Protein AF-0000000074339427 (afdb_homodimer)

Secondary structure (DSSP, 8-state):
-PPEEEEEE--TT--HHHHHSSSGGGGSTT-EEETTTTEEEEEEE-TTS-EEEEEEEEETTTEEEEEETT--SPPPHHHHHHHHHHHHHHHT-SHHHHHHHHHHHHH-HHHHHHT-------SSHHHHHHHHHHTTTS-HHHHHHHHHHHHHHT----SS---TTS-------PPPPHHHHHT--GGGGGGGT-TTHHHHHHHHHHHHHTTSS-HHHHHT---HHHHHHHHHTSTT--HHHHHHHHHHTT--SS----HHHHHHHHHHS--TT--TTTHHHHHHHHHGGGTT-HHHHHHHHHHHHHHHHH--GGG--GGGGGG-SHHHHHHH-/-PPEEEEEE--TT--HHHHHSSSGGGGSTT-EEETTTTEEEEEEE-TTS-EEEEEEEEETTTEEEEEETT--SPPPHHHHHHHHHHHHHHHT-SHHHHHHHHHHHHH-HHHHHHT-------SSHHHHHHHHHHTTTS-HHHHHHHHHHHHHHT----SS---TTS-------PPPPHHHHHT--GGGGGGGT-TTHHHHHHHHHHHHHTTSS-HHHHHT---HHHHHHHHHTSTT--HHHHHHHHHHTT--SS----HHHHHHHHHHS--TT--TTTHHHHHHHHHGGGTT-HHHHHHHHHHHHHHHHH--GGG--GGGGGG-SHHHHHHH-

InterPro domains:
  IPR011257 DNA glycosylase [SSF48150] (118-303)
  IPR052054 Oxidative DNA damage repair enzyme [PTHR10242] (33-313)

Foldseek 3Di:
DDWDKDKDWADLLDDLLQLQLQDQACLAPPWDADLVQRWIWHWDAAPVRDIWIWIWDDDPSTMIIIITPPDPDPQDPRRSVRVVLLVCLQSVRDPVQVVQLVLLCVLPVLCVVVVFRHDGDGSALLVQLLLLLLPPDDASVLSRQLSQLQQLLPPPPPPDDPDPPDDCPVPGHHRDALVRLLPDDLVSCVSSVSPPSSVLSNVVSVCCVVPVDPRVVLLPDPDLVVSLVVQCPRPSRDPLSSVSSSVSSVFAQAARDDPQLQVCCCPVVVPVVRDPVCSRVVLCVPQVSSPRRSNSVSSSSLQVVQCVQPNHSSNDDSVCSSCSGPVNSVVVD/DDWDKDKDWADLLDDLLQLQLQDQACLAPPWDADLVQRWIWHWDAAPVRDIWIWIWDDDPSTMIIIITPPDPDPQDPRRSVLVVLLVCLQSVRDPVQVVQLVLLCVLPVLCVVVVFRHDGDGSALLVQLLLLLLPPDDASVLSRQLSQLQQLLPPDPPPDDPDPPDDCPSPRHHRDALVRLLVDDLVSCVSSVSPPSSVLSNVVSVCCVVPVDPRVVLLPDPDLVVSLVVQCPRPSRDPLSSVSSSVSSVFAQAARDDPQLQVCCCPVVVPVVRDPVCSRVVLCVPQVSSPRRSNSVSSSSLQVVQCVQPNHSSNDDSVCSSCSGPVNSVVVD

pLDDT: mean 91.42, std 12.61, range [33.97, 98.62]

Solvent-accessible surface area (backbone atoms only — not comparable to full-atom values): 36590 Å² total; per-residue (Å²): 125,61,69,42,76,46,78,44,81,50,56,78,83,58,48,67,58,52,27,38,47,49,53,72,64,47,70,26,46,50,41,39,68,39,46,90,76,53,30,44,33,35,58,44,66,37,90,88,68,47,72,41,43,32,39,38,32,74,40,92,56,35,29,37,41,35,35,34,44,86,40,84,63,82,78,46,71,67,47,48,49,41,52,50,50,29,50,34,54,19,55,50,64,46,71,68,44,50,49,50,23,52,54,49,21,73,74,31,65,69,28,48,77,67,65,46,64,55,74,42,47,51,73,39,70,67,56,40,44,50,54,39,52,49,57,58,93,61,54,67,51,55,31,38,47,33,33,40,35,45,10,45,69,52,35,66,77,67,82,62,73,77,68,89,86,63,66,72,68,71,67,68,22,43,64,65,48,47,69,62,44,42,74,52,54,74,77,72,43,56,65,30,66,49,68,76,50,44,58,38,51,37,49,50,16,38,34,40,71,72,57,78,40,52,66,68,63,56,72,67,52,85,47,64,67,61,47,40,53,58,41,48,67,38,79,86,38,46,71,38,37,30,28,44,41,35,42,69,71,69,42,22,65,51,62,53,64,52,73,66,48,43,51,46,40,28,67,77,68,64,36,76,83,52,40,92,89,47,37,70,60,52,49,46,71,70,30,51,88,45,62,66,38,20,29,56,54,50,43,54,52,51,44,50,54,44,29,75,70,68,36,58,60,51,66,49,51,80,77,51,53,56,52,76,37,70,72,51,44,59,48,74,102,123,62,69,43,76,48,76,46,81,51,54,80,82,58,48,66,57,51,28,39,47,48,55,73,64,46,68,27,46,48,43,40,68,38,46,90,77,52,29,45,33,35,58,42,65,36,92,89,68,45,72,42,44,33,39,38,32,74,40,92,55,36,28,37,40,35,34,35,46,86,38,83,63,81,78,47,70,68,46,49,50,42,53,51,51,29,52,35,54,20,54,49,64,48,73,68,44,49,50,50,24,52,55,49,22,72,74,30,67,69,29,48,75,68,66,46,64,55,72,41,46,52,72,40,69,67,57,40,44,51,54,39,53,49,57,57,93,62,55,66,50,55,29,37,48,32,34,39,35,46,10,45,69,51,35,65,76,66,83,62,72,76,68,89,84,63,63,70,68,71,67,66,22,43,66,64,48,47,70,63,43,41,73,51,56,73,77,72,41,55,64,31,66,49,67,76,50,46,58,38,52,39,50,51,17,38,33,40,72,72,56,78,39,54,65,69,61,55,71,66,52,86,47,64,69,60,47,39,51,58,43,48,67,36,80,87,38,48,69,40,36,29,28,45,42,36,42,68,71,70,43,22,65,51,62,53,62,51,71,65,47,43,50,45,41,28,67,76,67,63,35,75,82,54,39,91,88,46,38,68,62,51,49,45,71,70,30,51,88,44,62,65,38,21,29,56,54,51,44,53,50,50,44,50,55,45,29,76,71,73,37,58,62,51,66,49,52,78,79,52,52,54,52,76,38,69,72,52,43,61,49,74,102

Organism: Artemisia annua (NCBI:txid35608)

Nearest PDB structures (foldseek):
  3i0w-assembly1_A  TM=7.214E-01  e=4.750E-11  Clostridium acetobutylicum
  4ejz-assembly2_B  TM=7.200E-01  e=1.378E-10  Caldanaerobacter subterraneus subsp. tengcongensis MB4
  3f0z-assembly1_A  TM=7.426E-01  e=2.347E-10  Clostridium acetobutylicum
  6rlw-assembly4_DDD  TM=7.156E-01  e=6.486E-10  Homo sapiens
  6g40-assembly3_C  TM=6.847E-01  e=2.771E-09  Mus musculus

Sequence (666 aa):
MMDKSILIRVSSTFELEKAVCNHGFFMMAPNRWNPSSKTLVRPLRLPDQKSVTVSINLLYATFLDITVHDYVHEISPSDHEAISDQVTRMLRLSSEEEEHVKRFQSLHSDATKRGFGRLFRNPTLFEDIVKSILLCGCRFKDTLEMAENLCILTKRPLSVKRKRGKKPESSLGNFPSPQELARLELKDLDKCCLGYRGETILKLAKDVMNGKINLLDLENLSDADKLYNKLKNIKGIGDFVANNALMCMGFYHKVPVDSETIRHIKQVHQRQECSKKNVEAIVKEIYDKYAPFQTLAFWLELVKYYEENVGKLYLLKECDYKSVAGSFINRRSMMDKSILIRVSSTFELEKAVCNHGFFMMAPNRWNPSSKTLVRPLRLPDQKSVTVSINLLYATFLDITVHDYVHEISPSDHEAISDQVTRMLRLSSEEEEHVKRFQSLHSDATKRGFGRLFRNPTLFEDIVKSILLCGCRFKDTLEMAENLCILTKRPLSVKRKRGKKPESSLGNFPSPQELARLELKDLDKCCLGYRGETILKLAKDVMNGKINLLDLENLSDADKLYNKLKNIKGIGDFVANNALMCMGFYHKVPVDSETIRHIKQVHQRQECSKKNVEAIVKEIYDKYAPFQTLAFWLELVKYYEENVGKLYLLKECDYKSVAGSFINRRS

Structure (mmCIF, N/CA/C/O backbone):
data_AF-0000000074339427-model_v1
#
loop_
_entity.id
_entity.type
_entity.pdbx_description
1 polymer 'DNA glycosylase'
#
loop_
_atom_site.group_PDB
_atom_site.id
_atom_site.type_symbol
_atom_site.label_atom_id
_atom_site.label_alt_id
_atom_site.label_comp_id
_atom_site.label_asym_id
_atom_site.label_entity_id
_atom_site.label_seq_id
_atom_site.pdbx_PDB_ins_code
_atom_site.Cartn_x
_atom_site.Cartn_y
_atom_site.Cartn_z
_atom_site.occupancy
_atom_site.B_iso_or_equiv
_atom_site.auth_seq_id
_atom_site.auth_comp_id
_atom_site.auth_asym_id
_atom_site.auth_atom_id
_atom_site.pdbx_PDB_model_num
ATOM 1 N N . MET A 1 1 ? 21.875 1.983 27.25 1 47.62 1 MET A N 1
ATOM 2 C CA . MET A 1 1 ? 21.969 3.438 27.188 1 47.62 1 MET A CA 1
ATOM 3 C C . MET A 1 1 ? 20.672 4.09 27.641 1 47.62 1 MET A C 1
ATOM 5 O O . MET A 1 1 ? 19.594 3.559 27.406 1 47.62 1 MET A O 1
ATOM 9 N N . MET A 1 2 ? 20.734 5.012 28.656 1 62.06 2 MET A N 1
ATOM 10 C CA . MET A 1 2 ? 19.594 5.461 29.453 1 62.06 2 MET A CA 1
ATOM 11 C C . MET A 1 2 ? 18.766 6.48 28.688 1 62.06 2 MET A C 1
ATOM 13 O O . MET A 1 2 ? 19.312 7.395 28.062 1 62.06 2 MET A O 1
ATOM 17 N N . ASP A 1 3 ? 17.547 6.301 28.391 1 71.88 3 ASP A N 1
ATOM 18 C CA . ASP A 1 3 ? 16.578 7.238 27.828 1 71.88 3 ASP A CA 1
ATOM 19 C C . ASP A 1 3 ? 16.406 8.461 28.719 1 71.88 3 ASP A C 1
ATOM 21 O O . ASP A 1 3 ? 16.531 8.359 29.953 1 71.88 3 ASP A O 1
ATOM 25 N N . LYS A 1 4 ? 16.641 9.695 28.141 1 83.12 4 LYS A N 1
ATOM 26 C CA . LYS A 1 4 ? 16.391 10.945 28.844 1 83.12 4 LYS A CA 1
ATOM 27 C C . LYS A 1 4 ? 15.008 11.492 28.5 1 83.12 4 LYS A C 1
ATOM 29 O O . LYS A 1 4 ? 14.43 11.141 27.469 1 83.12 4 LYS A O 1
ATOM 34 N N . SER A 1 5 ? 14.492 12.32 29.469 1 90.19 5 SER A N 1
ATOM 35 C CA . SER A 1 5 ? 13.133 12.781 29.234 1 90.19 5 SER A CA 1
ATOM 36 C C . SER A 1 5 ? 13.039 14.297 29.359 1 90.19 5 SER A C 1
ATOM 38 O O . SER A 1 5 ? 13.75 14.906 30.156 1 90.19 5 SER A O 1
ATOM 40 N N . ILE A 1 6 ? 12.344 14.953 28.484 1 94.19 6 ILE A N 1
ATOM 41 C CA . ILE A 1 6 ? 11.93 16.359 28.531 1 94.19 6 ILE A CA 1
ATOM 42 C C . ILE A 1 6 ? 10.43 16.438 28.797 1 94.19 6 ILE A C 1
ATOM 44 O O . ILE A 1 6 ? 9.641 15.727 28.188 1 94.19 6 ILE A O 1
ATOM 48 N N . LEU A 1 7 ? 10.031 17.312 29.703 1 94.81 7 LEU A N 1
ATOM 49 C CA . LEU A 1 7 ? 8.617 17.469 30.016 1 94.81 7 LEU A CA 1
ATOM 50 C C . LEU A 1 7 ? 8.109 18.844 29.578 1 94.81 7 LEU A C 1
ATOM 52 O O . LEU A 1 7 ? 8.797 19.844 29.734 1 94.81 7 LEU A O 1
ATOM 56 N N . ILE A 1 8 ? 6.996 18.875 28.922 1 96.19 8 ILE A N 1
ATOM 57 C CA . ILE A 1 8 ? 6.324 20.109 28.547 1 96.19 8 ILE A CA 1
ATOM 58 C C . ILE A 1 8 ? 4.922 20.141 29.141 1 96.19 8 ILE A C 1
ATOM 60 O O . ILE A 1 8 ? 4.148 19.188 28.984 1 96.19 8 ILE A O 1
ATOM 64 N N . ARG A 1 9 ? 4.582 21.172 29.828 1 94.81 9 ARG A N 1
ATOM 65 C CA . ARG A 1 9 ? 3.254 21.312 30.406 1 94.81 9 ARG A CA 1
ATOM 66 C C . ARG A 1 9 ? 2.221 21.656 29.344 1 94.81 9 ARG A C 1
ATOM 68 O O . ARG A 1 9 ? 2.494 22.469 28.438 1 94.81 9 ARG A O 1
ATOM 75 N N . VAL A 1 10 ? 1.09 21.078 29.391 1 95.06 10 VAL A N 1
ATOM 76 C CA . VAL A 1 10 ? -0.008 21.344 28.469 1 95.06 10 VAL A CA 1
ATOM 77 C C . VAL A 1 10 ? -1.3 21.562 29.25 1 95.06 10 VAL A C 1
ATOM 79 O O . VAL A 1 10 ? -1.348 21.328 30.453 1 95.06 10 VAL A O 1
ATOM 82 N N . SER A 1 11 ? -2.275 22.109 28.562 1 90.25 11 SER A N 1
ATOM 83 C CA . SER A 1 11 ? -3.568 22.344 29.203 1 90.25 11 SER A CA 1
ATOM 84 C C . SER A 1 11 ? -4.227 21.031 29.609 1 90.25 11 SER A C 1
ATOM 86 O O . SER A 1 11 ? -3.936 19.984 29.031 1 90.25 11 SER A O 1
ATOM 88 N N . SER A 1 12 ? -5.172 21.125 30.562 1 88 12 SER A N 1
ATOM 89 C CA . SER A 1 12 ? -5.855 19.938 31.062 1 88 12 SER A CA 1
ATOM 90 C C . SER A 1 12 ? -6.812 19.375 30.031 1 88 12 SER A C 1
ATOM 92 O O . SER A 1 12 ? -7.219 18.203 30.125 1 88 12 SER A O 1
ATOM 94 N N . THR A 1 13 ? -7.102 20.109 29.047 1 87.81 13 THR A N 1
ATOM 95 C CA . THR A 1 13 ? -8.039 19.641 28.031 1 87.81 13 THR A CA 1
ATOM 96 C C . THR A 1 13 ? -7.297 19.125 26.797 1 87.81 13 THR A C 1
ATOM 98 O O . THR A 1 13 ? -7.922 18.688 25.828 1 87.81 13 THR A O 1
ATOM 101 N N . PHE A 1 14 ? -5.984 19.156 26.891 1 93.94 14 PHE A N 1
ATOM 102 C CA . PHE A 1 14 ? -5.172 18.75 25.75 1 93.94 14 PHE A CA 1
ATOM 103 C C . PHE A 1 14 ? -5.195 17.234 25.594 1 93.94 14 PHE A C 1
ATOM 105 O O . PHE A 1 14 ? -5.027 16.5 26.578 1 93.94 14 PHE A O 1
ATOM 112 N N . GLU A 1 15 ? -5.465 16.781 24.438 1 94.25 15 GLU A N 1
ATOM 113 C CA . GLU A 1 15 ? -5.402 15.367 24.078 1 94.25 15 GLU A CA 1
ATOM 114 C C . GLU A 1 15 ? -4.398 15.125 22.953 1 94.25 15 GLU A C 1
ATOM 116 O O . GLU A 1 15 ? -4.586 15.609 21.828 1 94.25 15 GLU A O 1
ATOM 121 N N . LEU A 1 16 ? -3.395 14.305 23.219 1 97.12 16 LEU A N 1
ATOM 122 C CA . LEU A 1 16 ? -2.312 14.109 22.266 1 97.12 16 LEU A CA 1
ATOM 123 C C . LEU A 1 16 ? -2.822 13.43 21 1 97.12 16 LEU A C 1
ATOM 125 O O . LEU A 1 16 ? -2.451 13.812 19.891 1 97.12 16 LEU A O 1
ATOM 129 N N . GLU A 1 17 ? -3.689 12.398 21.141 1 96.31 17 GLU A N 1
ATOM 130 C CA . GLU A 1 17 ? -4.184 11.656 19.984 1 96.31 17 GLU A CA 1
ATOM 131 C C . GLU A 1 17 ? -4.973 12.562 19.047 1 96.31 17 GLU A C 1
ATOM 133 O O . GLU A 1 17 ? -4.941 12.391 17.828 1 96.31 17 GLU A O 1
ATOM 138 N N . LYS A 1 18 ? -5.629 13.578 19.578 1 94.81 18 LYS A N 1
ATOM 139 C CA . LYS A 1 18 ? -6.391 14.516 18.766 1 94.81 18 LYS A CA 1
ATOM 140 C C . LYS A 1 18 ? -5.48 15.562 18.141 1 94.81 18 LYS A C 1
ATOM 142 O O . LYS A 1 18 ? -5.746 16.047 17.031 1 94.81 18 LYS A O 1
ATOM 147 N N . ALA A 1 19 ? -4.453 15.898 18.844 1 96.88 19 ALA A N 1
ATOM 148 C CA . ALA A 1 19 ? -3.51 16.891 18.344 1 96.88 19 ALA A CA 1
ATOM 149 C C . ALA A 1 19 ? -2.652 16.328 17.219 1 96.88 19 ALA A C 1
ATOM 151 O O . ALA A 1 19 ? -2.189 17.062 16.344 1 96.88 19 ALA A O 1
ATOM 152 N N . VAL A 1 20 ? -2.455 15.008 17.234 1 98.19 20 VAL A N 1
ATOM 153 C CA . VAL A 1 20 ? -1.569 14.375 16.266 1 98.19 20 VAL A CA 1
ATOM 154 C C . VAL A 1 20 ? -2.391 13.812 15.102 1 98.19 20 VAL A C 1
ATOM 156 O O . VAL A 1 20 ? -2.123 14.117 13.938 1 98.19 20 VAL A O 1
ATOM 159 N N . CYS A 1 21 ? -3.395 13.031 15.43 1 97.62 21 CYS A N 1
ATOM 160 C CA . CYS A 1 21 ? -4.082 12.203 14.438 1 97.62 21 CYS A CA 1
ATOM 161 C C . CYS A 1 21 ? -5.309 12.914 13.891 1 97.62 21 CYS A C 1
ATOM 163 O O . CYS A 1 21 ? -6.434 12.43 14.031 1 97.62 21 CYS A O 1
ATOM 165 N N . ASN A 1 22 ? -5.109 14.016 13.18 1 95.44 22 ASN A N 1
ATOM 166 C CA . ASN A 1 22 ? -6.254 14.812 12.766 1 95.44 22 ASN A CA 1
ATOM 167 C C . ASN A 1 22 ? -6.191 15.156 11.273 1 95.44 22 ASN A C 1
ATOM 169 O O . ASN A 1 22 ? -7.066 15.844 10.758 1 95.44 22 ASN A O 1
ATOM 173 N N . HIS A 1 23 ? -5.148 14.789 10.57 1 92.5 23 HIS A N 1
ATOM 174 C CA . HIS A 1 23 ? -5.098 14.844 9.117 1 92.5 23 HIS A CA 1
ATOM 175 C C . HIS A 1 23 ? -3.914 14.047 8.578 1 92.5 23 HIS A C 1
ATOM 177 O O . HIS A 1 23 ? -3.246 13.336 9.328 1 92.5 23 HIS A O 1
ATOM 183 N N . GLY A 1 24 ? -3.652 14.117 7.344 1 93.44 24 GLY A N 1
ATOM 184 C CA . GLY A 1 24 ? -2.805 13.156 6.652 1 93.44 24 GLY A CA 1
ATOM 185 C C . GLY A 1 24 ? -1.343 13.258 7.047 1 93.44 24 GLY A C 1
ATOM 186 O O . GLY A 1 24 ? -0.59 12.289 6.918 1 93.44 24 GLY A O 1
ATOM 187 N N . PHE A 1 25 ? -0.893 14.375 7.582 1 97.56 25 PHE A N 1
ATOM 188 C CA . PHE A 1 25 ? 0.525 14.609 7.824 1 97.56 25 PHE A CA 1
ATOM 189 C C . PHE A 1 25 ? 1.065 13.633 8.859 1 97.56 25 PHE A C 1
ATOM 191 O O . PHE A 1 25 ? 2.207 13.172 8.758 1 97.56 25 PHE A O 1
ATOM 198 N N . PHE A 1 26 ? 0.274 13.273 9.883 1 97.81 26 PHE A N 1
ATOM 199 C CA . PHE A 1 26 ? 0.811 12.398 10.914 1 97.81 26 PHE A CA 1
ATOM 200 C C . PHE A 1 26 ? 1.079 11 10.359 1 97.81 26 PHE A C 1
ATOM 202 O O . PHE A 1 26 ? 1.847 10.234 10.945 1 97.81 26 PHE A O 1
ATOM 209 N N . MET A 1 27 ? 0.471 10.711 9.219 1 97.81 27 MET A N 1
ATOM 210 C CA . MET A 1 27 ? 0.597 9.398 8.594 1 97.81 27 MET A CA 1
ATOM 211 C C . MET A 1 27 ? 1.827 9.336 7.695 1 97.81 27 MET A C 1
ATOM 213 O O . MET A 1 27 ? 2.193 8.266 7.207 1 97.81 27 MET A O 1
ATOM 217 N N . MET A 1 28 ? 2.389 10.438 7.422 1 98 28 MET A N 1
ATOM 218 C CA . MET A 1 28 ? 3.531 10.5 6.516 1 98 28 MET A CA 1
ATOM 219 C C . MET A 1 28 ? 4.84 10.312 7.277 1 98 28 MET A C 1
ATOM 221 O O . MET A 1 28 ? 5.062 10.945 8.305 1 98 28 MET A O 1
ATOM 225 N N . ALA A 1 29 ? 5.773 9.477 6.715 1 96.38 29 ALA A N 1
ATOM 226 C CA . ALA A 1 29 ? 7.109 9.297 7.277 1 96.38 29 ALA A CA 1
ATOM 227 C C . ALA A 1 29 ? 7.836 10.625 7.414 1 96.38 29 ALA A C 1
ATOM 229 O O . ALA A 1 29 ? 7.617 11.547 6.621 1 96.38 29 ALA A O 1
ATOM 230 N N . PRO A 1 30 ? 8.555 10.773 8.492 1 97 30 PRO A N 1
ATOM 231 C CA . PRO A 1 30 ? 9.008 9.719 9.406 1 97 30 PRO A CA 1
ATOM 232 C C . PRO A 1 30 ? 8.133 9.602 10.648 1 97 30 PRO A C 1
ATOM 234 O O . PRO A 1 30 ? 8.5 8.914 11.609 1 97 30 PRO A O 1
ATOM 237 N N . ASN A 1 31 ? 7.004 10.281 10.656 1 97.94 31 ASN A N 1
ATOM 238 C CA . ASN A 1 31 ? 6.086 10.172 11.781 1 97.94 31 ASN A CA 1
ATOM 239 C C . ASN A 1 31 ? 5.602 8.734 11.969 1 97.94 31 ASN A C 1
ATOM 241 O O . ASN A 1 31 ? 5.246 8.062 10.992 1 97.94 31 ASN A O 1
ATOM 245 N N . ARG A 1 32 ? 5.633 8.258 13.172 1 96.62 32 ARG A N 1
ATOM 246 C CA . ARG A 1 32 ? 5.062 6.965 13.531 1 96.62 32 ARG A CA 1
ATOM 247 C C . ARG A 1 32 ? 4.164 7.082 14.758 1 96.62 32 ARG A C 1
ATOM 249 O O . ARG A 1 32 ? 4.629 7.449 15.836 1 96.62 32 ARG A O 1
ATOM 256 N N . TRP A 1 33 ? 2.959 6.812 14.547 1 97.69 33 TRP A N 1
ATOM 257 C CA . TRP A 1 33 ? 1.999 6.809 15.648 1 97.69 33 TRP A CA 1
ATOM 258 C C . TRP A 1 33 ? 1.735 5.387 16.125 1 97.69 33 TRP A C 1
ATOM 260 O O . TRP A 1 33 ? 1.451 4.492 15.328 1 97.69 33 TRP A O 1
ATOM 270 N N . ASN A 1 34 ? 1.908 5.176 17.375 1 96.44 34 ASN A N 1
ATOM 271 C CA . ASN A 1 34 ? 1.552 3.904 18 1 96.44 34 ASN A CA 1
ATOM 272 C C . ASN A 1 34 ? 0.184 3.975 18.672 1 96.44 34 ASN A C 1
ATOM 274 O O . ASN A 1 34 ? 0.042 4.578 19.734 1 96.44 34 ASN A O 1
ATOM 278 N N . PRO A 1 35 ? -0.811 3.309 18.125 1 95.94 35 PRO A N 1
ATOM 279 C CA . PRO A 1 35 ? -2.168 3.42 18.672 1 95.94 35 PRO A CA 1
ATOM 280 C C . PRO A 1 35 ? -2.299 2.82 20.062 1 95.94 35 PRO A C 1
ATOM 282 O O . PRO A 1 35 ? -3.037 3.348 20.906 1 95.94 35 PRO A O 1
ATOM 285 N N . SER A 1 36 ? -1.618 1.743 20.359 1 95 36 SER A N 1
ATOM 286 C CA . SER A 1 36 ? -1.766 1.041 21.641 1 95 36 SER A CA 1
ATOM 287 C C . SER A 1 36 ? -1.238 1.879 22.797 1 95 36 SER A C 1
ATOM 289 O O . SER A 1 36 ? -1.876 1.965 23.844 1 95 36 SER A O 1
ATOM 291 N N . SER A 1 37 ? -0.15 2.533 22.562 1 95.62 37 SER A N 1
ATOM 292 C CA . SER A 1 37 ? 0.472 3.297 23.641 1 95.62 37 SER A CA 1
ATOM 293 C C . SER A 1 37 ? 0.171 4.785 23.516 1 95.62 37 SER A C 1
ATOM 295 O O . SER A 1 37 ? 0.551 5.582 24.375 1 95.62 37 SER A O 1
ATOM 297 N N . LYS A 1 38 ? -0.521 5.188 22.391 1 96 38 LYS A N 1
ATOM 298 C CA . LYS A 1 38 ? -0.792 6.594 22.094 1 96 38 LYS A CA 1
ATOM 299 C C . LYS A 1 38 ? 0.487 7.422 22.156 1 96 38 LYS A C 1
ATOM 301 O O . LYS A 1 38 ? 0.571 8.391 22.922 1 96 38 LYS A O 1
ATOM 306 N N . THR A 1 39 ? 1.393 7 21.328 1 97.81 39 THR A N 1
ATOM 307 C CA . THR A 1 39 ? 2.725 7.594 21.328 1 97.81 39 THR A CA 1
ATOM 308 C C . THR A 1 39 ? 3.137 7.984 19.906 1 97.81 39 THR A C 1
ATOM 310 O O . THR A 1 39 ? 2.963 7.207 18.969 1 97.81 39 THR A O 1
ATOM 313 N N . LEU A 1 40 ? 3.59 9.219 19.797 1 98.25 40 LEU A N 1
ATOM 314 C CA . LEU A 1 40 ? 4.199 9.648 18.547 1 98.25 40 LEU A CA 1
ATOM 315 C C . LEU A 1 40 ? 5.711 9.461 18.594 1 98.25 40 LEU A C 1
ATOM 317 O O . LEU A 1 40 ? 6.379 9.938 19.516 1 98.25 40 LEU A O 1
ATOM 321 N N . VAL A 1 41 ? 6.238 8.773 17.625 1 97.62 41 VAL A N 1
ATOM 322 C CA . VAL A 1 41 ? 7.68 8.547 17.531 1 97.62 41 VAL A CA 1
ATOM 323 C C . VAL A 1 41 ? 8.211 9.164 16.234 1 97.62 41 VAL A C 1
ATOM 325 O O . VAL A 1 41 ? 7.633 8.961 15.164 1 97.62 41 VAL A O 1
ATOM 328 N N . ARG A 1 42 ? 9.258 9.883 16.297 1 96.75 42 ARG A N 1
ATOM 329 C CA . ARG A 1 42 ? 9.898 10.398 15.094 1 96.75 42 ARG A CA 1
ATOM 330 C C . ARG A 1 42 ? 11.289 10.945 15.414 1 96.75 42 ARG A C 1
ATOM 332 O O . ARG A 1 42 ? 11.586 11.266 16.562 1 96.75 42 ARG A O 1
ATOM 339 N N . PRO A 1 43 ? 12.125 11 14.406 1 96.56 43 PRO A N 1
ATOM 340 C CA . PRO A 1 43 ? 13.398 11.711 14.57 1 96.56 43 PRO A CA 1
ATOM 341 C C . PRO A 1 43 ? 13.242 13.227 14.484 1 96.56 43 PRO A C 1
ATOM 343 O O . PRO A 1 43 ? 12.438 13.727 13.695 1 96.56 43 PRO A O 1
ATOM 346 N N . LEU A 1 44 ? 13.938 13.898 15.344 1 97.31 44 LEU A N 1
ATOM 347 C CA . LEU A 1 44 ? 14.047 15.359 15.312 1 97.31 44 LEU A CA 1
ATOM 348 C C . LEU A 1 44 ? 15.492 15.781 15.07 1 97.31 44 LEU A C 1
ATOM 350 O O . LEU A 1 44 ? 16.422 15 15.297 1 97.31 44 LEU A O 1
ATOM 354 N N . ARG A 1 45 ? 15.594 16.922 14.57 1 96.19 45 ARG A N 1
ATOM 355 C CA . ARG A 1 45 ? 16.922 17.391 14.219 1 96.19 45 ARG A CA 1
ATOM 356 C C . ARG A 1 45 ? 17.453 18.359 15.273 1 96.19 45 ARG A C 1
ATOM 358 O O . ARG A 1 45 ? 16.75 19.281 15.703 1 96.19 45 ARG A O 1
ATOM 365 N N . LEU A 1 46 ? 18.734 18.172 15.672 1 95.31 46 LEU A N 1
ATOM 366 C CA . LEU A 1 46 ? 19.406 19 16.641 1 95.31 46 LEU A CA 1
ATOM 367 C C . LEU A 1 46 ? 20.172 20.141 15.953 1 95.31 46 LEU A C 1
ATOM 369 O O . LEU A 1 46 ? 20.297 20.141 14.734 1 95.31 46 LEU A O 1
ATOM 373 N N . PRO A 1 47 ? 20.641 21.047 16.75 1 94.31 47 PRO A N 1
ATOM 374 C CA . PRO A 1 47 ? 21.359 22.172 16.156 1 94.31 47 PRO A CA 1
ATOM 375 C C . PRO A 1 47 ? 22.609 21.75 15.391 1 94.31 47 PRO A C 1
ATOM 377 O O . PRO A 1 47 ? 23 22.391 14.422 1 94.31 47 PRO A O 1
ATOM 380 N N . ASP A 1 48 ? 23.281 20.656 15.758 1 92 48 ASP A N 1
ATOM 381 C CA . ASP A 1 48 ? 24.469 20.172 15.062 1 92 48 ASP A CA 1
ATOM 382 C C . ASP A 1 48 ? 24.078 19.344 13.836 1 92 48 ASP A C 1
ATOM 384 O O . ASP A 1 48 ? 24.938 18.688 13.234 1 92 48 ASP A O 1
ATOM 388 N N . GLN A 1 49 ? 22.812 19.25 13.523 1 90.5 49 GLN A N 1
ATOM 389 C CA . GLN A 1 49 ? 22.266 18.641 12.32 1 90.5 49 GLN A CA 1
ATOM 390 C C . GLN A 1 49 ? 22.125 17.125 12.492 1 90.5 49 GLN A C 1
ATOM 392 O O . GLN A 1 49 ? 21.609 16.438 11.602 1 90.5 49 GLN A O 1
ATOM 397 N N . LYS A 1 50 ? 22.453 16.734 13.68 1 91 50 LYS A N 1
ATOM 398 C CA . LYS A 1 50 ? 22.219 15.312 13.953 1 91 50 LYS A CA 1
ATOM 399 C C . LYS A 1 50 ? 20.75 15.055 14.289 1 91 50 LYS A C 1
ATOM 401 O O . LYS A 1 50 ? 20.047 15.945 14.758 1 91 50 LYS A O 1
ATOM 406 N N . SER A 1 51 ? 20.375 13.844 14.008 1 93.25 51 SER A N 1
ATOM 407 C CA . SER A 1 51 ? 19 13.453 14.305 1 93.25 51 SER A CA 1
ATOM 408 C C . SER A 1 51 ? 18.922 12.609 15.57 1 93.25 51 SER A C 1
ATOM 410 O O . SER A 1 51 ? 19.812 11.797 15.836 1 93.25 51 SER A O 1
ATOM 412 N N . VAL A 1 52 ? 17.938 12.828 16.344 1 93.44 52 VAL A N 1
ATOM 413 C CA . VAL A 1 52 ? 17.672 12.016 17.516 1 93.44 52 VAL A CA 1
ATOM 414 C C . VAL A 1 52 ? 16.203 11.57 17.516 1 93.44 52 VAL A C 1
ATOM 416 O O . VAL A 1 52 ? 15.312 12.375 17.25 1 93.44 52 VAL A O 1
ATOM 419 N N . THR A 1 53 ? 15.984 10.281 17.734 1 95 53 THR A N 1
ATOM 420 C CA . THR A 1 53 ? 14.617 9.766 17.766 1 95 53 THR A CA 1
ATOM 421 C C . THR A 1 53 ? 13.961 10.062 19.109 1 95 53 THR A C 1
ATOM 423 O O . THR A 1 53 ? 14.578 9.891 20.156 1 95 53 THR A O 1
ATOM 426 N N . VAL A 1 54 ? 12.75 10.547 19.109 1 96.94 54 VAL A N 1
ATOM 427 C CA . VAL A 1 54 ? 12.031 10.828 20.344 1 96.94 54 VAL A CA 1
ATOM 428 C C . VAL A 1 54 ? 10.711 10.07 20.359 1 96.94 54 VAL A C 1
ATOM 430 O O . VAL A 1 54 ? 10.164 9.734 19.312 1 96.94 54 VAL A O 1
ATOM 433 N N . SER A 1 55 ? 10.219 9.742 21.5 1 97.75 55 SER A N 1
ATOM 434 C CA . SER A 1 55 ? 8.867 9.266 21.766 1 97.75 55 SER A CA 1
ATOM 435 C C . SER A 1 55 ? 8.086 10.273 22.609 1 97.75 55 SER A C 1
ATOM 437 O O . SER A 1 55 ? 8.539 10.688 23.672 1 97.75 55 SER A O 1
ATOM 439 N N . ILE A 1 56 ? 6.961 10.688 22.141 1 98.12 56 ILE A N 1
ATOM 440 C CA . ILE A 1 56 ? 6.148 11.703 22.797 1 98.12 56 ILE A CA 1
ATOM 441 C C . ILE A 1 56 ? 4.844 11.078 23.297 1 98.12 56 ILE A C 1
ATOM 443 O O . ILE A 1 56 ? 4.078 10.523 22.5 1 98.12 56 ILE A O 1
ATOM 447 N N . ASN A 1 57 ? 4.539 11.109 24.469 1 97.25 57 ASN A N 1
ATOM 448 C CA . ASN A 1 57 ? 3.287 10.633 25.031 1 97.25 57 ASN A CA 1
ATOM 449 C C . ASN A 1 57 ? 2.783 11.555 26.141 1 97.25 57 ASN A C 1
ATOM 451 O O . ASN A 1 57 ? 3.514 12.438 26.594 1 97.25 57 ASN A O 1
ATOM 455 N N . LEU A 1 58 ? 1.547 11.508 26.422 1 95.31 58 LEU A N 1
ATOM 456 C CA . LEU A 1 58 ? 0.932 12.328 27.469 1 95.31 58 LEU A CA 1
ATOM 457 C C . LEU A 1 58 ? 1.012 11.633 28.812 1 95.31 58 LEU A C 1
ATOM 459 O O . LEU A 1 58 ? 0.655 10.461 28.938 1 95.31 58 LEU A O 1
ATOM 463 N N . LEU A 1 59 ? 1.519 12.391 29.75 1 88.62 59 LEU A N 1
ATOM 464 C CA . LEU A 1 59 ? 1.66 11.914 31.125 1 88.62 59 LEU A CA 1
ATOM 465 C C . LEU A 1 59 ? 0.707 12.648 32.062 1 88.62 59 LEU A C 1
ATOM 467 O O . LEU A 1 59 ? 0.665 13.883 32.062 1 88.62 59 LEU A O 1
ATOM 471 N N . TYR A 1 60 ? -0.025 12.008 32.875 1 85.44 60 TYR A N 1
ATOM 472 C CA . TYR A 1 60 ? -0.915 12.508 33.906 1 85.44 60 TYR A CA 1
ATOM 473 C C . TYR A 1 60 ? -1.849 13.578 33.344 1 85.44 60 TYR A C 1
ATOM 475 O O . TYR A 1 60 ? -2.16 14.555 34.031 1 85.44 60 TYR A O 1
ATOM 483 N N . ALA A 1 61 ? -2.102 13.617 32.188 1 83.56 61 ALA A N 1
ATOM 484 C CA . ALA A 1 61 ? -3.068 14.469 31.484 1 83.56 61 ALA A CA 1
ATOM 485 C C . ALA A 1 61 ? -2.602 15.922 31.469 1 83.56 61 ALA A C 1
ATOM 487 O O . ALA A 1 61 ? -3.268 16.781 30.891 1 83.56 61 ALA A O 1
ATOM 488 N N . THR A 1 62 ? -1.353 16.141 31.953 1 90.12 62 THR A N 1
ATOM 489 C CA . THR A 1 62 ? -0.988 17.562 31.984 1 90.12 62 THR A CA 1
ATOM 490 C C . THR A 1 62 ? 0.451 17.75 31.516 1 90.12 62 THR A C 1
ATOM 492 O O . THR A 1 62 ? 0.937 18.891 31.438 1 90.12 62 THR A O 1
ATOM 495 N N . PHE A 1 63 ? 1.127 16.672 31.25 1 94.56 63 PHE A N 1
ATOM 496 C CA . PHE A 1 63 ? 2.5 16.812 30.781 1 94.56 63 PHE A CA 1
ATOM 497 C C . PHE A 1 63 ? 2.744 15.922 29.562 1 94.56 63 PHE A C 1
ATOM 499 O O . PHE A 1 63 ? 2.305 14.773 29.531 1 94.56 63 PHE A O 1
ATOM 506 N N . LEU A 1 64 ? 3.396 16.516 28.594 1 96.38 64 LEU A N 1
ATOM 507 C CA . LEU A 1 64 ? 3.979 15.711 27.531 1 96.38 64 LEU A CA 1
ATOM 508 C C . LEU A 1 64 ? 5.352 15.188 27.938 1 96.38 64 LEU A C 1
ATOM 510 O O . LEU A 1 64 ? 6.215 15.961 28.359 1 96.38 64 LEU A O 1
ATOM 514 N N . ASP A 1 65 ? 5.48 13.93 27.906 1 97.19 65 ASP A N 1
ATOM 515 C CA . ASP A 1 65 ? 6.766 13.289 28.156 1 97.19 65 ASP A CA 1
ATOM 516 C C . ASP A 1 65 ? 7.484 12.977 26.844 1 97.19 65 ASP A C 1
ATOM 518 O O . ASP A 1 65 ? 7.035 12.125 26.062 1 97.19 65 ASP A O 1
ATOM 522 N N . ILE A 1 66 ? 8.57 13.648 26.609 1 97.62 66 ILE A N 1
ATOM 523 C CA . ILE A 1 66 ? 9.398 13.438 25.422 1 97.62 66 ILE A CA 1
ATOM 524 C C . ILE A 1 66 ? 10.633 12.609 25.797 1 97.62 66 ILE A C 1
ATOM 526 O O . ILE A 1 66 ? 11.594 13.141 26.359 1 97.62 66 ILE A O 1
ATOM 530 N N . THR A 1 67 ? 10.57 11.344 25.453 1 96.19 67 THR A N 1
ATOM 531 C CA . THR A 1 67 ? 11.711 10.469 25.688 1 96.19 67 THR A CA 1
ATOM 532 C C . THR A 1 67 ? 12.695 10.539 24.531 1 96.19 67 THR A C 1
ATOM 534 O O . THR A 1 67 ? 12.328 10.289 23.375 1 96.19 67 THR A O 1
ATOM 537 N N . VAL A 1 68 ? 13.898 10.93 24.844 1 95 68 VAL A N 1
ATOM 538 C CA . VAL A 1 68 ? 14.945 11 23.844 1 95 68 VAL A CA 1
ATOM 539 C C . VAL A 1 68 ? 15.758 9.703 23.844 1 95 68 VAL A C 1
ATOM 541 O O . VAL A 1 68 ? 16.391 9.367 24.828 1 95 68 VAL A O 1
ATOM 544 N N . HIS A 1 69 ? 15.742 9.078 22.672 1 92.31 69 HIS A N 1
ATOM 545 C CA . HIS A 1 69 ? 16.359 7.758 22.594 1 92.31 69 HIS A CA 1
ATOM 546 C C . HIS A 1 69 ? 17.844 7.859 22.219 1 92.31 69 HIS A C 1
ATOM 548 O O . HIS A 1 69 ? 18.234 8.781 21.5 1 92.31 69 HIS A O 1
ATOM 554 N N . ASP A 1 70 ? 18.609 6.844 22.672 1 82.44 70 ASP A N 1
ATOM 555 C CA . ASP A 1 70 ? 20 6.629 22.312 1 82.44 70 ASP A CA 1
ATOM 556 C C . ASP A 1 70 ? 20.828 7.898 22.531 1 82.44 70 ASP A C 1
ATOM 558 O O . ASP A 1 70 ? 21.656 8.25 21.688 1 82.44 70 ASP A O 1
ATOM 562 N N . TYR A 1 71 ? 20.453 8.617 23.547 1 79.31 71 TYR A N 1
ATOM 563 C CA . TYR A 1 71 ? 21.219 9.812 23.891 1 79.31 71 TYR A CA 1
ATOM 564 C C . TYR A 1 71 ? 22.156 9.539 25.062 1 79.31 71 TYR A C 1
ATOM 566 O O . TYR A 1 71 ? 21.703 9.273 26.188 1 79.31 71 TYR A O 1
ATOM 574 N N . VAL A 1 72 ? 23.422 9.328 24.797 1 71.69 72 VAL A N 1
ATOM 575 C CA . VAL A 1 72 ? 24.422 8.852 25.766 1 71.69 72 VAL A CA 1
ATOM 576 C C . VAL A 1 72 ? 24.703 9.945 26.797 1 71.69 72 VAL A C 1
ATOM 578 O O . VAL A 1 72 ? 24.781 9.656 28 1 71.69 72 VAL A O 1
ATOM 581 N N . HIS A 1 73 ? 24.859 11.164 26.406 1 77.56 73 HIS A N 1
ATOM 582 C CA . HIS A 1 73 ? 25.203 12.234 27.328 1 77.56 73 HIS A CA 1
ATOM 583 C C . HIS A 1 73 ? 23.953 13.008 27.75 1 77.56 73 HIS A C 1
ATOM 585 O O . HIS A 1 73 ? 22.859 12.742 27.266 1 77.56 73 HIS A O 1
ATOM 591 N N . GLU A 1 74 ? 24.109 13.727 28.828 1 84 74 GLU A N 1
ATOM 592 C CA . GLU A 1 74 ? 23.016 14.617 29.25 1 84 74 GLU A CA 1
ATOM 593 C C . GLU A 1 74 ? 22.609 15.547 28.109 1 84 74 GLU A C 1
ATOM 595 O O . GLU A 1 74 ? 23.453 16.031 27.359 1 84 74 GLU A O 1
ATOM 600 N N . ILE A 1 75 ? 21.344 15.695 28.047 1 90 75 ILE A N 1
ATOM 601 C CA . ILE A 1 75 ? 20.828 16.562 27 1 90 75 ILE A CA 1
ATOM 602 C C . ILE A 1 75 ? 21.297 18 27.234 1 90 75 ILE A C 1
ATOM 604 O O . ILE A 1 75 ? 21 18.578 28.281 1 90 75 ILE A O 1
ATOM 608 N N . SER A 1 76 ? 22.016 18.578 26.359 1 92.31 76 SER A N 1
ATOM 609 C CA . SER A 1 76 ? 22.453 19.953 26.484 1 92.31 76 SER A CA 1
ATOM 610 C C . SER A 1 76 ? 21.266 20.922 26.469 1 92.31 76 SER A C 1
ATOM 612 O O . SER A 1 76 ? 20.203 20.594 25.938 1 92.31 76 SER A O 1
ATOM 614 N N . PRO A 1 77 ? 21.438 22.078 27.094 1 93.94 77 PRO A N 1
ATOM 615 C CA . PRO A 1 77 ? 20.359 23.078 27.047 1 93.94 77 PRO A CA 1
ATOM 616 C C . PRO A 1 77 ? 19.938 23.438 25.625 1 93.94 77 PRO A C 1
ATOM 618 O O . PRO A 1 77 ? 18.75 23.625 25.359 1 93.94 77 PRO A O 1
ATOM 621 N N . SER A 1 78 ? 20.875 23.531 24.781 1 95.31 78 SER A N 1
ATOM 622 C CA . SER A 1 78 ? 20.578 23.844 23.391 1 95.31 78 SER A CA 1
ATOM 623 C C . SER A 1 78 ? 19.75 22.75 22.734 1 95.31 78 SER A C 1
ATOM 625 O O . SER A 1 78 ? 18.812 23.031 21.984 1 95.31 78 SER A O 1
ATOM 627 N N . ASP A 1 79 ? 20.109 21.516 22.984 1 95.5 79 ASP A N 1
ATOM 628 C CA . ASP A 1 79 ? 19.359 20.391 22.438 1 95.5 79 ASP A CA 1
ATOM 629 C C . ASP A 1 79 ? 17.953 20.328 23.031 1 95.5 79 ASP A C 1
ATOM 631 O O . ASP A 1 79 ? 16.984 20.031 22.328 1 95.5 79 ASP A O 1
ATOM 635 N N . HIS A 1 80 ? 17.906 20.562 24.328 1 95.88 80 HIS A N 1
ATOM 636 C CA . HIS A 1 80 ? 16.609 20.609 25.016 1 95.88 80 HIS A CA 1
ATOM 637 C C . HIS A 1 80 ? 15.68 21.625 24.375 1 95.88 80 HIS A C 1
ATOM 639 O O . HIS A 1 80 ? 14.516 21.328 24.109 1 95.88 80 HIS A O 1
ATOM 645 N N . GLU A 1 81 ? 16.203 22.766 24.125 1 96.94 81 GLU A N 1
ATOM 646 C CA . GLU A 1 81 ? 15.414 23.844 23.531 1 96.94 81 GLU A CA 1
ATOM 647 C C . GLU A 1 81 ? 14.977 23.469 22.109 1 96.94 81 GLU A C 1
ATOM 649 O O . GLU A 1 81 ? 13.828 23.688 21.734 1 96.94 81 GLU A O 1
ATOM 654 N N . ALA A 1 82 ? 15.875 22.953 21.344 1 97.31 82 ALA A N 1
ATOM 655 C CA . ALA A 1 82 ? 15.586 22.562 19.953 1 97.31 82 ALA A CA 1
ATOM 656 C C . ALA A 1 82 ? 14.477 21.531 19.891 1 97.31 82 ALA A C 1
ATOM 658 O O . ALA A 1 82 ? 13.547 21.656 19.094 1 97.31 82 ALA A O 1
ATOM 659 N N . ILE A 1 83 ? 14.562 20.516 20.75 1 97.81 83 ILE A N 1
ATOM 660 C CA . ILE A 1 83 ? 13.57 19.453 20.781 1 97.81 83 ILE A CA 1
ATOM 661 C C . ILE A 1 83 ? 12.227 20 21.234 1 97.81 83 ILE A C 1
ATOM 663 O O . ILE A 1 83 ? 11.195 19.75 20.609 1 97.81 83 ILE A O 1
ATOM 667 N N . SER A 1 84 ? 12.258 20.812 22.297 1 97.69 84 SER A N 1
ATOM 668 C CA . SER A 1 84 ? 11.039 21.391 22.844 1 97.69 84 SER A CA 1
ATOM 669 C C . SER A 1 84 ? 10.352 22.281 21.812 1 97.69 84 SER A C 1
ATOM 671 O O . SER A 1 84 ? 9.125 22.25 21.672 1 97.69 84 SER A O 1
ATOM 673 N N . ASP A 1 85 ? 11.141 23.047 21.109 1 97.5 85 ASP A N 1
ATOM 674 C CA . ASP A 1 85 ? 10.586 23.953 20.109 1 97.5 85 ASP A CA 1
ATOM 675 C C . ASP A 1 85 ? 9.922 23.188 18.969 1 97.5 85 ASP A C 1
ATOM 677 O O . ASP A 1 85 ? 8.844 23.562 18.5 1 97.5 85 ASP A O 1
ATOM 681 N N . GLN A 1 86 ? 10.57 22.172 18.5 1 98.44 86 GLN A N 1
ATOM 682 C CA . GLN A 1 86 ? 10.031 21.359 17.422 1 98.44 86 GLN A CA 1
ATOM 683 C C . GLN A 1 86 ? 8.727 20.688 17.844 1 98.44 86 GLN A C 1
ATOM 685 O O . GLN A 1 86 ? 7.75 20.688 17.094 1 98.44 86 GLN A O 1
ATOM 690 N N . VAL A 1 87 ? 8.672 20.141 19.016 1 98.62 87 VAL A N 1
ATOM 691 C CA . VAL A 1 87 ? 7.473 19.484 19.531 1 98.62 87 VAL A CA 1
ATOM 692 C C . VAL A 1 87 ? 6.348 20.5 19.688 1 98.62 87 VAL A C 1
ATOM 694 O O . VAL A 1 87 ? 5.207 20.25 19.312 1 98.62 87 VAL A O 1
ATOM 697 N N . THR A 1 88 ? 6.703 21.641 20.266 1 97.88 88 THR A N 1
ATOM 698 C CA . THR A 1 88 ? 5.734 22.719 20.438 1 97.88 88 THR A CA 1
ATOM 699 C C . THR A 1 88 ? 5.141 23.141 19.094 1 97.88 88 THR A C 1
ATOM 701 O O . THR A 1 88 ? 3.934 23.359 18.984 1 97.88 88 THR A O 1
ATOM 704 N N . ARG A 1 89 ? 5.973 23.219 18.109 1 97.19 89 ARG A N 1
ATOM 705 C CA . ARG A 1 89 ? 5.508 23.562 16.766 1 97.19 89 ARG A CA 1
ATOM 706 C C . ARG A 1 89 ? 4.566 22.5 16.234 1 97.19 89 ARG A C 1
ATOM 708 O O . ARG A 1 89 ? 3.461 22.812 15.773 1 97.19 89 ARG A O 1
ATOM 715 N N . MET A 1 90 ? 4.965 21.266 16.312 1 98.62 90 MET A N 1
ATOM 716 C CA . MET A 1 90 ? 4.223 20.141 15.719 1 98.62 90 MET A CA 1
ATOM 717 C C . MET A 1 90 ? 2.832 20.031 16.328 1 98.62 90 MET A C 1
ATOM 719 O O . MET A 1 90 ? 1.854 19.797 15.625 1 98.62 90 MET A O 1
ATOM 723 N N . LEU A 1 91 ? 2.76 20.312 17.656 1 98.31 91 LEU A N 1
ATOM 724 C CA . LEU A 1 91 ? 1.527 20.047 18.391 1 98.31 91 LEU A CA 1
ATOM 725 C C . LEU A 1 91 ? 0.786 21.344 18.688 1 98.31 91 LEU A C 1
ATOM 727 O O . LEU A 1 91 ? -0.256 21.328 19.344 1 98.31 91 LEU A O 1
ATOM 731 N N . ARG A 1 92 ? 1.349 22.453 18.25 1 97.19 92 ARG A N 1
ATOM 732 C CA . ARG A 1 92 ? 0.733 23.766 18.391 1 97.19 92 ARG A CA 1
ATOM 733 C C . ARG A 1 92 ? 0.419 24.062 19.859 1 97.19 92 ARG A C 1
ATOM 735 O O . ARG A 1 92 ? -0.737 24.297 20.219 1 97.19 92 ARG A O 1
ATOM 742 N N . LEU A 1 93 ? 1.492 24.188 20.641 1 97 93 LEU A N 1
ATOM 743 C CA . LEU A 1 93 ? 1.329 24.281 22.094 1 97 93 LEU A CA 1
ATOM 744 C C . LEU A 1 93 ? 1.496 25.719 22.578 1 97 93 LEU A C 1
ATOM 746 O O . LEU A 1 93 ? 1.401 26 23.766 1 97 93 LEU A O 1
ATOM 750 N N . SER A 1 94 ? 1.647 26.703 21.719 1 94.62 94 SER A N 1
ATOM 751 C CA . SER A 1 94 ? 1.834 28.094 22.141 1 94.62 94 SER A CA 1
ATOM 752 C C . SER A 1 94 ? 0.549 28.672 22.719 1 94.62 94 SER A C 1
ATOM 754 O O . SER A 1 94 ? -0.539 28.141 22.484 1 94.62 94 SER A O 1
ATOM 756 N N . SER A 1 95 ? 0.712 29.703 23.422 1 94 95 SER A N 1
ATOM 757 C CA . SER A 1 95 ? -0.443 30.391 24 1 94 95 SER A CA 1
ATOM 758 C C . SER A 1 95 ? -1.362 30.922 22.906 1 94 95 SER A C 1
ATOM 760 O O . SER A 1 95 ? -2.584 30.938 23.062 1 94 95 SER A O 1
ATOM 762 N N . GLU A 1 96 ? -0.767 31.391 21.875 1 92.5 96 GLU A N 1
ATOM 763 C CA . GLU A 1 96 ? -1.554 31.875 20.75 1 92.5 96 GLU A CA 1
ATOM 764 C C . GLU A 1 96 ? -2.41 30.766 20.156 1 92.5 96 GLU A C 1
ATOM 766 O O . GLU A 1 96 ? -3.58 30.984 19.828 1 92.5 96 GLU A O 1
ATOM 771 N N . GLU A 1 97 ? -1.828 29.609 20.047 1 93.94 97 GLU A N 1
ATOM 772 C CA . GLU A 1 97 ? -2.555 28.469 19.516 1 93.94 97 GLU A CA 1
ATOM 773 C C . GLU A 1 97 ? -3.688 28.047 20.453 1 93.94 97 GLU A C 1
ATOM 775 O O . GLU A 1 97 ? -4.77 27.672 19.984 1 93.94 97 GLU A O 1
ATOM 780 N N . GLU A 1 98 ? -3.441 28.094 21.688 1 94 98 GLU A N 1
ATOM 781 C CA . GLU A 1 98 ? -4.484 27.766 22.656 1 94 98 GLU A CA 1
ATOM 782 C C . GLU A 1 98 ? -5.68 28.703 22.516 1 94 98 GLU A C 1
ATOM 784 O O . GLU A 1 98 ? -6.832 28.281 22.625 1 94 98 GLU A O 1
ATOM 789 N N . GLU A 1 99 ? -5.383 29.922 22.312 1 94.38 99 GLU A N 1
ATOM 790 C CA . GLU A 1 99 ? -6.449 30.906 22.125 1 94.38 99 GLU A CA 1
ATOM 791 C C . GLU A 1 99 ? -7.234 30.625 20.844 1 94.38 99 GLU A C 1
ATOM 793 O O . GLU A 1 99 ? -8.461 30.781 20.828 1 94.38 99 GLU A O 1
ATOM 798 N N . HIS A 1 100 ? -6.543 30.281 19.812 1 94.69 100 HIS A N 1
ATOM 799 C CA . HIS A 1 100 ? -7.199 29.922 18.562 1 94.69 100 HIS A CA 1
ATOM 800 C C . HIS A 1 100 ? -8.156 28.75 18.75 1 94.69 100 HIS A C 1
ATOM 802 O O . HIS A 1 100 ? -9.266 28.75 18.219 1 94.69 100 HIS A O 1
ATOM 808 N N . VAL A 1 101 ? -7.695 27.766 19.484 1 95.94 101 VAL A N 1
ATOM 809 C CA . VAL A 1 101 ? -8.508 26.578 19.734 1 95.94 101 VAL A CA 1
ATOM 810 C C . VAL A 1 101 ? -9.789 26.969 20.469 1 95.94 101 VAL A C 1
ATOM 812 O O . VAL A 1 101 ? -10.883 26.562 20.078 1 95.94 101 VAL A O 1
ATOM 815 N N . LYS A 1 102 ? -9.648 27.797 21.469 1 95.38 102 LYS A N 1
ATOM 816 C CA . LYS A 1 102 ? -10.797 28.234 22.25 1 95.38 102 LYS A CA 1
ATOM 817 C C . LYS A 1 102 ? -11.781 29.016 21.391 1 95.38 102 LYS A C 1
ATOM 819 O O . LYS A 1 102 ? -12.992 28.797 21.469 1 95.38 102 LYS A O 1
ATOM 824 N N . ARG A 1 103 ? -11.258 29.891 20.641 1 96.75 103 ARG A N 1
ATOM 825 C CA . ARG A 1 103 ? -12.094 30.719 19.781 1 96.75 103 ARG A CA 1
ATOM 826 C C . ARG A 1 103 ? -12.844 29.859 18.766 1 96.75 103 ARG A C 1
ATOM 828 O O . ARG A 1 103 ? -14.039 30.047 18.547 1 96.75 103 ARG A O 1
ATOM 835 N N . PHE A 1 104 ? -12.148 28.953 18.156 1 97.56 104 PHE A N 1
ATOM 836 C CA . PHE A 1 104 ? -12.781 28.094 17.156 1 97.56 104 PHE A CA 1
ATOM 837 C C . PHE A 1 104 ? -13.859 27.219 17.812 1 97.56 104 PHE A C 1
ATOM 839 O O . PHE A 1 104 ? -14.953 27.078 17.266 1 97.56 104 PHE A O 1
ATOM 846 N N . GLN A 1 105 ? -13.555 26.641 18.922 1 96.44 105 GLN A N 1
ATOM 847 C CA . GLN A 1 105 ? -14.5 25.766 19.609 1 96.44 105 GLN A CA 1
ATOM 848 C C . GLN A 1 105 ? -15.734 26.531 20.062 1 96.44 105 GLN A C 1
ATOM 850 O O . GLN A 1 105 ? -16.828 25.984 20.125 1 96.44 105 GLN A O 1
ATOM 855 N N . SER A 1 106 ? -15.555 27.797 20.344 1 96.19 106 SER A N 1
ATOM 856 C CA . SER A 1 106 ? -16.703 28.625 20.688 1 96.19 106 SER A CA 1
ATOM 857 C C . SER A 1 106 ? -17.578 28.891 19.484 1 96.19 106 SER A C 1
ATOM 859 O O . SER A 1 106 ? -18.797 29.094 19.625 1 96.19 106 SER A O 1
ATOM 861 N N . LEU A 1 107 ? -17 28.891 18.344 1 95.62 107 LEU A N 1
ATOM 862 C CA . LEU A 1 107 ? -17.703 29.188 17.109 1 95.62 107 LEU A CA 1
ATOM 863 C C . LEU A 1 107 ? -18.375 27.938 16.547 1 95.62 107 LEU A C 1
ATOM 865 O O . LEU A 1 107 ? -19.328 28.047 15.773 1 95.62 107 LEU A O 1
ATOM 869 N N . HIS A 1 108 ? -17.875 26.812 16.875 1 95.56 108 HIS A N 1
ATOM 870 C CA . HIS A 1 108 ? -18.312 25.562 16.281 1 95.56 108 HIS A CA 1
ATOM 871 C C . HIS A 1 108 ? -18.594 24.516 17.359 1 95.56 108 HIS A C 1
ATOM 873 O O . HIS A 1 108 ? -17.672 23.812 17.797 1 95.56 108 HIS A O 1
ATOM 879 N N . SER A 1 109 ? -19.766 24.219 17.609 1 93.88 109 SER A N 1
ATOM 880 C CA . SER A 1 109 ? -20.156 23.359 18.734 1 93.88 109 SER A CA 1
ATOM 881 C C . SER A 1 109 ? -19.609 21.953 18.578 1 93.88 109 SER A C 1
ATOM 883 O O . SER A 1 109 ? -19.203 21.328 19.562 1 93.88 109 SER A O 1
ATOM 885 N N . ASP A 1 110 ? -19.578 21.438 17.344 1 95.06 110 ASP A N 1
ATOM 886 C CA . ASP A 1 110 ? -19.047 20.109 17.109 1 95.06 110 ASP A CA 1
ATOM 887 C C . ASP A 1 110 ? -17.547 20.062 17.453 1 95.06 110 ASP A C 1
ATOM 889 O O . ASP A 1 110 ? -17.031 19.016 17.859 1 95.06 110 ASP A O 1
ATOM 893 N N . ALA A 1 111 ? -16.859 21.156 17.203 1 96.31 111 ALA A N 1
ATOM 894 C CA . ALA A 1 111 ? -15.445 21.219 17.531 1 96.31 111 ALA A CA 1
ATOM 895 C C . ALA A 1 111 ? -15.219 21.078 19.047 1 96.31 111 ALA A C 1
ATOM 897 O O . ALA A 1 111 ? -14.266 20.438 19.469 1 96.31 111 ALA A O 1
ATOM 898 N N . THR A 1 112 ? -16.109 21.688 19.781 1 94.38 112 THR A N 1
ATOM 899 C CA . THR A 1 112 ? -16.047 21.609 21.234 1 94.38 112 THR A CA 1
ATOM 900 C C . THR A 1 112 ? -16.266 20.172 21.703 1 94.38 112 THR A C 1
ATOM 902 O O . THR A 1 112 ? -15.484 19.641 22.5 1 94.38 112 THR A O 1
ATOM 905 N N . LYS A 1 113 ? -17.219 19.594 21.188 1 94 113 LYS A N 1
ATOM 906 C CA . LYS A 1 113 ? -17.609 18.25 21.578 1 94 113 LYS A CA 1
ATOM 907 C C . LYS A 1 113 ? -16.5 17.25 21.25 1 94 113 LYS A C 1
ATOM 909 O O . LYS A 1 113 ? -16.25 16.312 22.031 1 94 113 LYS A O 1
ATOM 914 N N . ARG A 1 114 ? -15.781 17.484 20.203 1 94.19 114 ARG A N 1
ATOM 915 C CA . ARG A 1 114 ? -14.789 16.531 19.719 1 94.19 114 ARG A CA 1
ATOM 916 C C . ARG A 1 114 ? -13.383 16.922 20.172 1 94.19 114 ARG A C 1
ATOM 918 O O . ARG A 1 114 ? -12.422 16.188 19.953 1 94.19 114 ARG A O 1
ATOM 925 N N . GLY A 1 115 ? -13.367 18.062 20.828 1 93.62 115 GLY A N 1
ATOM 926 C CA . GLY A 1 115 ? -12.055 18.547 21.203 1 93.62 115 GLY A CA 1
ATOM 927 C C . GLY A 1 115 ? -11.172 18.875 20.016 1 93.62 115 GLY A C 1
ATOM 928 O O . GLY A 1 115 ? -9.961 18.656 20.062 1 93.62 115 GLY A O 1
ATOM 929 N N . PHE A 1 116 ? -11.805 19.281 18.953 1 96.56 116 PHE A N 1
ATOM 930 C CA . PHE A 1 116 ? -11.094 19.547 17.703 1 96.56 116 PHE A CA 1
ATOM 931 C C . PHE A 1 116 ? -10.703 21.016 17.609 1 96.56 116 PHE A C 1
ATOM 933 O O . PHE A 1 116 ? -11.5 21.906 17.953 1 96.56 116 PHE A O 1
ATOM 940 N N . GLY A 1 117 ? -9.422 21.297 17.219 1 96.25 117 GLY A N 1
ATOM 941 C CA . GLY A 1 117 ? -9.031 22.688 17.047 1 96.25 117 GLY A CA 1
ATOM 942 C C . GLY A 1 117 ? -7.566 22.844 16.688 1 96.25 117 GLY A C 1
ATOM 943 O O . GLY A 1 117 ? -7.113 23.969 16.406 1 96.25 117 GLY A O 1
ATOM 944 N N . ARG A 1 118 ? -6.852 21.766 16.656 1 96.12 118 ARG A N 1
ATOM 945 C CA . ARG A 1 118 ? -5.449 21.75 16.25 1 96.12 118 ARG A CA 1
ATOM 946 C C . ARG A 1 118 ? -5.234 20.891 15.016 1 96.12 118 ARG A C 1
ATOM 948 O O . ARG A 1 118 ? -5.875 19.844 14.867 1 96.12 118 ARG A O 1
ATOM 955 N N . LEU A 1 119 ? -4.371 21.344 14.156 1 97.75 119 LEU A N 1
ATOM 956 C CA . LEU A 1 119 ? -3.922 20.531 13.031 1 97.75 119 LEU A CA 1
ATOM 957 C C . LEU A 1 119 ? -2.426 20.25 13.125 1 97.75 119 LEU A C 1
ATOM 959 O O . LEU A 1 119 ? -1.618 21.172 13.195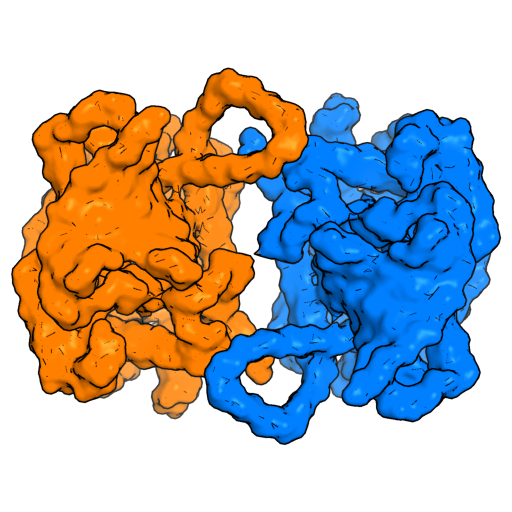 1 97.75 119 LEU A O 1
ATOM 963 N N . PHE A 1 120 ? -2.109 18.984 13.148 1 98.5 120 PHE A N 1
ATOM 964 C CA . PHE A 1 120 ? -0.73 18.516 13.25 1 98.5 120 PHE A CA 1
ATOM 965 C C . PHE A 1 120 ? 0.115 19.094 12.117 1 98.5 120 PHE A C 1
ATOM 967 O O . PHE A 1 120 ? -0.374 19.281 11 1 98.5 120 PHE A O 1
ATOM 974 N N . ARG A 1 121 ? 1.326 19.469 12.391 1 98 121 ARG A N 1
ATOM 975 C CA . ARG A 1 121 ? 2.268 19.875 11.352 1 98 121 ARG A CA 1
ATOM 976 C C . ARG A 1 121 ? 3.662 19.312 11.625 1 98 121 ARG A C 1
ATOM 978 O O . ARG A 1 121 ? 3.859 18.578 12.594 1 98 121 ARG A O 1
ATOM 985 N N . ASN A 1 122 ? 4.598 19.547 10.727 1 98.44 122 ASN A N 1
ATOM 986 C CA . ASN A 1 122 ? 5.945 19 10.828 1 98.44 122 ASN A CA 1
ATOM 987 C C . ASN A 1 122 ? 6.879 19.938 11.578 1 98.44 122 ASN A C 1
ATOM 989 O O . ASN A 1 122 ? 6.508 21.062 11.891 1 98.44 122 ASN A O 1
ATOM 993 N N . PRO A 1 123 ? 8.086 19.469 11.953 1 98.19 123 PRO A N 1
ATOM 994 C CA . PRO A 1 123 ? 8.992 20.281 12.766 1 98.19 123 PRO A CA 1
ATOM 995 C C . PRO A 1 123 ? 9.469 21.531 12.031 1 98.19 123 PRO A C 1
ATOM 997 O O . PRO A 1 123 ? 9.875 22.516 12.672 1 98.19 123 PRO A O 1
ATOM 1000 N N . THR A 1 124 ? 9.445 21.516 10.688 1 97.5 124 THR A N 1
ATOM 1001 C CA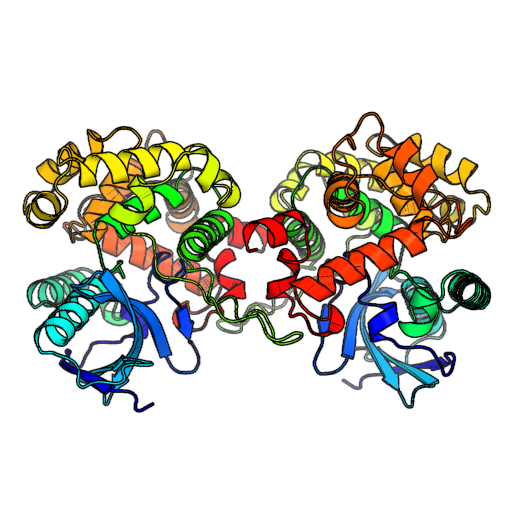 . THR A 1 124 ? 9.953 22.656 9.93 1 97.5 124 THR A CA 1
ATOM 1002 C C . THR A 1 124 ? 8.992 23.031 8.812 1 97.5 124 THR A C 1
ATOM 1004 O O . THR A 1 124 ? 8.266 22.172 8.297 1 97.5 124 THR A O 1
ATOM 1007 N N . LEU A 1 125 ? 9.062 24.297 8.484 1 97.38 125 LEU A N 1
ATOM 1008 C CA . LEU A 1 125 ? 8.273 24.766 7.348 1 97.38 125 LEU A CA 1
ATOM 1009 C C . LEU A 1 125 ? 8.711 24.078 6.059 1 97.38 125 LEU A C 1
ATOM 1011 O O . LEU A 1 125 ? 7.879 23.797 5.191 1 97.38 125 LEU A O 1
ATOM 1015 N N . PHE A 1 126 ? 9.984 23.828 5.918 1 98.06 126 PHE A N 1
ATOM 1016 C CA . PHE A 1 126 ? 10.492 23.125 4.742 1 98.06 126 PHE A CA 1
ATOM 1017 C C . PHE A 1 126 ? 9.789 21.781 4.57 1 98.06 126 PHE A C 1
ATOM 1019 O O . PHE A 1 126 ? 9.289 21.469 3.486 1 98.06 126 PHE A O 1
ATOM 1026 N N . GLU A 1 127 ? 9.75 20.984 5.641 1 98.5 127 GLU A N 1
ATOM 1027 C CA . GLU A 1 127 ? 9.086 19.672 5.594 1 98.5 127 GLU A CA 1
ATOM 1028 C C . GLU A 1 127 ? 7.598 19.828 5.289 1 98.5 127 GLU A C 1
ATOM 1030 O O . GLU A 1 127 ? 7.035 19.031 4.531 1 98.5 127 GLU A O 1
ATOM 1035 N N . ASP A 1 128 ? 6.969 20.844 5.836 1 98.44 128 ASP A N 1
ATOM 1036 C CA . ASP A 1 128 ? 5.559 21.109 5.559 1 98.44 128 ASP A CA 1
ATOM 1037 C C . ASP A 1 128 ? 5.332 21.359 4.07 1 98.44 128 ASP A C 1
ATOM 1039 O O . ASP A 1 128 ? 4.402 20.812 3.475 1 98.44 128 ASP A O 1
ATOM 1043 N N . ILE A 1 129 ? 6.188 22.188 3.512 1 98.31 129 ILE A N 1
ATOM 1044 C CA . ILE A 1 129 ? 6.027 22.547 2.107 1 98.31 129 ILE A CA 1
ATOM 1045 C C . ILE A 1 129 ? 6.285 21.328 1.227 1 98.31 129 ILE A C 1
ATOM 1047 O O . ILE A 1 129 ? 5.496 21.031 0.323 1 98.31 129 ILE A O 1
ATOM 1051 N N . VAL A 1 130 ? 7.332 20.594 1.501 1 98.5 130 VAL A N 1
ATOM 1052 C CA . VAL A 1 130 ? 7.668 19.438 0.689 1 98.5 130 VAL A CA 1
ATOM 1053 C C . VAL A 1 130 ? 6.551 18.391 0.784 1 98.5 130 VAL A C 1
ATOM 1055 O O . VAL A 1 130 ? 6.117 17.844 -0.232 1 98.5 130 VAL A O 1
ATOM 1058 N N . LYS A 1 131 ? 6.062 18.125 1.955 1 98.62 131 LYS A N 1
ATOM 1059 C CA . LYS A 1 131 ? 4.98 17.156 2.111 1 98.62 131 LYS A CA 1
ATOM 1060 C C . LYS A 1 131 ? 3.715 17.625 1.396 1 98.62 131 LYS A C 1
ATOM 1062 O O . LYS A 1 131 ? 2.951 16.812 0.875 1 98.62 131 LYS A O 1
ATOM 1067 N N . SER A 1 132 ? 3.486 18.938 1.357 1 98.5 132 SER A N 1
ATOM 1068 C CA . SER A 1 132 ? 2.363 19.484 0.597 1 98.5 132 SER A CA 1
ATOM 1069 C C . SER A 1 132 ? 2.541 19.234 -0.898 1 98.5 132 SER A C 1
ATOM 1071 O O . SER A 1 132 ? 1.572 18.953 -1.605 1 98.5 132 SER A O 1
ATOM 1073 N N . ILE A 1 133 ? 3.795 19.359 -1.37 1 98.38 133 ILE A N 1
ATOM 1074 C CA . ILE A 1 133 ? 4.102 19.078 -2.768 1 98.38 133 ILE A CA 1
ATOM 1075 C C . ILE A 1 133 ? 3.822 17.594 -3.072 1 98.38 133 ILE A C 1
ATOM 1077 O O . ILE A 1 133 ? 3.275 17.266 -4.129 1 98.38 133 ILE A O 1
ATOM 1081 N N . LEU A 1 134 ? 4.113 16.719 -2.131 1 98.19 134 LEU A N 1
ATOM 1082 C CA . LEU A 1 134 ? 3.953 15.289 -2.326 1 98.19 134 LEU A CA 1
ATOM 1083 C C . LEU A 1 134 ? 2.479 14.914 -2.42 1 98.19 134 LEU A C 1
ATOM 1085 O O . LEU A 1 134 ? 2.139 13.828 -2.896 1 98.19 134 LEU A O 1
ATOM 1089 N N . LEU A 1 135 ? 1.597 15.766 -1.957 1 97.38 135 LEU A N 1
ATOM 1090 C CA . LEU A 1 135 ? 0.162 15.508 -1.986 1 97.38 135 LEU A CA 1
ATOM 1091 C C . LEU A 1 135 ? -0.408 15.758 -3.379 1 97.38 135 LEU A C 1
ATOM 1093 O O . LEU A 1 135 ? -1.526 15.336 -3.682 1 97.38 135 LEU A O 1
ATOM 1097 N N . CYS A 1 136 ? 0.33 16.359 -4.262 1 96.75 136 CYS A N 1
ATOM 1098 C CA . CYS A 1 136 ? -0.203 16.844 -5.527 1 96.75 136 CYS A CA 1
ATOM 1099 C C . CYS A 1 136 ? -0.182 15.734 -6.586 1 96.75 136 CYS A C 1
ATOM 1101 O O . CYS A 1 136 ? 0.838 15.07 -6.773 1 96.75 136 CYS A O 1
ATOM 1103 N N . GLY A 1 137 ? -1.29 15.555 -7.238 1 92.5 137 GLY A N 1
ATOM 1104 C CA . GLY A 1 137 ? -1.35 14.812 -8.484 1 92.5 137 GLY A CA 1
ATOM 1105 C C . GLY A 1 137 ? -1.214 13.312 -8.297 1 92.5 137 GLY A C 1
ATOM 1106 O O . GLY A 1 137 ? -0.662 12.625 -9.156 1 92.5 137 GLY A O 1
ATOM 1107 N N . CYS A 1 138 ? -1.598 12.734 -7.191 1 91.69 138 CYS A N 1
ATOM 1108 C CA . CYS A 1 138 ? -1.487 11.297 -6.957 1 91.69 138 CYS A CA 1
ATOM 1109 C C . CYS A 1 138 ? -2.428 10.852 -5.844 1 91.69 138 CYS A C 1
ATOM 1111 O O . CYS A 1 138 ? -3.113 11.68 -5.238 1 91.69 138 CYS A O 1
ATOM 1113 N N . ARG A 1 139 ? -2.518 9.555 -5.676 1 90.12 139 ARG A N 1
ATOM 1114 C CA . ARG A 1 139 ? -3.305 8.992 -4.578 1 90.12 139 ARG A CA 1
ATOM 1115 C C . ARG A 1 139 ? -2.535 9.062 -3.266 1 90.12 139 ARG A C 1
ATOM 1117 O O . ARG A 1 139 ? -1.303 9.109 -3.262 1 90.12 139 ARG A O 1
ATOM 1124 N N . PHE A 1 140 ? -3.299 9 -2.201 1 94.44 140 PHE A N 1
ATOM 1125 C CA . PHE A 1 140 ? -2.709 9.164 -0.877 1 94.44 140 PHE A CA 1
ATOM 1126 C C . PHE A 1 140 ? -1.683 8.07 -0.603 1 94.44 140 PHE A C 1
ATOM 1128 O O . PHE A 1 140 ? -0.638 8.328 -0.002 1 94.44 140 PHE A O 1
ATOM 1135 N N . LYS A 1 141 ? -1.921 6.844 -1.043 1 91.12 141 LYS A N 1
ATOM 1136 C CA . LYS A 1 141 ? -0.971 5.754 -0.835 1 91.12 141 LYS A CA 1
ATOM 1137 C C . LYS A 1 141 ? 0.376 6.07 -1.481 1 91.12 141 LYS A C 1
ATOM 1139 O O . LYS A 1 141 ? 1.426 5.707 -0.948 1 91.12 141 LYS A O 1
ATOM 1144 N N . ASP A 1 142 ? 0.35 6.723 -2.623 1 92.81 142 ASP A N 1
ATOM 1145 C CA . ASP A 1 142 ? 1.583 7.113 -3.301 1 92.81 142 ASP A CA 1
ATOM 1146 C C . ASP A 1 142 ? 2.314 8.203 -2.523 1 92.81 142 ASP A C 1
ATOM 1148 O O . ASP A 1 142 ? 3.543 8.188 -2.422 1 92.81 142 ASP A O 1
ATOM 1152 N N . THR A 1 143 ? 1.525 9.117 -1.971 1 96.62 143 THR A N 1
ATOM 1153 C CA . THR A 1 143 ? 2.094 10.164 -1.123 1 96.62 143 THR A CA 1
ATOM 1154 C C . THR A 1 143 ? 2.85 9.547 0.053 1 96.62 143 THR A C 1
ATOM 1156 O O . THR A 1 143 ? 3.973 9.961 0.356 1 96.62 143 THR A O 1
ATOM 1159 N N . LEU A 1 144 ? 2.205 8.586 0.654 1 95.81 144 LEU A N 1
ATOM 1160 C CA . LEU A 1 144 ? 2.818 7.914 1.796 1 95.81 144 LEU A CA 1
ATOM 1161 C C . LEU A 1 144 ? 4.129 7.246 1.395 1 95.81 144 LEU A C 1
ATOM 1163 O O . LEU A 1 144 ? 5.129 7.348 2.111 1 95.81 144 LEU A O 1
ATOM 1167 N N . GLU A 1 145 ? 4.152 6.641 0.281 1 92.19 145 GLU A N 1
ATOM 1168 C CA . GLU A 1 145 ? 5.344 5.953 -0.207 1 92.19 145 GLU A CA 1
ATOM 1169 C C . GLU A 1 145 ? 6.457 6.945 -0.536 1 92.19 145 GLU A C 1
ATOM 1171 O O . GLU A 1 145 ? 7.625 6.707 -0.214 1 92.19 145 GLU A O 1
ATOM 1176 N N . MET A 1 146 ? 6.102 8.008 -1.193 1 95.31 146 MET A N 1
ATOM 1177 C CA . MET A 1 146 ? 7.09 9.023 -1.539 1 95.31 146 MET A CA 1
ATOM 1178 C C . MET A 1 146 ? 7.742 9.602 -0.285 1 95.31 146 MET A C 1
ATOM 1180 O O . MET A 1 146 ? 8.961 9.789 -0.246 1 95.31 146 MET A O 1
ATOM 1184 N N . ALA A 1 147 ? 6.914 9.867 0.73 1 96.81 147 ALA A N 1
ATOM 1185 C CA . ALA A 1 147 ? 7.457 10.375 1.988 1 96.81 147 ALA A CA 1
ATOM 1186 C C . ALA A 1 147 ? 8.414 9.367 2.617 1 96.81 147 ALA A C 1
ATOM 1188 O O . ALA A 1 147 ? 9.492 9.742 3.096 1 96.81 147 ALA A O 1
ATOM 1189 N N . GLU A 1 148 ? 8.047 8.172 2.572 1 93.94 148 GLU A N 1
ATOM 1190 C CA . GLU A 1 148 ? 8.898 7.113 3.104 1 93.94 148 GLU A CA 1
ATOM 1191 C C . GLU A 1 148 ? 10.219 7.027 2.342 1 93.94 148 GLU A C 1
ATOM 1193 O O . GLU A 1 148 ? 11.289 6.938 2.949 1 93.94 148 GLU A O 1
ATOM 1198 N N . ASN A 1 149 ? 10.156 7.066 1.04 1 92.69 149 ASN A N 1
ATOM 1199 C CA . ASN A 1 149 ? 11.344 6.961 0.196 1 92.69 149 ASN A CA 1
ATOM 1200 C C . ASN A 1 149 ? 12.312 8.117 0.444 1 92.69 149 ASN A C 1
ATOM 1202 O O . ASN A 1 149 ? 13.531 7.926 0.414 1 92.69 149 ASN A O 1
ATOM 1206 N N . LEU A 1 150 ? 11.789 9.266 0.666 1 95.12 150 LEU A N 1
ATOM 1207 C CA . LEU A 1 150 ? 12.633 10.414 0.973 1 95.12 150 LEU A CA 1
ATOM 1208 C C . LEU A 1 150 ? 13.383 10.195 2.281 1 95.12 150 LEU A C 1
ATOM 1210 O O . LEU A 1 150 ? 14.547 10.594 2.404 1 95.12 150 LEU A O 1
ATOM 1214 N N . CYS A 1 151 ? 12.727 9.578 3.225 1 94.62 151 CYS A N 1
ATOM 1215 C CA . CYS A 1 151 ? 13.352 9.344 4.523 1 94.62 151 CYS A CA 1
ATOM 1216 C C . CYS A 1 151 ? 14.398 8.234 4.434 1 94.62 151 CYS A C 1
ATOM 1218 O O . CYS A 1 151 ? 15.359 8.219 5.207 1 94.62 151 CYS A O 1
ATOM 1220 N N . ILE A 1 152 ? 14.195 7.34 3.527 1 89.31 152 ILE A N 1
ATOM 1221 C CA . ILE A 1 152 ? 15.156 6.262 3.311 1 89.31 152 ILE A CA 1
ATOM 1222 C C . ILE A 1 152 ? 16.422 6.82 2.678 1 89.31 152 ILE A C 1
ATOM 1224 O O . ILE A 1 152 ? 17.531 6.367 2.984 1 89.31 152 ILE A O 1
ATOM 1228 N N . LEU A 1 153 ? 16.281 7.758 1.85 1 85.06 153 LEU A N 1
ATOM 1229 C CA . LEU A 1 153 ? 17.391 8.398 1.163 1 85.06 153 LEU A CA 1
ATOM 1230 C C . LEU A 1 153 ? 18.422 8.922 2.162 1 85.06 153 LEU A C 1
ATOM 1232 O O . LEU A 1 153 ? 19.609 8.93 1.883 1 85.06 153 LEU A O 1
ATOM 1236 N N . THR A 1 154 ? 17.969 9.367 3.275 1 78.12 154 THR A N 1
ATOM 1237 C CA . THR A 1 154 ? 18.844 10.023 4.234 1 78.12 154 THR A CA 1
ATOM 1238 C C . THR A 1 154 ? 19.375 9.031 5.262 1 78.12 154 THR A C 1
ATOM 1240 O O . THR A 1 154 ? 20.125 9.398 6.164 1 78.12 154 THR A O 1
ATOM 1243 N N . LYS A 1 155 ? 18.859 7.816 5.086 1 75.75 155 LYS A N 1
ATOM 1244 C CA . LYS A 1 155 ? 19.391 6.812 6.004 1 75.75 155 LYS A CA 1
ATOM 1245 C C . LYS A 1 155 ? 20.875 6.598 5.793 1 75.75 155 LYS A C 1
ATOM 1247 O O . LYS A 1 155 ? 21.344 6.512 4.656 1 75.75 155 LYS A O 1
ATOM 1252 N N . ARG A 1 156 ? 21.734 7.277 6.609 1 55.22 156 ARG A N 1
ATOM 1253 C CA . ARG A 1 156 ? 23.172 7.035 6.598 1 55.22 156 ARG A CA 1
ATOM 1254 C C . ARG A 1 156 ? 23.469 5.543 6.516 1 55.22 156 ARG A C 1
ATOM 1256 O O . ARG A 1 156 ? 22.781 4.73 7.129 1 55.22 156 ARG A O 1
ATOM 1263 N N . PRO A 1 157 ? 24.078 5.109 5.352 1 48.25 157 PRO A N 1
ATOM 1264 C CA . PRO A 1 157 ? 24.531 3.715 5.324 1 48.25 157 PRO A CA 1
ATOM 1265 C C . PRO A 1 157 ? 25 3.221 6.691 1 48.25 157 PRO A C 1
ATOM 1267 O O . PRO A 1 157 ? 25.781 3.904 7.363 1 48.25 157 PRO A O 1
ATOM 1270 N N . LEU A 1 158 ? 24.203 2.807 7.586 1 40.5 158 LEU A N 1
ATOM 1271 C CA . LEU A 1 158 ? 24.828 2.273 8.797 1 40.5 158 LEU A CA 1
ATOM 1272 C C . LEU A 1 158 ? 26.031 1.41 8.445 1 40.5 158 LEU A C 1
ATOM 1274 O O . LEU A 1 158 ? 25.984 0.601 7.52 1 40.5 158 LEU A O 1
ATOM 1278 N N . SER A 1 159 ? 27.188 2.012 8.711 1 39 159 SER A N 1
ATOM 1279 C CA . SER A 1 159 ? 28.438 1.266 8.641 1 39 159 SER A CA 1
ATOM 1280 C C . SER A 1 159 ? 28.234 -0.189 9.055 1 39 159 SER A C 1
ATOM 1282 O O . SER A 1 159 ? 29.172 -0.984 9.023 1 39 159 SER A O 1
ATOM 1284 N N . VAL A 1 160 ? 27.438 -0.402 9.953 1 33.97 160 VAL A N 1
ATOM 1285 C CA . VAL A 1 160 ? 27.547 -1.736 10.539 1 33.97 160 VAL A CA 1
ATOM 1286 C C . VAL A 1 160 ? 26.891 -2.76 9.617 1 33.97 160 VAL A C 1
ATOM 1288 O O . VAL A 1 160 ? 25.781 -2.537 9.133 1 33.97 160 VAL A O 1
ATOM 1291 N N . LYS A 1 161 ? 27.75 -3.568 9.289 1 36.97 161 LYS A N 1
ATOM 1292 C CA . LYS A 1 161 ? 27.406 -4.785 8.555 1 36.97 161 LYS A CA 1
ATOM 1293 C C . LYS A 1 161 ? 26.062 -5.336 8.984 1 36.97 161 LYS A C 1
ATOM 1295 O O . LYS A 1 161 ? 25.844 -5.605 10.172 1 36.97 161 LYS A O 1
ATOM 1300 N N . ARG A 1 162 ? 25.062 -5.172 8.266 1 37.91 162 ARG A N 1
ATOM 1301 C CA . ARG A 1 162 ? 23.797 -5.879 8.406 1 37.91 162 ARG A CA 1
ATOM 1302 C C . ARG A 1 162 ? 24.016 -7.316 8.867 1 37.91 162 ARG A C 1
ATOM 1304 O O . ARG A 1 162 ? 24.812 -8.047 8.281 1 37.91 162 ARG A O 1
ATOM 1311 N N . LYS A 1 163 ? 23.859 -7.512 10.195 1 37.12 163 LYS A N 1
ATOM 1312 C CA . LYS A 1 163 ? 23.844 -8.945 10.484 1 37.12 163 LYS A CA 1
ATOM 1313 C C . LYS A 1 163 ? 22.797 -9.664 9.656 1 37.12 163 LYS A C 1
ATOM 1315 O O . LYS A 1 163 ? 21.688 -9.148 9.469 1 37.12 163 LYS A O 1
ATOM 1320 N N . ARG A 1 164 ? 22.984 -10.758 9.047 1 35.28 164 ARG A N 1
ATOM 1321 C CA . ARG A 1 164 ? 22.219 -11.75 8.305 1 35.28 164 ARG A CA 1
ATOM 1322 C C . ARG A 1 164 ? 21 -12.211 9.094 1 35.28 164 ARG A C 1
ATOM 1324 O O . ARG A 1 164 ? 21.094 -12.508 10.281 1 35.28 164 ARG A O 1
ATOM 1331 N N . GLY A 1 165 ? 19.531 -11.953 8.688 1 35.91 165 GLY A N 1
ATOM 1332 C CA . GLY A 1 165 ? 18.312 -12.547 9.227 1 35.91 165 GLY A CA 1
ATOM 1333 C C . GLY A 1 165 ? 17.375 -11.523 9.836 1 35.91 165 GLY A C 1
ATOM 1334 O O . GLY A 1 165 ? 16.297 -11.875 10.328 1 35.91 165 GLY A O 1
ATOM 1335 N N . LYS A 1 166 ? 17.953 -10.508 10.578 1 40.53 166 LYS A N 1
ATOM 1336 C CA . LYS A 1 166 ? 16.938 -9.688 11.25 1 40.53 166 LYS A CA 1
ATOM 1337 C C . LYS A 1 166 ? 16.203 -8.797 10.25 1 40.53 166 LYS A C 1
ATOM 1339 O O . LYS A 1 166 ? 16.766 -8.406 9.227 1 40.53 166 LYS A O 1
ATOM 1344 N N . LYS A 1 167 ? 15.008 -8.75 10.453 1 41.38 167 LYS A N 1
ATOM 1345 C CA . LYS A 1 167 ? 14.07 -7.941 9.68 1 41.38 167 LYS A CA 1
ATOM 1346 C C . LYS A 1 167 ? 14.656 -6.566 9.367 1 41.38 167 LYS A C 1
ATOM 1348 O O . LYS A 1 167 ? 15.211 -5.906 10.25 1 41.38 167 LYS A O 1
ATOM 1353 N N . PRO A 1 168 ? 15.039 -6.258 8.188 1 42 168 PRO A N 1
ATOM 1354 C CA . PRO A 1 168 ? 15.43 -4.852 8.047 1 42 168 PRO A CA 1
ATOM 1355 C C . PRO A 1 168 ? 14.555 -3.916 8.875 1 42 168 PRO A C 1
ATOM 1357 O O . PRO A 1 168 ? 13.352 -3.799 8.625 1 42 168 PRO A O 1
ATOM 1360 N N . GLU A 1 169 ? 14.492 -4.039 10.094 1 43.47 169 GLU A N 1
ATOM 1361 C CA . GLU A 1 169 ? 13.859 -2.844 10.648 1 43.47 169 GLU A CA 1
ATOM 1362 C C . GLU A 1 169 ? 14.18 -1.611 9.805 1 43.47 169 GLU A C 1
ATOM 1364 O O . GLU A 1 169 ? 15.336 -1.204 9.703 1 43.47 169 GLU A O 1
ATOM 1369 N N . SER A 1 170 ? 13.719 -1.711 8.617 1 49.5 170 SER A N 1
ATOM 1370 C CA . SER A 1 170 ? 13.906 -0.554 7.746 1 49.5 170 SER A CA 1
ATOM 1371 C C . SER A 1 170 ? 13.992 0.736 8.555 1 49.5 170 SER A C 1
ATOM 1373 O O . SER A 1 170 ? 12.984 1.225 9.07 1 49.5 170 SER A O 1
ATOM 1375 N N . SER A 1 171 ? 14.938 0.819 9.297 1 62.69 171 SER A N 1
ATOM 1376 C CA . SER A 1 171 ? 15.125 2.049 10.055 1 62.69 171 SER A CA 1
ATOM 1377 C C . SER A 1 171 ? 15.016 3.277 9.164 1 62.69 171 SER A C 1
ATOM 1379 O O . SER A 1 171 ? 15.742 3.396 8.172 1 62.69 171 SER A O 1
ATOM 1381 N N . LEU A 1 172 ? 13.758 3.842 9.07 1 80.75 172 LEU A N 1
ATOM 1382 C CA . LEU A 1 172 ? 13.539 5.121 8.406 1 80.75 172 LEU A CA 1
ATOM 1383 C C . LEU A 1 172 ? 14.453 6.199 8.977 1 80.75 172 LEU A C 1
ATOM 1385 O O . LEU A 1 172 ? 14.703 6.227 10.188 1 80.75 172 LEU A O 1
ATOM 1389 N N . GLY A 1 173 ? 15.203 6.793 8.062 1 89.62 173 GLY A N 1
ATOM 1390 C CA . GLY A 1 173 ? 15.906 7.988 8.5 1 89.62 173 GLY A CA 1
ATOM 1391 C C . GLY A 1 173 ? 14.984 9.164 8.758 1 89.62 173 GLY A C 1
ATOM 1392 O O . GLY A 1 173 ? 13.773 8.984 8.891 1 89.62 173 GLY A O 1
ATOM 1393 N N . ASN A 1 174 ? 15.609 10.297 9.109 1 95.62 174 ASN A N 1
ATOM 1394 C CA . ASN A 1 174 ? 14.867 11.547 9.258 1 95.62 174 ASN A CA 1
ATOM 1395 C C . ASN A 1 174 ? 14.414 12.102 7.914 1 95.62 174 ASN A C 1
ATOM 1397 O O . ASN A 1 174 ? 14.859 11.633 6.863 1 95.62 174 ASN A O 1
ATOM 1401 N N . PHE A 1 175 ? 13.43 12.992 7.98 1 97.5 175 PHE A N 1
ATOM 1402 C CA . PHE A 1 175 ? 13.08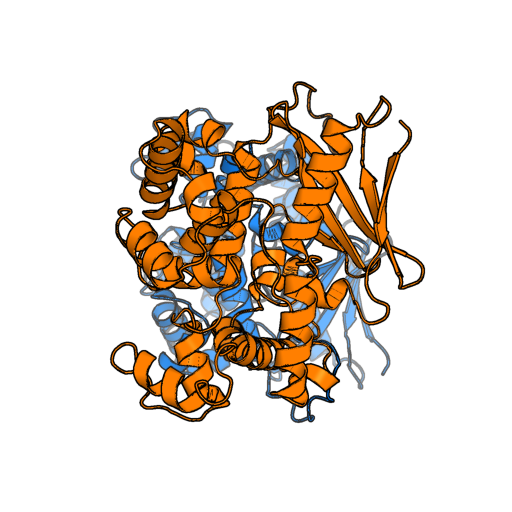6 13.703 6.758 1 97.5 175 PHE A CA 1
ATOM 1403 C C . PHE A 1 175 ? 14.258 14.539 6.266 1 97.5 175 PHE A C 1
ATOM 1405 O O . PHE A 1 175 ? 14.922 15.219 7.055 1 97.5 175 PHE A O 1
ATOM 1412 N N . PRO A 1 176 ? 14.547 14.516 4.996 1 96.69 176 PRO A N 1
ATOM 1413 C CA . PRO A 1 176 ? 15.742 15.227 4.527 1 96.69 176 PRO A CA 1
ATOM 1414 C C . PRO A 1 176 ? 15.656 16.734 4.746 1 96.69 176 PRO A C 1
ATOM 1416 O O . PRO A 1 176 ? 14.586 17.328 4.578 1 96.69 176 PRO A O 1
ATOM 1419 N N . SER A 1 177 ? 16.75 17.312 5.16 1 96.38 177 SER A N 1
ATOM 1420 C CA . SER A 1 177 ? 16.875 18.766 5.27 1 96.38 177 SER A CA 1
ATOM 1421 C C . SER A 1 177 ? 17.141 19.391 3.91 1 96.38 177 SER A C 1
ATOM 1423 O O . SER A 1 177 ? 17.484 18.703 2.949 1 96.38 177 SER A O 1
ATOM 1425 N N . PRO A 1 178 ? 16.922 20.734 3.863 1 96.75 178 PRO A N 1
ATOM 1426 C CA . PRO A 1 178 ? 17.312 21.406 2.621 1 96.75 178 PRO A CA 1
ATOM 1427 C C . PRO A 1 178 ? 18.766 21.156 2.24 1 96.75 178 PRO A C 1
ATOM 1429 O O . PRO A 1 178 ? 19.078 20.953 1.063 1 96.75 178 PRO A O 1
ATOM 1432 N N . GLN A 1 179 ? 19.641 21.125 3.16 1 95.62 179 GLN A N 1
ATOM 1433 C CA . GLN A 1 179 ? 21.062 20.906 2.918 1 95.62 179 GLN A CA 1
ATOM 1434 C C . GLN A 1 179 ? 21.328 19.531 2.316 1 95.62 179 GLN A C 1
ATOM 1436 O O . GLN A 1 179 ? 22.094 19.406 1.362 1 95.62 179 GLN A O 1
ATOM 1441 N N . GLU A 1 180 ? 20.688 18.578 2.871 1 94.94 180 GLU A N 1
ATOM 1442 C CA . GLU A 1 180 ? 20.859 17.203 2.385 1 94.94 180 GLU A CA 1
ATOM 1443 C C . GLU A 1 180 ? 20.328 17.047 0.965 1 94.94 180 GLU A C 1
ATOM 1445 O O . GLU A 1 180 ? 20.969 16.422 0.122 1 94.94 180 GLU A O 1
ATOM 1450 N N . LEU A 1 181 ? 19.219 17.641 0.667 1 96.31 181 LEU A N 1
ATOM 1451 C CA . LEU A 1 181 ? 18.594 17.531 -0.646 1 96.31 181 LEU A CA 1
ATOM 1452 C C . LEU A 1 181 ? 19.359 18.328 -1.688 1 96.31 181 LEU A C 1
ATOM 1454 O O . LEU A 1 181 ? 19.484 17.891 -2.836 1 96.31 181 LEU A O 1
ATOM 1458 N N . ALA A 1 182 ? 19.875 19.469 -1.274 1 95.75 182 ALA A N 1
ATOM 1459 C CA . ALA A 1 182 ? 20.531 20.375 -2.211 1 95.75 182 ALA A CA 1
ATOM 1460 C C . ALA A 1 182 ? 21.812 19.766 -2.76 1 95.75 182 ALA A C 1
ATOM 1462 O O . ALA A 1 182 ? 22.312 20.172 -3.811 1 95.75 182 ALA A O 1
ATOM 1463 N N . ARG A 1 183 ? 22.328 18.812 -2.064 1 93.94 183 ARG A N 1
ATOM 1464 C CA . ARG A 1 183 ? 23.562 18.156 -2.479 1 93.94 183 ARG A CA 1
ATOM 1465 C C . ARG A 1 183 ? 23.297 17.078 -3.52 1 93.94 183 ARG A C 1
ATOM 1467 O O . ARG A 1 183 ? 24.219 16.594 -4.176 1 93.94 183 ARG A O 1
ATOM 1474 N N . LEU A 1 184 ? 22.078 16.781 -3.68 1 93.81 184 LEU A N 1
ATOM 1475 C CA . LEU A 1 184 ? 21.703 15.695 -4.574 1 93.81 184 LEU A CA 1
ATOM 1476 C C . LEU A 1 184 ? 21.422 16.219 -5.98 1 93.81 184 LEU A C 1
ATOM 1478 O O . LEU A 1 184 ? 21.297 17.422 -6.184 1 93.81 184 LEU A O 1
ATOM 1482 N N . GLU A 1 185 ? 21.453 15.266 -6.926 1 94.31 185 GLU A N 1
ATOM 1483 C CA . GLU A 1 185 ? 21 15.484 -8.297 1 94.31 185 GLU A CA 1
ATOM 1484 C C . GLU A 1 185 ? 19.672 14.781 -8.555 1 94.31 185 GLU A C 1
ATOM 1486 O O . GLU A 1 185 ? 19.234 13.938 -7.766 1 94.31 185 GLU A O 1
ATOM 1491 N N . LEU A 1 186 ? 19.047 15.203 -9.586 1 93.5 186 LEU A N 1
ATOM 1492 C CA . LEU A 1 186 ? 17.75 14.648 -9.906 1 93.5 186 LEU A CA 1
ATOM 1493 C C . LEU A 1 186 ? 17.812 13.133 -10.023 1 93.5 186 LEU A C 1
ATOM 1495 O O . LEU A 1 186 ? 16.906 12.43 -9.586 1 93.5 186 LEU A O 1
ATOM 1499 N N . LYS A 1 187 ? 18.859 12.625 -10.617 1 91.56 187 LYS A N 1
ATOM 1500 C CA . LYS A 1 187 ? 19.016 11.18 -10.805 1 91.56 187 LYS A CA 1
ATOM 1501 C C . LYS A 1 187 ? 19.031 10.453 -9.461 1 91.56 187 LYS A C 1
ATOM 1503 O O . LYS A 1 187 ? 18.562 9.32 -9.367 1 91.56 187 LYS A O 1
ATOM 1508 N N . ASP A 1 188 ? 19.484 11.141 -8.391 1 89.06 188 ASP A N 1
ATOM 1509 C CA . ASP A 1 188 ? 19.531 10.562 -7.055 1 89.06 188 ASP A CA 1
ATOM 1510 C C . ASP A 1 188 ? 18.141 10.375 -6.477 1 89.06 188 ASP A C 1
ATOM 1512 O O . ASP A 1 188 ? 17.938 9.555 -5.574 1 89.06 188 ASP A O 1
ATOM 1516 N N . LEU A 1 189 ? 17.203 11.117 -7.023 1 91.88 189 LEU A N 1
ATOM 1517 C CA . LEU A 1 189 ? 15.844 11.07 -6.504 1 91.88 189 LEU A CA 1
ATOM 1518 C C . LEU A 1 189 ? 15 10.07 -7.281 1 91.88 189 LEU A C 1
ATOM 1520 O O . LEU A 1 189 ? 13.852 9.805 -6.918 1 91.88 189 LEU A O 1
ATOM 1524 N N . ASP A 1 190 ? 15.578 9.453 -8.297 1 86.94 190 ASP A N 1
ATOM 1525 C CA . ASP A 1 190 ? 14.828 8.5 -9.109 1 86.94 190 ASP A CA 1
ATOM 1526 C C . ASP A 1 190 ? 14.289 7.355 -8.258 1 86.94 190 ASP A C 1
ATOM 1528 O O . ASP A 1 190 ? 13.164 6.891 -8.469 1 86.94 190 ASP A O 1
ATOM 1532 N N . LYS A 1 191 ? 15.078 6.957 -7.332 1 83.81 191 LYS A N 1
ATOM 1533 C CA . LYS A 1 191 ? 14.688 5.84 -6.477 1 83.81 191 LYS A CA 1
ATOM 1534 C C . LYS A 1 191 ? 13.5 6.215 -5.594 1 83.81 191 LYS A C 1
ATOM 1536 O O . LYS A 1 191 ? 12.836 5.34 -5.035 1 83.81 191 LYS A O 1
ATOM 1541 N N . CYS A 1 192 ? 13.234 7.473 -5.477 1 89.88 192 CYS A N 1
ATOM 1542 C CA . CYS A 1 192 ? 12.141 7.926 -4.621 1 89.88 192 CYS A CA 1
ATOM 1543 C C . CYS A 1 192 ? 10.828 7.961 -5.387 1 89.88 192 CYS A C 1
ATOM 1545 O O . CYS A 1 192 ? 9.758 8.078 -4.789 1 89.88 192 CYS A O 1
ATOM 1547 N N . CYS A 1 193 ? 10.852 7.859 -6.703 1 89.12 193 CYS A N 1
ATOM 1548 C CA . CYS A 1 193 ? 9.664 7.828 -7.547 1 89.12 193 CYS A CA 1
ATOM 1549 C C . CYS A 1 193 ? 8.797 9.062 -7.32 1 89.12 193 CYS A C 1
ATOM 1551 O O . CYS A 1 193 ? 7.59 8.953 -7.117 1 89.12 193 CYS A O 1
ATOM 1553 N N . LEU A 1 194 ? 9.391 10.195 -7.371 1 95.19 194 LEU A N 1
ATOM 1554 C CA . LEU A 1 194 ? 8.703 11.438 -7.055 1 95.19 194 LEU A CA 1
ATOM 1555 C C . LEU A 1 194 ? 8.023 12.016 -8.297 1 95.19 194 LEU A C 1
ATOM 1557 O O . LEU A 1 194 ? 7.203 12.93 -8.188 1 95.19 194 LEU A O 1
ATOM 1561 N N . GLY A 1 195 ? 8.336 11.5 -9.492 1 93.06 195 GLY A N 1
ATOM 1562 C CA . GLY A 1 195 ? 7.855 12.133 -10.711 1 93.06 195 GLY A CA 1
ATOM 1563 C C . GLY A 1 195 ? 8.336 13.562 -10.867 1 93.06 195 GLY A C 1
ATOM 1564 O O . GLY A 1 195 ? 9.5 13.867 -10.602 1 93.06 195 GLY A O 1
ATOM 1565 N N . TYR A 1 196 ? 7.441 14.383 -11.352 1 94.31 196 TYR A N 1
ATOM 1566 C CA . TYR A 1 196 ? 7.789 15.773 -11.617 1 94.31 196 TYR A CA 1
ATOM 1567 C C . TYR A 1 196 ? 8.117 16.516 -10.328 1 94.31 196 TYR A C 1
ATOM 1569 O O . TYR A 1 196 ? 8.797 17.547 -10.344 1 94.31 196 TYR A O 1
ATOM 1577 N N . ARG A 1 197 ? 7.637 16.031 -9.188 1 96.94 197 ARG A N 1
ATOM 1578 C CA . ARG A 1 197 ? 7.82 16.688 -7.895 1 96.94 197 ARG A CA 1
ATOM 1579 C C . ARG A 1 197 ? 9.297 16.75 -7.516 1 96.94 197 ARG A C 1
ATOM 1581 O O . ARG A 1 197 ? 9.711 17.609 -6.746 1 96.94 197 ARG A O 1
ATOM 1588 N N . GLY A 1 198 ? 10.055 15.734 -8.023 1 96.56 198 GLY A N 1
ATOM 1589 C CA . GLY A 1 198 ? 11.477 15.68 -7.719 1 96.56 198 GLY A CA 1
ATOM 1590 C C . GLY A 1 198 ? 12.211 16.969 -8.078 1 96.56 198 GLY A C 1
ATOM 1591 O O . GLY A 1 198 ? 12.992 17.484 -7.281 1 96.56 198 GLY A O 1
ATOM 1592 N N . GLU A 1 199 ? 11.922 17.453 -9.266 1 96.25 199 GLU A N 1
ATOM 1593 C CA . GLU A 1 199 ? 12.547 18.688 -9.711 1 96.25 199 GLU A CA 1
ATOM 1594 C C . GLU A 1 199 ? 12.148 19.859 -8.82 1 96.25 199 GLU A C 1
ATOM 1596 O O . GLU A 1 199 ? 12.992 20.703 -8.477 1 96.25 199 GLU A O 1
ATOM 1601 N N . THR A 1 200 ? 10.906 19.938 -8.492 1 96.75 200 THR A N 1
ATOM 1602 C CA . THR A 1 200 ? 10.383 21.016 -7.656 1 96.75 200 THR A CA 1
ATOM 1603 C C . THR A 1 200 ? 11.047 20.984 -6.281 1 96.75 200 THR A C 1
ATOM 1605 O O . THR A 1 200 ? 11.477 22.031 -5.777 1 96.75 200 THR A O 1
ATOM 1608 N N . ILE A 1 201 ? 11.148 19.859 -5.703 1 97.75 201 ILE A N 1
ATOM 1609 C CA . ILE A 1 201 ? 11.695 19.688 -4.355 1 97.75 201 ILE A CA 1
ATOM 1610 C C . ILE A 1 201 ? 13.18 20.031 -4.352 1 97.75 201 ILE A C 1
ATOM 1612 O O . ILE A 1 201 ? 13.664 20.719 -3.457 1 97.75 201 ILE A O 1
ATOM 1616 N N . LEU A 1 202 ? 13.891 19.594 -5.336 1 96.88 202 LEU A N 1
ATOM 1617 C CA . LEU A 1 202 ? 15.32 19.875 -5.441 1 96.88 202 LEU A CA 1
ATOM 1618 C C . LEU A 1 202 ? 15.555 21.375 -5.617 1 96.88 202 LEU A C 1
ATOM 1620 O O . LEU A 1 202 ? 16.438 21.953 -4.973 1 96.88 202 LEU A O 1
ATOM 1624 N N . LYS A 1 203 ? 14.836 21.953 -6.5 1 96.25 203 LYS A N 1
ATOM 1625 C CA . LYS A 1 203 ? 14.969 23.391 -6.711 1 96.25 203 LYS A CA 1
ATOM 1626 C C . LYS A 1 203 ? 14.672 24.172 -5.43 1 96.25 203 LYS A C 1
ATOM 1628 O O . LYS A 1 203 ? 15.391 25.109 -5.094 1 96.25 203 LYS A O 1
ATOM 1633 N N . LEU A 1 204 ? 13.633 23.812 -4.75 1 97.44 204 LEU A N 1
ATOM 1634 C CA . LEU A 1 204 ? 13.289 24.438 -3.48 1 97.44 204 LEU A CA 1
ATOM 1635 C C . LEU A 1 204 ? 14.453 24.328 -2.496 1 97.44 204 LEU A C 1
ATOM 1637 O O . LEU A 1 204 ? 14.828 25.328 -1.864 1 97.44 204 LEU A O 1
ATOM 1641 N N . ALA A 1 205 ? 15.031 23.141 -2.355 1 97.56 205 ALA A N 1
ATOM 1642 C CA . ALA A 1 205 ? 16.156 22.922 -1.445 1 97.56 205 ALA A CA 1
ATOM 1643 C C . ALA A 1 205 ? 17.344 23.812 -1.812 1 97.56 205 ALA A C 1
ATOM 1645 O O . ALA A 1 205 ? 17.938 24.453 -0.945 1 97.56 205 ALA A O 1
ATOM 1646 N N . LYS A 1 206 ? 17.641 23.844 -3.062 1 97.06 206 LYS A N 1
ATOM 1647 C CA . LYS A 1 206 ? 18.766 24.641 -3.539 1 97.06 206 LYS A CA 1
ATOM 1648 C C . LYS A 1 206 ? 18.5 26.125 -3.32 1 97.06 206 LYS A C 1
ATOM 1650 O O . LYS A 1 206 ? 19.406 26.875 -2.912 1 97.06 206 LYS A O 1
ATOM 1655 N N . ASP A 1 207 ? 17.281 26.578 -3.631 1 97 207 ASP A N 1
ATOM 1656 C CA . ASP A 1 207 ? 16.922 27.969 -3.436 1 97 207 ASP A CA 1
ATOM 1657 C C . ASP A 1 207 ? 17.016 28.359 -1.962 1 97 207 ASP A C 1
ATOM 1659 O O . ASP A 1 207 ? 17.375 29.5 -1.632 1 97 207 ASP A O 1
ATOM 1663 N N . VAL A 1 208 ? 16.672 27.5 -1.079 1 97.06 208 VAL A N 1
ATOM 1664 C CA . VAL A 1 208 ? 16.797 27.734 0.354 1 97.06 208 VAL A CA 1
ATOM 1665 C C . VAL A 1 208 ? 18.266 27.828 0.737 1 97.06 208 VAL A C 1
ATOM 1667 O O . VAL A 1 208 ? 18.672 28.766 1.447 1 97.06 208 VAL A O 1
ATOM 1670 N N . MET A 1 209 ? 19.078 26.953 0.242 1 96.62 209 MET A N 1
ATOM 1671 C CA . MET A 1 209 ? 20.484 26.891 0.603 1 96.62 209 MET A CA 1
ATOM 1672 C C . MET A 1 209 ? 21.25 28.078 0.045 1 96.62 209 MET A C 1
ATOM 1674 O O . MET A 1 209 ? 22.203 28.547 0.664 1 96.62 209 MET A O 1
ATOM 1678 N N . ASN A 1 210 ? 20.875 28.562 -1.063 1 96.06 210 ASN A N 1
ATOM 1679 C CA . ASN A 1 210 ? 21.594 29.672 -1.668 1 96.06 210 ASN A CA 1
ATOM 1680 C C . ASN A 1 210 ? 21.062 31.016 -1.186 1 96.06 210 ASN A C 1
ATOM 1682 O O . ASN A 1 210 ? 21.531 32.062 -1.611 1 96.06 210 ASN A O 1
ATOM 1686 N N . GLY A 1 211 ? 19.953 31.016 -0.42 1 94.56 211 GLY A N 1
ATOM 1687 C CA . GLY A 1 211 ? 19.469 32.219 0.214 1 94.56 211 GLY A CA 1
ATOM 1688 C C . GLY A 1 211 ? 18.359 32.906 -0.573 1 94.56 211 GLY A C 1
ATOM 1689 O O . GLY A 1 211 ? 17.812 33.938 -0.135 1 94.56 211 GLY A O 1
ATOM 1690 N N . LYS A 1 212 ? 18.094 32.406 -1.731 1 95.06 212 LYS A N 1
ATOM 1691 C CA . LYS A 1 212 ? 16.984 32.938 -2.51 1 95.06 212 LYS A CA 1
ATOM 1692 C C . LYS A 1 212 ? 15.672 32.844 -1.746 1 95.06 212 LYS A C 1
ATOM 1694 O O . LYS A 1 212 ? 14.836 33.75 -1.828 1 95.06 212 LYS A O 1
ATOM 1699 N N . ILE A 1 213 ? 15.5 31.812 -1.067 1 94.88 213 ILE A N 1
ATOM 1700 C CA . ILE A 1 213 ? 14.352 31.625 -0.185 1 94.88 213 ILE A CA 1
ATOM 1701 C C . ILE A 1 213 ? 14.828 31.531 1.263 1 94.88 213 ILE A C 1
ATOM 1703 O O . ILE A 1 213 ? 15.648 30.656 1.596 1 94.88 213 ILE A O 1
ATOM 1707 N N . ASN A 1 214 ? 14.352 32.375 2.037 1 94.56 214 ASN A N 1
ATOM 1708 C CA . ASN A 1 214 ? 14.648 32.344 3.467 1 94.56 214 ASN A CA 1
ATOM 1709 C C . ASN A 1 214 ? 13.461 31.828 4.273 1 94.56 214 ASN A C 1
ATOM 1711 O O . ASN A 1 214 ? 12.5 32.562 4.52 1 94.56 214 ASN A O 1
ATOM 1715 N N . LEU A 1 215 ? 13.562 30.656 4.781 1 92.94 215 LEU A N 1
ATOM 1716 C CA . LEU A 1 215 ? 12.461 29.984 5.461 1 92.94 215 LEU A CA 1
ATOM 1717 C C . LEU A 1 215 ? 12.133 30.688 6.777 1 92.94 215 LEU A C 1
ATOM 1719 O O . LEU A 1 215 ? 10.969 30.734 7.184 1 92.94 215 LEU A O 1
ATOM 1723 N N . LEU A 1 216 ? 13.133 31.172 7.453 1 90.38 216 LEU A N 1
ATOM 1724 C CA . LEU A 1 216 ? 12.914 31.875 8.703 1 90.38 216 LEU A CA 1
ATOM 1725 C C . LEU A 1 216 ? 12.078 33.125 8.477 1 90.38 216 LEU A C 1
ATOM 1727 O O . LEU A 1 216 ? 11.203 33.469 9.281 1 90.38 216 LEU A O 1
ATOM 1731 N N . ASP A 1 217 ? 12.398 33.812 7.418 1 92 217 ASP A N 1
ATOM 1732 C CA . ASP A 1 217 ? 11.617 34.969 7.051 1 92 217 ASP A CA 1
ATOM 1733 C C . ASP A 1 217 ? 10.164 34.625 6.773 1 92 217 ASP A C 1
ATOM 1735 O O . ASP A 1 217 ? 9.242 35.312 7.191 1 92 217 ASP A O 1
ATOM 1739 N N . LEU A 1 218 ? 9.992 33.562 6.102 1 92.94 218 LEU A N 1
ATOM 1740 C CA . LEU A 1 218 ? 8.648 33.094 5.781 1 92.94 218 LEU A CA 1
ATOM 1741 C C . LEU A 1 218 ? 7.887 32.719 7.047 1 92.94 218 LEU A C 1
ATOM 1743 O O . LEU A 1 218 ? 6.711 33.062 7.199 1 92.94 218 LEU A O 1
ATOM 1747 N N . GLU A 1 219 ? 8.508 32.031 7.961 1 91.88 219 GLU A N 1
ATOM 1748 C CA . GLU A 1 219 ? 7.871 31.562 9.188 1 91.88 219 GLU A CA 1
ATOM 1749 C C . GLU A 1 219 ? 7.496 32.75 10.102 1 91.88 219 GLU A C 1
ATOM 1751 O O . GLU A 1 219 ? 6.559 32.625 10.891 1 91.88 219 GLU A O 1
ATOM 1756 N N . ASN A 1 220 ? 8.172 33.875 9.945 1 89.69 220 ASN A N 1
ATOM 1757 C CA . ASN A 1 220 ? 7.961 35.031 10.812 1 89.69 220 ASN A CA 1
ATOM 1758 C C . ASN A 1 220 ? 6.941 36 10.219 1 89.69 220 ASN A C 1
ATOM 1760 O O . ASN A 1 220 ? 6.582 36.969 10.852 1 89.69 220 ASN A O 1
ATOM 1764 N N . LEU A 1 221 ? 6.52 35.688 9.062 1 87.69 221 LEU A N 1
ATOM 1765 C CA . LEU A 1 221 ? 5.531 36.562 8.445 1 87.69 221 LEU A CA 1
ATOM 1766 C C . LEU A 1 221 ? 4.18 36.438 9.133 1 87.69 221 LEU A C 1
ATOM 1768 O O . LEU A 1 221 ? 3.668 35.344 9.312 1 87.69 221 LEU A O 1
ATOM 1772 N N . SER A 1 222 ? 3.635 37.531 9.531 1 88.62 222 SER A N 1
ATOM 1773 C CA . SER A 1 222 ? 2.338 37.562 10.203 1 88.62 222 SER A CA 1
ATOM 1774 C C . SER A 1 222 ? 1.21 37.844 9.219 1 88.62 222 SER A C 1
ATOM 1776 O O . SER A 1 222 ? 0.032 37.719 9.562 1 88.62 222 SER A O 1
ATOM 1778 N N . ASP A 1 223 ? 1.598 38.156 8.023 1 94.5 223 ASP A N 1
ATOM 1779 C CA . ASP A 1 223 ? 0.617 38.5 6.996 1 94.5 223 ASP A CA 1
ATOM 1780 C C . ASP A 1 223 ? 0.404 37.312 6.051 1 94.5 223 ASP A C 1
ATOM 1782 O O . ASP A 1 223 ? 1.291 36.969 5.266 1 94.5 223 ASP A O 1
ATOM 1786 N N . ALA A 1 224 ? -0.772 36.812 6.066 1 95.94 224 ALA A N 1
ATOM 1787 C CA . ALA A 1 224 ? -1.11 35.625 5.289 1 95.94 224 ALA A CA 1
ATOM 1788 C C . ALA A 1 224 ? -0.98 35.875 3.793 1 95.94 224 ALA A C 1
ATOM 1790 O O . ALA A 1 224 ? -0.489 35.031 3.045 1 95.94 224 ALA A O 1
ATOM 1791 N N . ASP A 1 225 ? -1.426 37 3.334 1 96.38 225 ASP A N 1
ATOM 1792 C CA . ASP A 1 225 ? -1.385 37.312 1.914 1 96.38 225 ASP A CA 1
ATOM 1793 C C . ASP A 1 225 ? 0.055 37.438 1.418 1 96.38 225 ASP A C 1
ATOM 1795 O O . ASP A 1 225 ? 0.373 37 0.311 1 96.38 225 ASP A O 1
ATOM 1799 N N . LYS A 1 226 ? 0.856 38.062 2.217 1 96.25 226 LYS A N 1
ATOM 1800 C CA . LYS A 1 226 ? 2.268 38.188 1.857 1 96.25 226 LYS A CA 1
ATOM 1801 C C . LYS A 1 226 ? 2.926 36.812 1.772 1 96.25 226 LYS A C 1
ATOM 1803 O O . LYS A 1 226 ? 3.68 36.531 0.836 1 96.25 226 LYS A O 1
ATOM 1808 N N . LEU A 1 227 ? 2.607 35.969 2.758 1 96.5 227 LEU A N 1
ATOM 1809 C CA . LEU A 1 227 ? 3.154 34.594 2.746 1 96.5 227 LEU A CA 1
ATOM 1810 C C . LEU A 1 227 ? 2.686 33.844 1.513 1 96.5 227 LEU A C 1
ATOM 1812 O O . LEU A 1 227 ? 3.49 33.219 0.819 1 96.5 227 LEU A O 1
ATOM 1816 N N . TYR A 1 228 ? 1.4 33.938 1.188 1 97.5 228 TYR A N 1
ATOM 1817 C CA . TYR A 1 228 ? 0.817 33.281 0.025 1 97.5 228 TYR A CA 1
ATOM 1818 C C . TYR A 1 228 ? 1.53 33.688 -1.254 1 97.5 228 TYR A C 1
ATOM 1820 O O . TYR A 1 228 ? 1.942 32.844 -2.051 1 97.5 228 TYR A O 1
ATOM 1828 N N . ASN A 1 229 ? 1.72 34.938 -1.377 1 96.69 229 ASN A N 1
ATOM 1829 C CA . ASN A 1 229 ? 2.334 35.469 -2.586 1 96.69 229 ASN A CA 1
ATOM 1830 C C . ASN A 1 229 ? 3.791 35.031 -2.715 1 96.69 229 ASN A C 1
ATOM 1832 O O . ASN A 1 229 ? 4.254 34.719 -3.811 1 96.69 229 ASN A O 1
ATOM 1836 N N . LYS A 1 230 ? 4.473 35.062 -1.645 1 95.44 230 LYS A N 1
ATOM 1837 C CA . LYS A 1 230 ? 5.871 34.656 -1.665 1 95.44 230 LYS A CA 1
ATOM 1838 C C . LYS A 1 230 ? 5.984 33.156 -2.055 1 95.44 230 LYS A C 1
ATOM 1840 O O . LYS A 1 230 ? 6.867 32.781 -2.83 1 95.44 230 LYS A O 1
ATOM 1845 N N . LEU A 1 231 ? 5.098 32.375 -1.498 1 96.06 231 LEU A N 1
ATOM 1846 C CA . LEU A 1 231 ? 5.105 30.953 -1.811 1 96.06 231 LEU A CA 1
ATOM 1847 C C . LEU A 1 231 ? 4.719 30.703 -3.266 1 96.06 231 LEU A C 1
ATOM 1849 O O . LEU A 1 231 ? 5.363 29.922 -3.963 1 96.06 231 LEU A O 1
ATOM 1853 N N . LYS A 1 232 ? 3.746 31.422 -3.764 1 95.94 232 LYS A N 1
ATOM 1854 C CA . LYS A 1 232 ? 3.248 31.266 -5.129 1 95.94 232 LYS A CA 1
ATOM 1855 C C . LYS A 1 232 ? 4.316 31.641 -6.148 1 95.94 232 LYS A C 1
ATOM 1857 O O . LYS A 1 232 ? 4.281 31.188 -7.293 1 95.94 232 LYS A O 1
ATOM 1862 N N . ASN A 1 233 ? 5.234 32.438 -5.703 1 93.75 233 ASN A N 1
ATOM 1863 C CA . ASN A 1 233 ? 6.297 32.906 -6.598 1 93.75 233 ASN A CA 1
ATOM 1864 C C . ASN A 1 233 ? 7.379 31.828 -6.77 1 93.75 233 ASN A C 1
ATOM 1866 O O . ASN A 1 233 ? 8.227 31.938 -7.652 1 93.75 233 ASN A O 1
ATOM 1870 N N . ILE A 1 234 ? 7.305 30.891 -5.91 1 92.62 234 ILE A N 1
ATOM 1871 C CA . ILE A 1 234 ? 8.234 29.781 -6.062 1 92.62 234 ILE A CA 1
ATOM 1872 C C . ILE A 1 234 ? 7.727 28.828 -7.148 1 92.62 234 ILE A C 1
ATOM 1874 O O . ILE A 1 234 ? 6.59 28.359 -7.086 1 92.62 234 ILE A O 1
ATOM 1878 N N . LYS A 1 235 ? 8.578 28.531 -8.117 1 91.5 235 LYS A N 1
ATOM 1879 C CA . LYS A 1 235 ? 8.195 27.672 -9.227 1 91.5 235 LYS A CA 1
ATOM 1880 C C . LYS A 1 235 ? 7.789 26.281 -8.727 1 91.5 235 LYS A C 1
ATOM 1882 O O . LYS A 1 235 ? 8.5 25.672 -7.922 1 91.5 235 LYS A O 1
ATOM 1887 N N . GLY A 1 236 ? 6.66 25.797 -9.203 1 93.75 236 GLY A N 1
ATOM 1888 C CA . GLY A 1 236 ? 6.176 24.484 -8.836 1 93.75 236 GLY A CA 1
ATOM 1889 C C . GLY A 1 236 ? 5.207 24.5 -7.672 1 93.75 236 GLY A C 1
ATOM 1890 O O . GLY A 1 236 ? 4.59 23.484 -7.348 1 93.75 236 GLY A O 1
ATOM 1891 N N . ILE A 1 237 ? 5.082 25.641 -7.039 1 96.44 237 ILE A N 1
ATOM 1892 C CA . ILE A 1 237 ? 4.148 25.766 -5.93 1 96.44 237 ILE A CA 1
ATOM 1893 C C . ILE A 1 237 ? 2.855 26.422 -6.418 1 96.44 237 ILE A C 1
ATOM 1895 O O . ILE A 1 237 ? 2.85 27.594 -6.805 1 96.44 237 ILE A O 1
ATOM 1899 N N . GLY A 1 238 ? 1.793 25.672 -6.453 1 96.94 238 GLY A N 1
ATOM 1900 C CA . GLY A 1 238 ? 0.476 26.172 -6.816 1 96.94 238 GLY A CA 1
ATOM 1901 C C . GLY A 1 238 ? -0.36 26.578 -5.617 1 96.94 238 GLY A C 1
ATOM 1902 O O . GLY A 1 238 ? 0.138 26.609 -4.492 1 96.94 238 GLY A O 1
ATOM 1903 N N . ASP A 1 239 ? -1.626 26.859 -5.926 1 97.31 239 ASP A N 1
ATOM 1904 C CA . ASP A 1 239 ? -2.541 27.359 -4.902 1 97.31 239 ASP A CA 1
ATOM 1905 C C . ASP A 1 239 ? -2.699 26.344 -3.77 1 97.31 239 ASP A C 1
ATOM 1907 O O . ASP A 1 239 ? -2.688 26.719 -2.594 1 97.31 239 ASP A O 1
ATOM 1911 N N . PHE A 1 240 ? -2.818 25.141 -4.109 1 97.88 240 PHE A N 1
ATOM 1912 C CA . PHE A 1 240 ? -3.051 24.109 -3.109 1 97.88 240 PHE A CA 1
ATOM 1913 C C . PHE A 1 240 ? -1.895 24.047 -2.119 1 97.88 240 PHE A C 1
ATOM 1915 O O . PHE A 1 240 ? -2.109 24.062 -0.905 1 97.88 240 PHE A O 1
ATOM 1922 N N . VAL A 1 241 ? -0.681 23.953 -2.598 1 98.44 241 VAL A N 1
ATOM 1923 C CA . VAL A 1 241 ? 0.505 23.844 -1.755 1 98.44 241 VAL A CA 1
ATOM 1924 C C . VAL A 1 241 ? 0.663 25.109 -0.912 1 98.44 241 VAL A C 1
ATOM 1926 O O . VAL A 1 241 ? 0.95 25.031 0.285 1 98.44 241 VAL A O 1
ATOM 1929 N N . ALA A 1 242 ? 0.451 26.281 -1.521 1 98.19 242 ALA A N 1
ATOM 1930 C CA . ALA A 1 242 ? 0.566 27.547 -0.806 1 98.19 242 ALA A CA 1
ATOM 1931 C C . ALA A 1 242 ? -0.447 27.625 0.332 1 98.19 242 ALA A C 1
ATOM 1933 O O . ALA A 1 242 ? -0.097 27.984 1.457 1 98.19 242 ALA A O 1
ATOM 1934 N N . ASN A 1 243 ? -1.666 27.266 0.024 1 98.19 243 ASN A N 1
ATOM 1935 C CA . ASN A 1 243 ? -2.711 27.328 1.041 1 98.19 243 ASN A CA 1
ATOM 1936 C C . ASN A 1 243 ? -2.492 26.297 2.137 1 98.19 243 ASN A C 1
ATOM 1938 O O . ASN A 1 243 ? -2.818 26.531 3.301 1 98.19 243 ASN A O 1
ATOM 1942 N N . ASN A 1 244 ? -1.982 25.141 1.755 1 98 244 ASN A N 1
ATOM 1943 C CA . ASN A 1 244 ? -1.63 24.156 2.773 1 98 244 ASN A CA 1
ATOM 1944 C C . ASN A 1 244 ? -0.53 24.672 3.695 1 98 244 ASN A C 1
ATOM 1946 O O . ASN A 1 244 ? -0.567 24.438 4.906 1 98 244 ASN A O 1
ATOM 1950 N N . ALA A 1 245 ? 0.414 25.328 3.117 1 97.31 245 ALA A N 1
ATOM 1951 C CA . ALA A 1 245 ? 1.476 25.938 3.914 1 97.31 245 ALA A CA 1
ATOM 1952 C C . ALA A 1 245 ? 0.915 27.016 4.848 1 97.31 245 ALA A C 1
ATOM 1954 O O . ALA A 1 245 ? 1.345 27.125 5.996 1 97.31 245 ALA A O 1
ATOM 1955 N N . LEU A 1 246 ? 0.011 27.812 4.367 1 97.69 246 LEU A N 1
ATOM 1956 C CA . LEU A 1 246 ? -0.651 28.797 5.207 1 97.69 246 LEU A CA 1
ATOM 1957 C C . LEU A 1 246 ? -1.313 28.141 6.41 1 97.69 246 LEU A C 1
ATOM 1959 O O . LEU A 1 246 ? -1.162 28.594 7.543 1 97.69 246 LEU A O 1
ATOM 1963 N N . MET A 1 247 ? -1.989 27.062 6.141 1 97.62 247 MET A N 1
ATOM 1964 C CA . MET A 1 247 ? -2.613 26.297 7.215 1 97.62 247 MET A CA 1
ATOM 1965 C C . MET A 1 247 ? -1.574 25.859 8.242 1 97.62 247 MET A C 1
ATOM 1967 O O . MET A 1 247 ? -1.782 26 9.445 1 97.62 247 MET A O 1
ATOM 1971 N N . CYS A 1 248 ? -0.441 25.375 7.754 1 97.19 248 CYS A N 1
ATOM 1972 C CA . CYS A 1 248 ? 0.625 24.922 8.641 1 97.19 248 CYS A CA 1
ATOM 1973 C C . CYS A 1 248 ? 1.181 26.078 9.461 1 97.19 248 CYS A C 1
ATOM 1975 O O . CYS A 1 248 ? 1.663 25.875 10.578 1 97.19 248 CYS A O 1
ATOM 1977 N N . MET A 1 249 ? 1.028 27.281 8.938 1 96.31 249 MET A N 1
ATOM 1978 C CA . MET A 1 249 ? 1.551 28.453 9.633 1 96.31 249 MET A CA 1
ATOM 1979 C C . MET A 1 249 ? 0.486 29.078 10.523 1 96.31 249 MET A C 1
ATOM 1981 O O . MET A 1 249 ? 0.729 30.109 11.164 1 96.31 249 MET A O 1
ATOM 1985 N N . GLY A 1 250 ? -0.671 28.516 10.547 1 95.31 250 GLY A N 1
ATOM 1986 C CA . GLY A 1 250 ? -1.699 28.969 11.477 1 95.31 250 GLY A CA 1
ATOM 1987 C C . GLY A 1 250 ? -2.719 29.891 10.836 1 95.31 250 GLY A C 1
ATOM 1988 O O . GLY A 1 250 ? -3.559 30.469 11.523 1 95.31 250 GLY A O 1
ATOM 1989 N N . PHE A 1 251 ? -2.594 30.109 9.523 1 96.94 251 PHE A N 1
ATOM 1990 C CA . PHE A 1 251 ? -3.607 30.859 8.789 1 96.94 251 PHE A CA 1
ATOM 1991 C C . PHE A 1 251 ? -4.68 29.922 8.25 1 96.94 251 PHE A C 1
ATOM 1993 O O . PHE A 1 251 ? -4.402 29.078 7.391 1 96.94 251 PHE A O 1
ATOM 2000 N N . TYR A 1 252 ? -5.934 30.109 8.695 1 97.56 252 TYR A N 1
ATOM 2001 C CA . TYR A 1 252 ? -6.957 29.109 8.422 1 97.56 252 TYR A CA 1
ATOM 2002 C C . TYR A 1 252 ? -8.062 29.672 7.535 1 97.56 252 TYR A C 1
ATOM 2004 O O . TYR A 1 252 ? -9.078 29.031 7.309 1 97.56 252 TYR A O 1
ATOM 2012 N N . HIS A 1 253 ? -7.918 30.859 7.008 1 97 253 HIS A N 1
ATOM 2013 C CA . HIS A 1 253 ? -9.016 31.531 6.332 1 97 253 HIS A CA 1
ATOM 2014 C C . HIS A 1 253 ? -9.156 31.047 4.891 1 97 253 HIS A C 1
ATOM 2016 O O . HIS A 1 253 ? -10.172 31.312 4.242 1 97 253 HIS A O 1
ATOM 2022 N N . LYS A 1 254 ? -8.156 30.344 4.371 1 96.88 254 LYS A N 1
ATOM 2023 C CA . LYS A 1 254 ? -8.211 29.797 3.02 1 96.88 254 LYS A CA 1
ATOM 2024 C C . LYS A 1 254 ? -8.078 28.281 3.029 1 96.88 254 LYS A C 1
ATOM 2026 O O . LYS A 1 254 ? -7.008 27.75 3.316 1 96.88 254 LYS A O 1
ATOM 2031 N N . VAL A 1 255 ? -9.102 27.594 2.627 1 98.06 255 VAL A N 1
ATOM 2032 C CA . VAL A 1 255 ? -9.102 26.125 2.57 1 98.06 255 VAL A CA 1
ATOM 2033 C C . VAL A 1 255 ? -8.281 25.656 1.372 1 98.06 255 VAL A C 1
ATOM 2035 O O . VAL A 1 255 ? -8.516 26.094 0.242 1 98.06 255 VAL A O 1
ATOM 2038 N N . PRO A 1 256 ? -7.246 24.844 1.59 1 97.81 256 PRO A N 1
ATOM 2039 C CA . PRO A 1 256 ? -6.586 24.234 0.434 1 97.81 256 PRO A CA 1
ATOM 2040 C C . PRO A 1 256 ? -7.52 23.344 -0.378 1 97.81 256 PRO A C 1
ATOM 2042 O O . PRO A 1 256 ? -8.102 22.406 0.161 1 97.81 256 PRO A O 1
ATOM 2045 N N . VAL A 1 257 ? -7.629 23.609 -1.632 1 97.38 257 VAL A N 1
ATOM 2046 C CA . VAL A 1 257 ? -8.609 22.906 -2.453 1 97.38 257 VAL A CA 1
ATOM 2047 C C . VAL A 1 257 ? -7.91 21.891 -3.355 1 97.38 257 VAL A C 1
ATOM 2049 O O . VAL A 1 257 ? -6.949 22.234 -4.051 1 97.38 257 VAL A O 1
ATOM 2052 N N . ASP A 1 258 ? -8.359 20.688 -3.326 1 95.25 258 ASP A N 1
ATOM 2053 C CA . ASP A 1 258 ? -7.91 19.625 -4.223 1 95.25 258 ASP A CA 1
ATOM 2054 C C . ASP A 1 258 ? -9.062 18.672 -4.562 1 95.25 258 ASP A C 1
ATOM 2056 O O . ASP A 1 258 ? -10.227 19.016 -4.379 1 95.25 258 ASP A O 1
ATOM 2060 N N . SER A 1 259 ? -8.789 17.531 -5.176 1 94.62 259 SER A N 1
ATOM 2061 C CA . SER A 1 259 ? -9.828 16.594 -5.594 1 94.62 259 SER A CA 1
ATOM 2062 C C . SER A 1 259 ? -10.586 16.047 -4.391 1 94.62 259 SER A C 1
ATOM 2064 O O . SER A 1 259 ? -11.781 15.75 -4.484 1 94.62 259 SER A O 1
ATOM 2066 N N . GLU A 1 260 ? -9.93 15.906 -3.246 1 94.94 260 GLU A N 1
ATOM 2067 C CA . GLU A 1 260 ? -10.586 15.43 -2.033 1 94.94 260 GLU A CA 1
ATOM 2068 C C . GLU A 1 260 ? -11.609 16.438 -1.526 1 94.94 260 GLU A C 1
ATOM 2070 O O . GLU A 1 260 ? -12.672 16.062 -1.021 1 94.94 260 GLU A O 1
ATOM 2075 N N . THR A 1 261 ? -11.258 17.688 -1.644 1 97.12 261 THR A N 1
ATOM 2076 C CA . THR A 1 261 ? -12.195 18.75 -1.274 1 97.12 261 THR A CA 1
ATOM 2077 C C . THR A 1 261 ? -13.453 18.672 -2.129 1 97.12 261 THR A C 1
ATOM 2079 O O . THR A 1 261 ? -14.57 18.719 -1.603 1 97.12 261 THR A O 1
ATOM 2082 N N . ILE A 1 262 ? -13.273 18.578 -3.402 1 96.56 262 ILE A N 1
ATOM 2083 C CA . ILE A 1 262 ? -14.391 18.516 -4.34 1 96.56 262 ILE A CA 1
ATOM 2084 C C . ILE A 1 262 ? -15.266 17.297 -4.02 1 96.56 262 ILE A C 1
ATOM 2086 O O . ILE A 1 262 ? -16.484 17.422 -3.934 1 96.56 262 ILE A O 1
ATOM 2090 N N . ARG A 1 263 ? -14.617 16.172 -3.842 1 94.94 263 ARG A N 1
ATOM 2091 C CA . ARG A 1 263 ? -15.344 14.961 -3.5 1 94.94 263 ARG A CA 1
ATOM 2092 C C . ARG A 1 263 ? -16.156 15.148 -2.225 1 94.94 263 ARG A C 1
ATOM 2094 O O . ARG A 1 263 ? -17.344 14.789 -2.174 1 94.94 263 ARG A O 1
ATOM 2101 N N . HIS A 1 264 ? -15.5 15.703 -1.232 1 95.75 264 HIS A N 1
ATOM 2102 C CA . HIS A 1 264 ? -16.141 15.914 0.059 1 95.75 264 HIS A CA 1
ATOM 2103 C C . HIS A 1 264 ? -17.375 16.812 -0.076 1 95.75 264 HIS A C 1
ATOM 2105 O O . HIS A 1 264 ? -18.438 16.516 0.479 1 95.75 264 HIS A O 1
ATOM 2111 N N . ILE A 1 265 ? -17.266 17.891 -0.776 1 97.06 265 ILE A N 1
ATOM 2112 C CA . ILE A 1 265 ? -18.344 18.844 -0.977 1 97.06 265 ILE A CA 1
ATOM 2113 C C . ILE A 1 265 ? -19.5 18.172 -1.711 1 97.06 265 ILE A C 1
ATOM 2115 O O . ILE A 1 265 ? -20.656 18.312 -1.327 1 97.06 265 ILE A O 1
ATOM 2119 N N . LYS A 1 266 ? -19.219 17.391 -2.717 1 95.56 266 LYS A N 1
ATOM 2120 C CA . LYS A 1 266 ? -20.25 16.688 -3.479 1 95.56 266 LYS A CA 1
ATOM 2121 C C . LYS A 1 266 ? -20.984 15.68 -2.605 1 95.56 266 LYS A C 1
ATOM 2123 O O . LYS A 1 266 ? -22.203 15.602 -2.646 1 95.56 266 LYS A O 1
ATOM 2128 N N . GLN A 1 267 ? -20.297 14.984 -1.791 1 92.31 267 GLN A N 1
ATOM 2129 C CA . GLN A 1 267 ? -20.875 13.867 -1.059 1 92.31 267 GLN A CA 1
ATOM 2130 C C . GLN A 1 267 ? -21.562 14.336 0.224 1 92.31 267 GLN A C 1
ATOM 2132 O O . GLN A 1 267 ? -22.688 13.953 0.507 1 92.31 267 GLN A O 1
ATOM 2137 N N . VAL A 1 268 ? -20.859 15.156 0.932 1 93.19 268 VAL A N 1
ATOM 2138 C CA . VAL A 1 268 ? -21.328 15.516 2.268 1 93.19 268 VAL A CA 1
ATOM 2139 C C . VAL A 1 268 ? -22.266 16.719 2.178 1 93.19 268 VAL A C 1
ATOM 2141 O O . VAL A 1 268 ? -23.281 16.766 2.885 1 93.19 268 VAL A O 1
ATOM 2144 N N . HIS A 1 269 ? -22 17.641 1.317 1 96.31 269 HIS A N 1
ATOM 2145 C CA . HIS A 1 269 ? -22.844 18.828 1.196 1 96.31 269 HIS A CA 1
ATOM 2146 C C . HIS A 1 269 ? -23.812 18.703 0.026 1 96.31 269 HIS A C 1
ATOM 2148 O O . HIS A 1 269 ? -24.547 19.656 -0.281 1 96.31 269 HIS A O 1
ATOM 2154 N N . GLN A 1 270 ? -23.734 17.641 -0.71 1 95.69 270 GLN A N 1
ATOM 2155 C CA . GLN A 1 270 ? -24.656 17.297 -1.791 1 95.69 270 GLN A CA 1
ATOM 2156 C C . GLN A 1 270 ? -24.656 18.375 -2.873 1 95.69 270 GLN A C 1
ATOM 2158 O O . GLN A 1 270 ? -25.719 18.781 -3.34 1 95.69 270 GLN A O 1
ATOM 2163 N N . ARG A 1 271 ? -23.531 18.922 -3.1 1 96.31 271 ARG A N 1
ATOM 2164 C CA . ARG A 1 271 ? -23.359 19.875 -4.184 1 96.31 271 ARG A CA 1
ATOM 2165 C C . ARG A 1 271 ? -22.719 19.219 -5.402 1 96.31 271 ARG A C 1
ATOM 2167 O O . ARG A 1 271 ? -21.531 19.438 -5.691 1 96.31 271 ARG A O 1
ATOM 2174 N N . GLN A 1 272 ? -23.469 18.594 -6.199 1 95.25 272 GLN A N 1
ATOM 2175 C CA . GLN A 1 272 ? -23 17.781 -7.312 1 95.25 272 GLN A CA 1
ATOM 2176 C C . GLN A 1 272 ? -22.406 18.641 -8.422 1 95.25 272 GLN A C 1
ATOM 2178 O O . GLN A 1 272 ? -21.594 18.156 -9.227 1 95.25 272 GLN A O 1
ATOM 2183 N N . GLU A 1 273 ? -22.75 19.844 -8.398 1 96 273 GLU A N 1
ATOM 2184 C CA . GLU A 1 273 ? -22.25 20.766 -9.422 1 96 273 GLU A CA 1
ATOM 2185 C C . GLU A 1 273 ? -20.812 21.188 -9.125 1 96 273 GLU A C 1
ATOM 2187 O O . GLU A 1 273 ? -20.156 21.797 -9.969 1 96 273 GLU A O 1
ATOM 2192 N N . CYS A 1 274 ? -20.312 20.875 -7.938 1 96.94 274 CYS A N 1
ATOM 2193 C CA . CYS A 1 274 ? -18.969 21.281 -7.531 1 96.94 274 CYS A CA 1
ATOM 2194 C C . CYS A 1 274 ? -17.906 20.719 -8.469 1 96.94 274 CYS A C 1
ATOM 2196 O O . CYS A 1 274 ? -17.938 19.531 -8.789 1 96.94 274 CYS A O 1
ATOM 2198 N N . SER A 1 275 ? -17.094 21.531 -8.93 1 96.69 275 SER A N 1
ATOM 2199 C CA . SER A 1 275 ? -16 21.188 -9.836 1 96.69 275 SER A CA 1
ATOM 2200 C C . SER A 1 275 ? -14.781 22.078 -9.594 1 96.69 275 SER A C 1
ATOM 2202 O O . SER A 1 275 ? -14.812 22.953 -8.727 1 96.69 275 SER A O 1
ATOM 2204 N N . LYS A 1 276 ? -13.758 21.859 -10.352 1 95 276 LYS A N 1
ATOM 2205 C CA . LYS A 1 276 ? -12.539 22.656 -10.227 1 95 276 LYS A CA 1
ATOM 2206 C C . LYS A 1 276 ? -12.812 24.125 -10.531 1 95 276 LYS A C 1
ATOM 2208 O O . LYS A 1 276 ? -12.156 25.016 -9.977 1 95 276 LYS A O 1
ATOM 2213 N N . LYS A 1 277 ? -13.82 24.406 -11.266 1 95.5 277 LYS A N 1
ATOM 2214 C CA . LYS A 1 277 ? -14.117 25.75 -11.766 1 95.5 277 LYS A CA 1
ATOM 2215 C C . LYS A 1 277 ? -14.805 26.594 -10.695 1 95.5 277 LYS A C 1
ATOM 2217 O O . LYS A 1 277 ? -14.625 27.812 -10.648 1 95.5 277 LYS A O 1
ATOM 2222 N N . ASN A 1 278 ? -15.578 25.938 -9.844 1 97.38 278 ASN A N 1
ATOM 2223 C CA . ASN A 1 278 ? -16.406 26.734 -8.953 1 97.38 278 ASN A CA 1
ATOM 2224 C C . ASN A 1 278 ? -16.188 26.359 -7.488 1 97.38 278 ASN A C 1
ATOM 2226 O O . ASN A 1 278 ? -16.844 26.875 -6.598 1 97.38 278 ASN A O 1
ATOM 2230 N N . VAL A 1 279 ? -15.273 25.438 -7.199 1 97.44 279 VAL A N 1
ATOM 2231 C CA . VAL A 1 279 ? -15.07 24.891 -5.859 1 97.44 279 VAL A CA 1
ATOM 2232 C C . VAL A 1 279 ? -14.688 26.016 -4.898 1 97.44 279 VAL A C 1
ATOM 2234 O O . VAL A 1 279 ? -15.117 26.016 -3.74 1 97.44 279 VAL A O 1
ATOM 2237 N N . GLU A 1 280 ? -13.93 26.984 -5.293 1 95.94 280 GLU A N 1
ATOM 2238 C CA . GLU A 1 280 ? -13.516 28.078 -4.41 1 95.94 280 GLU A CA 1
ATOM 2239 C C . GLU A 1 280 ? -14.727 28.859 -3.9 1 95.94 280 GLU A C 1
ATOM 2241 O O . GLU A 1 280 ? -14.812 29.172 -2.711 1 95.94 280 GLU A O 1
ATOM 2246 N N . ALA A 1 281 ? -15.602 29.125 -4.766 1 97.12 281 ALA A N 1
ATOM 2247 C CA . ALA A 1 281 ? -16.812 29.859 -4.406 1 97.12 281 ALA A CA 1
ATOM 2248 C C . ALA A 1 281 ? -17.703 29.047 -3.473 1 97.12 281 ALA A C 1
ATOM 2250 O O . ALA A 1 281 ? -18.25 29.578 -2.508 1 97.12 281 ALA A O 1
ATOM 2251 N N . ILE A 1 282 ? -17.828 27.828 -3.75 1 98.12 282 ILE A N 1
ATOM 2252 C CA . ILE A 1 282 ? -18.672 26.953 -2.953 1 98.12 282 ILE A CA 1
ATOM 2253 C C . ILE A 1 282 ? -18.078 26.781 -1.558 1 98.12 282 ILE A C 1
ATOM 2255 O O . ILE A 1 282 ? -18.797 26.781 -0.561 1 98.12 282 ILE A O 1
ATOM 2259 N N . VAL A 1 283 ? -16.797 26.625 -1.511 1 98.12 283 VAL A N 1
ATOM 2260 C CA . VAL A 1 283 ? -16.094 26.5 -0.238 1 98.12 283 VAL A CA 1
ATOM 2261 C C . VAL A 1 283 ? -16.344 27.75 0.609 1 98.12 283 VAL A C 1
ATOM 2263 O O . VAL A 1 283 ? -16.594 27.641 1.812 1 98.12 283 VAL A O 1
ATOM 2266 N N . LYS A 1 284 ? -16.297 28.906 0.043 1 97.31 284 LYS A N 1
ATOM 2267 C CA . LYS A 1 284 ? -16.578 30.156 0.745 1 97.31 284 LYS A CA 1
ATOM 2268 C C . LYS A 1 284 ? -18 30.188 1.279 1 97.31 284 LYS A C 1
ATOM 2270 O O . LYS A 1 284 ? -18.234 30.594 2.418 1 97.31 284 LYS A O 1
ATOM 2275 N N . GLU A 1 285 ? -18.906 29.75 0.493 1 97.62 285 GLU A N 1
ATOM 2276 C CA . GLU A 1 285 ? -20.312 29.719 0.889 1 97.62 285 GLU A CA 1
ATOM 2277 C C . GLU A 1 285 ? -20.516 28.844 2.119 1 97.62 285 GLU A C 1
ATOM 2279 O O . GLU A 1 285 ? -21.297 29.172 3.004 1 97.62 285 GLU A O 1
ATOM 2284 N N . ILE A 1 286 ? -19.797 27.781 2.16 1 97.69 286 ILE A N 1
ATOM 2285 C CA . ILE A 1 286 ? -20 26.781 3.193 1 97.69 286 ILE A CA 1
ATOM 2286 C C . ILE A 1 286 ? -19.25 27.172 4.461 1 97.69 286 ILE A C 1
ATOM 2288 O O . ILE A 1 286 ? -19.781 27.062 5.566 1 97.69 286 ILE A O 1
ATOM 2292 N N . TYR A 1 287 ? -18.047 27.688 4.301 1 98.06 287 TYR A N 1
ATOM 2293 C CA . TYR A 1 287 ? -17.172 27.703 5.465 1 98.06 287 TYR A CA 1
ATOM 2294 C C . TYR A 1 287 ? -16.906 29.125 5.941 1 98.06 287 TYR A C 1
ATOM 2296 O O . TYR A 1 287 ? -16.344 29.328 7.02 1 98.06 287 TYR A O 1
ATOM 2304 N N . ASP A 1 288 ? -17.359 30.203 5.324 1 97.75 288 ASP A N 1
ATOM 2305 C CA . ASP A 1 288 ? -17.094 31.578 5.723 1 97.75 288 ASP A CA 1
ATOM 2306 C C . ASP A 1 288 ? -17.75 31.906 7.059 1 97.75 288 ASP A C 1
ATOM 2308 O O . ASP A 1 288 ? -17.328 32.812 7.766 1 97.75 288 ASP A O 1
ATOM 2312 N N . LYS A 1 289 ? -18.766 31.234 7.379 1 97.19 289 LYS A N 1
ATOM 2313 C CA . LYS A 1 289 ? -19.453 31.469 8.648 1 97.19 289 LYS A CA 1
ATOM 2314 C C . LYS A 1 289 ? -18.531 31.141 9.828 1 97.19 289 LYS A C 1
ATOM 2316 O O . LYS A 1 289 ? -18.797 31.547 10.961 1 97.19 289 LYS A O 1
ATOM 2321 N N . TYR A 1 290 ? -17.438 30.453 9.547 1 97.62 290 TYR A N 1
ATOM 2322 C CA . TYR A 1 290 ? -16.516 30.094 10.602 1 97.62 290 TYR A CA 1
ATOM 2323 C C . TYR A 1 290 ? -15.25 30.938 10.539 1 97.62 290 TYR A C 1
ATOM 2325 O O . TYR A 1 290 ? -14.219 30.578 11.117 1 97.62 290 TYR A O 1
ATOM 2333 N N . ALA A 1 291 ? -15.289 32.031 9.828 1 97.12 291 ALA A N 1
ATOM 2334 C CA . ALA A 1 291 ? -14.125 32.906 9.727 1 97.12 291 ALA A CA 1
ATOM 2335 C C . ALA A 1 291 ? -13.633 33.312 11.109 1 97.12 291 ALA A C 1
ATOM 2337 O O . ALA A 1 291 ? -14.43 33.594 12 1 97.12 291 ALA A O 1
ATOM 2338 N N . PRO A 1 292 ? -12.297 33.344 11.266 1 97.38 292 PRO A N 1
ATOM 2339 C CA . PRO A 1 292 ? -11.211 33.125 10.312 1 97.38 292 PRO A CA 1
ATOM 2340 C C . PRO A 1 292 ? -10.703 31.688 10.32 1 97.38 292 PRO A C 1
ATOM 2342 O O . PRO A 1 292 ? -9.516 31.438 10.055 1 97.38 292 PRO A O 1
ATOM 2345 N N . PHE A 1 293 ? -11.562 30.672 10.766 1 98.31 293 PHE A N 1
ATOM 2346 C CA . PHE A 1 293 ? -11.125 29.297 10.977 1 98.31 293 PHE A CA 1
ATOM 2347 C C . PHE A 1 293 ? -11.758 28.359 9.945 1 98.31 293 PHE A C 1
ATOM 2349 O O . PHE A 1 293 ? -12.156 27.25 10.273 1 98.31 293 PHE A O 1
ATOM 2356 N N . GLN A 1 294 ? -11.867 28.812 8.648 1 98.31 294 GLN A N 1
ATOM 2357 C CA . GLN A 1 294 ? -12.516 28.062 7.59 1 98.31 294 GLN A CA 1
ATOM 2358 C C . GLN A 1 294 ? -11.852 26.703 7.402 1 98.31 294 GLN A C 1
ATOM 2360 O O . GLN A 1 294 ? -12.539 25.672 7.301 1 98.31 294 GLN A O 1
ATOM 2365 N N . THR A 1 295 ? -10.562 26.641 7.418 1 98.25 295 THR A N 1
ATOM 2366 C CA . THR A 1 295 ? -9.805 25.406 7.184 1 98.25 295 THR A CA 1
ATOM 2367 C C . THR A 1 295 ? -10.031 24.406 8.312 1 98.25 295 THR A C 1
ATOM 2369 O O . THR A 1 295 ? -10.148 23.219 8.078 1 98.25 295 THR A O 1
ATOM 2372 N N . LEU A 1 296 ? -10.062 24.875 9.539 1 98.25 296 LEU A N 1
ATOM 2373 C CA . LEU A 1 296 ? -10.344 24 10.68 1 98.25 296 LEU A CA 1
ATOM 2374 C C . LEU A 1 296 ? -11.727 23.375 10.562 1 98.25 296 LEU A C 1
ATOM 2376 O O . LEU A 1 296 ? -11.906 22.188 10.828 1 98.25 296 LEU A O 1
ATOM 2380 N N . ALA A 1 297 ? -12.656 24.219 10.141 1 98.19 297 ALA A N 1
ATOM 2381 C CA . ALA A 1 297 ? -14.023 23.719 9.969 1 98.19 297 ALA A CA 1
ATOM 2382 C C . ALA A 1 297 ? -14.078 22.641 8.898 1 98.19 297 ALA A C 1
ATOM 2384 O O . ALA A 1 297 ? -14.734 21.609 9.078 1 98.19 297 ALA A O 1
ATOM 2385 N N . PHE A 1 298 ? -13.445 22.906 7.836 1 98.19 298 PHE A N 1
ATOM 2386 C CA . PHE A 1 298 ? -13.367 21.938 6.746 1 98.19 298 PHE A CA 1
ATOM 2387 C C . PHE A 1 298 ? -12.773 20.625 7.234 1 98.19 298 PHE A C 1
ATOM 2389 O O . PHE A 1 298 ? -13.344 19.562 7.016 1 98.19 298 PHE A O 1
ATOM 2396 N N . TRP A 1 299 ? -11.609 20.672 7.898 1 97.88 299 TRP A N 1
ATOM 2397 C CA . TRP A 1 299 ? -10.93 19.453 8.344 1 97.88 299 TRP A CA 1
ATOM 2398 C C . TRP A 1 299 ? -11.742 18.734 9.406 1 97.88 299 TRP A C 1
ATOM 2400 O O . TRP A 1 299 ? -11.734 17.5 9.477 1 97.88 299 TRP A O 1
ATOM 2410 N N . LEU A 1 300 ? -12.422 19.484 10.281 1 97.62 300 LEU A N 1
ATOM 2411 C CA . LEU A 1 300 ? -13.312 18.859 11.242 1 97.62 300 LEU A CA 1
ATOM 2412 C C . LEU A 1 300 ? -14.312 17.953 10.539 1 97.62 300 LEU A C 1
ATOM 2414 O O . LEU A 1 300 ? -14.5 16.797 10.93 1 97.62 300 LEU A O 1
ATOM 2418 N N . GLU A 1 301 ? -14.883 18.438 9.469 1 96.81 301 GLU A N 1
ATOM 2419 C CA . GLU A 1 301 ? -15.867 17.672 8.711 1 96.81 301 GLU A CA 1
ATOM 2420 C C . GLU A 1 301 ? -15.219 16.484 7.996 1 96.81 301 GLU A C 1
ATOM 2422 O O . GLU A 1 301 ? -15.781 15.391 7.965 1 96.81 301 GLU A O 1
ATOM 2427 N N . LEU A 1 302 ? -14.117 16.75 7.43 1 96.81 302 LEU A N 1
ATOM 2428 C CA . LEU A 1 302 ? -13.445 15.703 6.652 1 96.81 302 LEU A CA 1
ATOM 2429 C C . LEU A 1 302 ? -12.969 14.57 7.559 1 96.81 302 LEU A C 1
ATOM 2431 O O . LEU A 1 302 ? -13.102 13.398 7.207 1 96.81 302 LEU A O 1
ATOM 2435 N N . VAL A 1 303 ? -12.445 14.914 8.688 1 96.25 303 VAL A N 1
ATOM 2436 C CA . VAL A 1 303 ? -12 13.906 9.648 1 96.25 303 VAL A CA 1
ATOM 2437 C C . VAL A 1 303 ? -13.195 13.086 10.125 1 96.25 303 VAL A C 1
ATOM 2439 O O . VAL A 1 303 ? -13.102 11.867 10.273 1 96.25 303 VAL A O 1
ATOM 2442 N N . LYS A 1 304 ? -14.273 13.789 10.391 1 95.12 304 LYS A N 1
ATOM 2443 C CA . LYS A 1 304 ? -15.492 13.078 10.773 1 95.12 304 LYS A CA 1
ATOM 2444 C C . LYS A 1 304 ? -15.891 12.062 9.703 1 95.12 304 LYS A C 1
ATOM 2446 O O . LYS A 1 304 ? -16.219 10.922 10.023 1 95.12 304 LYS A O 1
ATOM 2451 N N . TYR A 1 305 ? -15.844 12.508 8.484 1 94.19 305 TYR A N 1
ATOM 2452 C CA . TYR A 1 305 ? -16.172 11.625 7.375 1 94.19 305 TYR A CA 1
ATOM 2453 C C . TYR A 1 305 ? -15.242 10.414 7.355 1 94.19 305 TYR A C 1
ATOM 2455 O O . TYR A 1 305 ? -15.703 9.273 7.223 1 94.19 305 TYR A O 1
ATOM 2463 N N . TYR A 1 306 ? -13.945 10.625 7.492 1 94.38 306 TYR A N 1
ATOM 2464 C CA . TYR A 1 306 ? -12.992 9.523 7.492 1 94.38 306 TYR A CA 1
ATOM 2465 C C . TYR A 1 306 ? -13.266 8.555 8.633 1 94.38 306 TYR A C 1
ATOM 2467 O O . TYR A 1 306 ? -13.344 7.344 8.422 1 94.38 306 TYR A O 1
ATOM 2475 N N . GLU A 1 307 ? -13.453 9.078 9.773 1 93.88 307 GLU A N 1
ATOM 2476 C CA . GLU A 1 307 ? -13.586 8.242 10.969 1 93.88 307 GLU A CA 1
ATOM 2477 C C . GLU A 1 307 ? -14.883 7.438 10.938 1 93.88 307 GLU A C 1
ATOM 2479 O O . GLU A 1 307 ? -14.938 6.324 11.469 1 93.88 307 GLU A O 1
ATOM 2484 N N . GLU A 1 308 ? -15.898 7.965 10.32 1 92.06 308 GLU A N 1
ATOM 2485 C CA . GLU A 1 308 ? -17.156 7.238 10.156 1 92.06 308 GLU A CA 1
ATOM 2486 C C . GLU A 1 308 ? -16.984 6.043 9.227 1 92.06 308 GLU A C 1
ATOM 2488 O O . GLU A 1 308 ? -17.734 5.07 9.312 1 92.06 308 GLU A O 1
ATOM 2493 N N . ASN A 1 309 ? -15.977 6.137 8.398 1 89 309 ASN A N 1
ATOM 2494 C CA . ASN A 1 309 ? -15.859 5.105 7.371 1 89 309 ASN A CA 1
ATOM 2495 C C . ASN A 1 309 ? -14.719 4.137 7.684 1 89 309 ASN A C 1
ATOM 2497 O O . ASN A 1 309 ? -14.781 2.961 7.32 1 89 309 ASN A O 1
ATOM 2501 N N . VAL A 1 310 ? -13.703 4.613 8.367 1 90.56 310 VAL A N 1
ATOM 2502 C CA . VAL A 1 310 ? -12.562 3.727 8.539 1 90.56 310 VAL A CA 1
ATOM 2503 C C . VAL A 1 310 ? -12.266 3.547 10.023 1 90.56 310 VAL A C 1
ATOM 2505 O O . VAL A 1 310 ? -11.352 2.809 10.398 1 90.56 310 VAL A O 1
ATOM 2508 N N . GLY A 1 311 ? -13 4.203 10.938 1 90.94 311 GLY A N 1
ATOM 2509 C CA . GLY A 1 311 ? -12.734 4.184 12.367 1 90.94 311 GLY A CA 1
ATOM 2510 C C . GLY A 1 311 ? -11.922 5.375 12.836 1 90.94 311 GLY A C 1
ATOM 2511 O O . GLY A 1 311 ? -11.461 6.18 12.023 1 90.94 311 GLY A O 1
ATOM 2512 N N . LYS A 1 312 ? -11.734 5.414 14.117 1 95.38 312 LYS A N 1
ATOM 2513 C CA . LYS A 1 312 ? -10.961 6.516 14.688 1 95.38 312 LYS A CA 1
ATOM 2514 C C . LYS A 1 312 ? -9.539 6.531 14.133 1 95.38 312 LYS A C 1
ATOM 2516 O O . LYS A 1 312 ? -8.867 5.496 14.102 1 95.38 312 LYS A O 1
ATOM 2521 N N . LEU A 1 313 ? -9.078 7.613 13.727 1 95.88 313 LEU A N 1
ATOM 2522 C CA . LEU A 1 313 ? -7.777 7.727 13.07 1 95.88 313 LEU A CA 1
ATOM 2523 C C . LEU A 1 313 ? -6.656 7.309 14.016 1 95.88 313 LEU A C 1
ATOM 2525 O O . LEU A 1 313 ? -5.688 6.672 13.594 1 95.88 313 LEU A O 1
ATOM 2529 N N . TYR A 1 314 ? -6.781 7.633 15.352 1 96.69 314 TYR A N 1
ATOM 2530 C CA . TYR A 1 314 ? -5.703 7.344 16.297 1 96.69 314 TYR A CA 1
ATOM 2531 C C . TYR A 1 314 ? -5.652 5.859 16.641 1 96.69 314 TYR A C 1
ATOM 2533 O O . TYR A 1 314 ? -4.742 5.402 17.328 1 96.69 314 TYR A O 1
ATOM 2541 N N . LEU A 1 315 ? -6.582 5.09 16.109 1 96.25 315 LEU A N 1
ATOM 2542 C CA . LEU A 1 315 ? -6.594 3.646 16.328 1 96.25 315 LEU A CA 1
ATOM 2543 C C . LEU A 1 315 ? -6.145 2.904 15.07 1 96.25 315 LEU A C 1
ATOM 2545 O O . LEU A 1 315 ? -5.949 1.688 15.102 1 96.25 315 LEU A O 1
ATOM 2549 N N . LEU A 1 316 ? -5.945 3.639 14.023 1 93.88 316 LEU A N 1
ATOM 2550 C CA . LEU A 1 316 ? -5.609 3.016 12.75 1 93.88 316 LEU A CA 1
ATOM 2551 C C . LEU A 1 316 ? -4.164 2.527 12.75 1 93.88 316 LEU A C 1
ATOM 2553 O O . LEU A 1 316 ? -3.27 3.217 13.242 1 93.88 316 LEU A O 1
ATOM 2557 N N . LYS A 1 317 ? -3.988 1.391 12.172 1 90.94 317 LYS A N 1
ATOM 2558 C CA . LYS A 1 317 ? -2.637 0.88 11.961 1 90.94 317 LYS A CA 1
ATOM 2559 C C . LYS A 1 317 ? -1.994 1.513 10.734 1 90.94 317 LYS A C 1
ATOM 2561 O O . LYS A 1 317 ? -2.693 1.938 9.812 1 90.94 317 LYS A O 1
ATOM 2566 N N . GLU A 1 318 ? -0.687 1.52 10.797 1 91.62 318 GLU A N 1
ATOM 2567 C CA . GLU A 1 318 ? 0.057 2.125 9.695 1 91.62 318 GLU A CA 1
ATOM 2568 C C . GLU A 1 318 ? -0.323 1.494 8.359 1 91.62 318 GLU A C 1
ATOM 2570 O O . GLU A 1 318 ? -0.45 2.193 7.348 1 91.62 318 GLU A O 1
ATOM 2575 N N . CYS A 1 319 ? -0.589 0.239 8.352 1 88.44 319 CYS A N 1
ATOM 2576 C CA . CYS A 1 319 ? -0.901 -0.501 7.133 1 88.44 319 CYS A CA 1
ATOM 2577 C C . CYS A 1 319 ? -2.242 -0.063 6.555 1 88.44 319 CYS A C 1
ATOM 2579 O O . CYS A 1 319 ? -2.543 -0.337 5.395 1 88.44 319 CYS A O 1
ATOM 2581 N N . ASP A 1 320 ? -3.02 0.66 7.297 1 90.12 320 ASP A N 1
ATOM 2582 C CA . ASP A 1 320 ? -4.359 1.043 6.867 1 90.12 320 ASP A CA 1
ATOM 2583 C C . ASP A 1 320 ? -4.418 2.523 6.496 1 90.12 320 ASP A C 1
ATOM 2585 O O . ASP A 1 320 ? -5.461 3.021 6.066 1 90.12 320 ASP A O 1
ATOM 2589 N N . TYR A 1 321 ? -3.311 3.178 6.539 1 93.81 321 TYR A N 1
ATOM 2590 C CA . TYR A 1 321 ? -3.289 4.609 6.266 1 93.81 321 TYR A CA 1
ATOM 2591 C C . TYR A 1 321 ? -3.764 4.902 4.844 1 93.81 321 TYR A C 1
ATOM 2593 O O . TYR A 1 321 ? -4.398 5.93 4.594 1 93.81 321 TYR A O 1
ATOM 2601 N N . LYS A 1 322 ? -3.479 3.977 4 1 88.81 322 LYS A N 1
ATOM 2602 C CA . LYS A 1 322 ? -3.828 4.184 2.6 1 88.81 322 LYS A CA 1
ATOM 2603 C C . LYS A 1 322 ? -5.34 4.305 2.422 1 88.81 322 LYS A C 1
ATOM 2605 O O . LYS A 1 322 ? -5.809 4.844 1.419 1 88.81 322 LYS A O 1
ATOM 2610 N N . SER A 1 323 ? -6.102 3.869 3.357 1 87.19 323 SER A N 1
ATOM 2611 C CA . SER A 1 323 ? -7.559 3.852 3.256 1 87.19 323 SER A CA 1
ATOM 2612 C C . SER A 1 323 ? -8.156 5.207 3.615 1 87.19 323 SER A C 1
ATOM 2614 O O . SER A 1 323 ? -9.336 5.453 3.383 1 87.19 323 SER A O 1
ATOM 2616 N N . VAL A 1 324 ? -7.316 6.078 4.141 1 88.81 324 VAL A N 1
ATOM 2617 C CA . VAL A 1 324 ? -7.797 7.379 4.598 1 88.81 324 VAL A CA 1
ATOM 2618 C C . VAL A 1 324 ? -7.836 8.359 3.426 1 88.81 324 VAL A C 1
ATOM 2620 O O . VAL A 1 324 ? -7.098 9.344 3.412 1 88.81 324 VAL A O 1
ATOM 2623 N N . ALA A 1 325 ? -8.602 8.078 2.49 1 86.62 325 ALA A N 1
ATOM 2624 C CA . ALA A 1 325 ? -8.891 8.844 1.282 1 86.62 325 ALA A CA 1
ATOM 2625 C C . ALA A 1 325 ? -10.312 8.57 0.786 1 86.62 325 ALA A C 1
ATOM 2627 O O . ALA A 1 325 ? -10.734 7.414 0.71 1 86.62 325 ALA A O 1
ATOM 2628 N N . GLY A 1 326 ? -11.016 9.586 0.48 1 81.12 326 GLY A N 1
ATOM 2629 C CA . GLY A 1 326 ? -12.391 9.43 0.037 1 81.12 326 GLY A CA 1
ATOM 2630 C C . GLY A 1 326 ? -12.531 8.492 -1.152 1 81.12 326 GLY A C 1
ATOM 2631 O O . GLY A 1 326 ? -13.477 7.707 -1.223 1 81.12 326 GLY A O 1
ATOM 2632 N N . SER A 1 327 ? -11.594 8.617 -2.025 1 75.44 327 SER A N 1
ATOM 2633 C CA . SER A 1 327 ? -11.648 7.766 -3.205 1 75.44 327 SER A CA 1
ATOM 2634 C C . SER A 1 327 ? -11.508 6.293 -2.828 1 75.44 327 SER A C 1
ATOM 2636 O O . SER A 1 327 ? -12.172 5.434 -3.41 1 75.44 327 SER A O 1
ATOM 2638 N N . PHE A 1 328 ? -10.719 5.973 -1.886 1 77.62 328 PHE A N 1
ATOM 2639 C CA . PHE A 1 328 ? -10.531 4.609 -1.414 1 77.62 328 PHE A CA 1
ATOM 2640 C C . PHE A 1 328 ? -11.766 4.113 -0.677 1 77.62 328 PHE A C 1
ATOM 2642 O O . PHE A 1 328 ? -12.211 2.98 -0.888 1 77.62 328 PHE A O 1
ATOM 2649 N N . ILE A 1 329 ? -12.312 4.953 0.073 1 77.25 329 ILE A N 1
ATOM 2650 C CA . ILE A 1 329 ? -13.484 4.629 0.87 1 77.25 329 ILE A CA 1
ATOM 2651 C C . ILE A 1 329 ? -14.672 4.359 -0.051 1 77.25 329 ILE A C 1
ATOM 2653 O O . ILE A 1 329 ? -15.398 3.373 0.129 1 77.25 329 ILE A O 1
ATOM 2657 N N . ASN A 1 330 ? -14.836 5.242 -1.063 1 76.25 330 ASN A N 1
ATOM 2658 C CA . ASN A 1 330 ? -15.961 5.133 -1.982 1 76.25 330 ASN A CA 1
ATOM 2659 C C . ASN A 1 330 ? -15.906 3.84 -2.789 1 76.25 330 ASN A C 1
ATOM 2661 O O . ASN A 1 330 ? -16.938 3.301 -3.178 1 76.25 330 ASN A O 1
ATOM 2665 N N . ARG A 1 331 ? -14.742 3.318 -2.934 1 71.81 331 ARG A N 1
ATOM 2666 C CA . ARG A 1 331 ? -14.578 2.084 -3.691 1 71.81 331 ARG A CA 1
ATOM 2667 C C . ARG A 1 331 ? -14.984 0.871 -2.863 1 71.81 331 ARG A C 1
ATOM 2669 O O . ARG A 1 331 ? -15.289 -0.189 -3.414 1 71.81 331 ARG A O 1
ATOM 2676 N N . ARG A 1 332 ? -15.039 1.042 -1.608 1 70.69 332 ARG A N 1
ATOM 2677 C CA . ARG A 1 332 ? -15.242 -0.102 -0.726 1 70.69 332 ARG A CA 1
ATOM 2678 C C . ARG A 1 332 ? -16.609 -0.038 -0.05 1 70.69 332 ARG A C 1
ATOM 2680 O O . ARG A 1 332 ? -16.938 -0.89 0.777 1 70.69 332 ARG A O 1
ATOM 2687 N N . SER A 1 333 ? -17.297 1.108 -0.28 1 65.88 333 SER A N 1
ATOM 2688 C CA . SER A 1 333 ? -18.656 1.267 0.231 1 65.88 333 SER A CA 1
ATOM 2689 C C . SER A 1 333 ? -19.688 0.751 -0.768 1 65.88 333 SER A C 1
ATOM 2691 O O . SER A 1 333 ? -19.453 0.773 -1.978 1 65.88 333 SER A O 1
ATOM 2693 N N . MET B 1 1 ? -21.656 -21.812 16.141 1 47.81 1 MET B N 1
ATOM 2694 C CA . MET B 1 1 ? -21.75 -22.688 14.977 1 47.81 1 MET B CA 1
ATOM 2695 C C . MET B 1 1 ? -20.469 -23.484 14.781 1 47.81 1 MET B C 1
ATOM 2697 O O . MET B 1 1 ? -19.375 -22.969 15.031 1 47.81 1 MET B O 1
ATOM 2701 N N . MET B 1 2 ? -20.547 -24.859 14.734 1 62.03 2 MET B N 1
ATOM 2702 C CA . MET B 1 2 ? -19.422 -25.766 14.914 1 62.03 2 MET B CA 1
ATOM 2703 C C . MET B 1 2 ? -18.578 -25.859 13.641 1 62.03 2 MET B C 1
ATOM 2705 O O . MET B 1 2 ? -19.109 -25.969 12.539 1 62.03 2 MET B O 1
ATOM 2709 N N . ASP B 1 3 ? -17.344 -25.531 13.602 1 71.75 3 ASP B N 1
ATOM 2710 C CA . ASP B 1 3 ? -16.359 -25.719 12.539 1 71.75 3 ASP B CA 1
ATOM 2711 C C . ASP B 1 3 ? -16.219 -27.203 12.195 1 71.75 3 ASP B C 1
ATOM 2713 O O . ASP B 1 3 ? -16.344 -28.062 13.062 1 71.75 3 ASP B O 1
ATOM 2717 N N . LYS B 1 4 ? -16.453 -27.547 10.875 1 82.94 4 LYS B N 1
ATOM 2718 C CA . LYS B 1 4 ? -16.203 -28.906 10.383 1 82.94 4 LYS B CA 1
ATOM 2719 C C . LYS B 1 4 ? -14.812 -29 9.75 1 82.94 4 LYS B C 1
ATOM 2721 O O . LYS B 1 4 ? -14.219 -28 9.352 1 82.94 4 LYS B O 1
ATOM 2726 N N . SER B 1 5 ? -14.297 -30.281 9.758 1 90.19 5 SER B N 1
ATOM 2727 C CA . SER B 1 5 ? -12.93 -30.422 9.266 1 90.19 5 SER B CA 1
ATOM 2728 C C . SER B 1 5 ? -12.836 -31.5 8.195 1 90.19 5 SER B C 1
ATOM 2730 O O . SER B 1 5 ? -13.555 -32.5 8.242 1 90.19 5 SER B O 1
ATOM 2732 N N . ILE B 1 6 ? -12.133 -31.266 7.133 1 94.12 6 ILE B N 1
ATOM 2733 C CA . ILE B 1 6 ? -11.719 -32.219 6.098 1 94.12 6 ILE B CA 1
ATOM 2734 C C . ILE B 1 6 ? -10.227 -32.469 6.211 1 94.12 6 ILE B C 1
ATOM 2736 O O . ILE B 1 6 ? -9.43 -31.547 6.363 1 94.12 6 ILE B O 1
ATOM 2740 N N . LEU B 1 7 ? -9.828 -33.75 6.133 1 94.81 7 LEU B N 1
ATOM 2741 C CA . LEU B 1 7 ? -8.414 -34.094 6.227 1 94.81 7 LEU B CA 1
ATOM 2742 C C . LEU B 1 7 ? -7.902 -34.656 4.902 1 94.81 7 LEU B C 1
ATOM 2744 O O . LEU B 1 7 ? -8.594 -35.406 4.238 1 94.81 7 LEU B O 1
ATOM 2748 N N . ILE B 1 8 ? -6.789 -34.188 4.457 1 96.25 8 ILE B N 1
ATOM 2749 C CA . ILE B 1 8 ? -6.109 -34.688 3.273 1 96.25 8 ILE B CA 1
ATOM 2750 C C . ILE B 1 8 ? -4.711 -35.188 3.646 1 96.25 8 ILE B C 1
ATOM 2752 O O . ILE B 1 8 ? -3.939 -34.438 4.27 1 96.25 8 ILE B O 1
ATOM 2756 N N . ARG B 1 9 ? -4.379 -36.375 3.312 1 94.81 9 ARG B N 1
ATOM 2757 C CA . ARG B 1 9 ? -3.053 -36.906 3.59 1 94.81 9 ARG B CA 1
ATOM 2758 C C . ARG B 1 9 ? -2.014 -36.344 2.637 1 94.81 9 ARG B C 1
ATOM 2760 O O . ARG B 1 9 ? -2.275 -36.188 1.441 1 94.81 9 ARG B O 1
ATOM 2767 N N . VAL B 1 10 ? -0.883 -36 3.125 1 95.12 10 VAL B N 1
ATOM 2768 C CA . VAL B 1 10 ? 0.221 -35.469 2.328 1 95.12 10 VAL B CA 1
ATOM 2769 C C . VAL B 1 10 ? 1.508 -36.219 2.678 1 95.12 10 VAL B C 1
ATOM 2771 O O . VAL B 1 10 ? 1.546 -36.969 3.641 1 95.12 10 VAL B O 1
ATOM 2774 N N . SER B 1 11 ? 2.492 -36.062 1.824 1 90.31 11 SER B N 1
ATOM 2775 C CA . SER B 1 11 ? 3.783 -36.688 2.07 1 90.31 11 SER B CA 1
ATOM 2776 C C . SER B 1 11 ? 4.434 -36.156 3.336 1 90.31 11 SER B C 1
ATOM 2778 O O . SER B 1 11 ? 4.148 -35.031 3.756 1 90.31 11 SER B O 1
ATOM 2780 N N . SER B 1 12 ? 5.371 -36.938 3.898 1 88 12 SER B N 1
ATOM 2781 C CA . SER B 1 12 ? 6.047 -36.562 5.133 1 88 12 SER B CA 1
ATOM 2782 C C . SER B 1 12 ? 7.012 -35.406 4.902 1 88 12 SER B C 1
ATOM 2784 O O . SER B 1 12 ? 7.418 -34.719 5.852 1 88 12 SER B O 1
ATOM 2786 N N . THR B 1 13 ? 7.324 -35.125 3.699 1 87.94 13 THR B N 1
ATOM 2787 C CA . THR B 1 13 ? 8.273 -34.062 3.398 1 87.94 13 THR B CA 1
ATOM 2788 C C . THR B 1 13 ? 7.539 -32.781 2.982 1 87.94 13 THR B C 1
ATOM 2790 O O . THR B 1 13 ? 8.172 -31.766 2.691 1 87.94 13 THR B O 1
ATOM 2793 N N . PHE B 1 14 ? 6.215 -32.875 2.996 1 93.94 14 PHE B N 1
ATOM 2794 C CA . PHE B 1 14 ? 5.406 -31.734 2.572 1 93.94 14 PHE B CA 1
ATOM 2795 C C . PHE B 1 14 ? 5.434 -30.625 3.621 1 93.94 14 PHE B C 1
ATOM 2797 O O . PHE B 1 14 ? 5.25 -30.891 4.812 1 93.94 14 PHE B O 1
ATOM 2804 N N . GLU B 1 15 ? 5.715 -29.453 3.213 1 94.25 15 GLU B N 1
ATOM 2805 C CA . GLU B 1 15 ? 5.652 -28.266 4.051 1 94.25 15 GLU B CA 1
ATOM 2806 C C . GLU B 1 15 ? 4.656 -27.25 3.49 1 94.25 15 GLU B C 1
ATOM 2808 O O . GLU B 1 15 ? 4.855 -26.719 2.398 1 94.25 15 GLU B O 1
ATOM 2813 N N . LEU B 1 16 ? 3.648 -26.922 4.281 1 97.12 16 LEU B N 1
ATOM 2814 C CA . LEU B 1 16 ? 2.574 -26.062 3.801 1 97.12 16 LEU B CA 1
ATOM 2815 C C . LEU B 1 16 ? 3.096 -24.656 3.496 1 97.12 16 LEU B C 1
ATOM 2817 O O . LEU B 1 16 ? 2.73 -24.062 2.48 1 97.12 16 LEU B O 1
ATOM 2821 N N . GLU B 1 17 ? 3.955 -24.094 4.387 1 96.38 17 GLU B N 1
ATOM 2822 C CA . GLU B 1 17 ? 4.457 -22.734 4.199 1 96.38 17 GLU B CA 1
ATOM 2823 C C . GLU B 1 17 ? 5.258 -22.625 2.904 1 96.38 17 GLU B C 1
ATOM 2825 O O . GLU B 1 17 ? 5.23 -21.578 2.246 1 96.38 17 GLU B O 1
ATOM 2830 N N . LYS B 1 18 ? 5.914 -23.688 2.488 1 94.81 18 LYS B N 1
ATOM 2831 C CA . LYS B 1 18 ? 6.684 -23.688 1.247 1 94.81 18 LYS B CA 1
ATOM 2832 C C . LYS B 1 18 ? 5.773 -23.891 0.037 1 94.81 18 LYS B C 1
ATOM 2834 O O . LYS B 1 18 ? 6.047 -23.359 -1.045 1 94.81 18 LYS B O 1
ATOM 2839 N N . ALA B 1 19 ? 4.746 -24.641 0.244 1 96.94 19 ALA B N 1
ATOM 2840 C CA . ALA B 1 19 ? 3.807 -24.922 -0.843 1 96.94 19 ALA B CA 1
ATOM 2841 C C . ALA B 1 19 ? 2.955 -23.688 -1.149 1 96.94 19 ALA B C 1
ATOM 2843 O O . ALA B 1 19 ? 2.5 -23.5 -2.281 1 96.94 19 ALA B O 1
ATOM 2844 N N . VAL B 1 20 ? 2.762 -22.828 -0.144 1 98.19 20 VAL B N 1
ATOM 2845 C CA . VAL B 1 20 ? 1.883 -21.672 -0.301 1 98.19 20 VAL B CA 1
ATOM 2846 C C . VAL B 1 20 ? 2.713 -20.438 -0.621 1 98.19 20 VAL B C 1
ATOM 2848 O O . VAL B 1 20 ? 2.457 -19.75 -1.612 1 98.19 20 VAL B O 1
ATOM 2851 N N . CYS B 1 21 ? 3.709 -20.172 0.183 1 97.69 21 CYS B N 1
ATOM 2852 C CA . CYS B 1 21 ? 4.402 -18.891 0.171 1 97.69 21 CYS B CA 1
ATOM 2853 C C . CYS B 1 21 ? 5.637 -18.953 -0.722 1 97.69 21 CYS B C 1
ATOM 2855 O O . CYS B 1 21 ? 6.758 -18.75 -0.251 1 97.69 21 CYS B O 1
ATOM 2857 N N . ASN B 1 22 ? 5.441 -19.109 -2.012 1 95.5 22 ASN B N 1
ATOM 2858 C CA . ASN B 1 22 ? 6.59 -19.328 -2.887 1 95.5 22 ASN B CA 1
ATOM 2859 C C . ASN B 1 22 ? 6.547 -18.422 -4.109 1 95.5 22 ASN B C 1
ATOM 2861 O O . ASN B 1 22 ? 7.441 -18.469 -4.953 1 95.5 22 ASN B O 1
ATOM 2865 N N . HIS B 1 23 ? 5.504 -17.656 -4.305 1 92.56 23 HIS B N 1
ATOM 2866 C CA . HIS B 1 23 ? 5.469 -16.578 -5.293 1 92.56 23 HIS B CA 1
ATOM 2867 C C . HIS B 1 23 ? 4.289 -15.641 -5.051 1 92.56 23 HIS B C 1
ATOM 2869 O O . HIS B 1 23 ? 3.617 -15.742 -4.02 1 92.56 23 HIS B O 1
ATOM 2875 N N . GLY B 1 24 ? 4.027 -14.758 -5.91 1 93.38 24 GLY B N 1
ATOM 2876 C CA . GLY B 1 24 ? 3.186 -13.602 -5.637 1 93.38 24 GLY B CA 1
ATOM 2877 C C . GLY B 1 24 ? 1.721 -13.961 -5.469 1 93.38 24 GLY B C 1
ATOM 2878 O O . GLY B 1 24 ? 0.968 -13.234 -4.82 1 93.38 24 GLY B O 1
ATOM 2879 N N . PHE B 1 25 ? 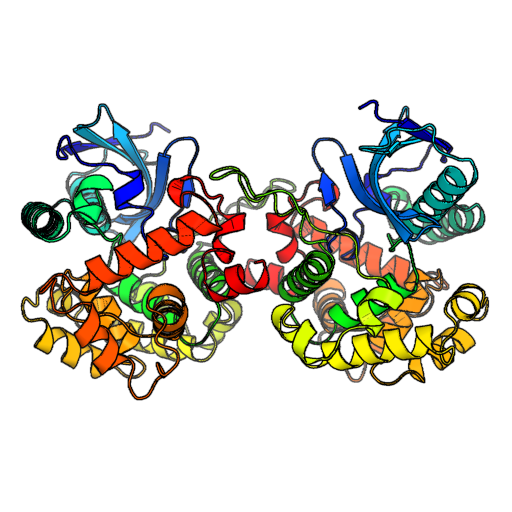1.272 -15.086 -5.961 1 97.62 25 PHE B N 1
ATOM 2880 C CA . PHE B 1 25 ? -0.148 -15.422 -5.988 1 97.62 25 PHE B CA 1
ATOM 2881 C C . PHE B 1 25 ? -0.698 -15.555 -4.574 1 97.62 25 PHE B C 1
ATOM 2883 O O . PHE B 1 25 ? -1.837 -15.172 -4.305 1 97.62 25 PHE B O 1
ATOM 2890 N N . PHE B 1 26 ? 0.083 -16.109 -3.629 1 97.81 26 PHE B N 1
ATOM 2891 C CA . PHE B 1 26 ? -0.463 -16.312 -2.293 1 97.81 26 PHE B CA 1
ATOM 2892 C C . PHE B 1 26 ? -0.73 -14.984 -1.602 1 97.81 26 PHE B C 1
ATOM 2894 O O . PHE B 1 26 ? -1.505 -14.922 -0.645 1 97.81 26 PHE B O 1
ATOM 2901 N N . MET B 1 27 ? -0.114 -13.93 -2.125 1 97.81 27 MET B N 1
ATOM 2902 C CA . MET B 1 27 ? -0.236 -12.602 -1.535 1 97.81 27 MET B CA 1
ATOM 2903 C C . MET B 1 27 ? -1.457 -11.867 -2.086 1 97.81 27 MET B C 1
ATOM 2905 O O . MET B 1 27 ? -1.812 -10.797 -1.602 1 97.81 27 MET B O 1
ATOM 2909 N N . MET B 1 28 ? -2.025 -12.383 -3.092 1 98 28 MET B N 1
ATOM 2910 C CA . MET B 1 28 ? -3.16 -11.734 -3.742 1 98 28 MET B CA 1
ATOM 2911 C C . MET B 1 28 ? -4.477 -12.18 -3.115 1 98 28 MET B C 1
ATOM 2913 O O . MET B 1 28 ? -4.707 -13.383 -2.938 1 98 28 MET B O 1
ATOM 2917 N N . ALA B 1 29 ? -5.398 -11.195 -2.85 1 96.38 29 ALA B N 1
ATOM 2918 C CA . ALA B 1 29 ? -6.738 -11.5 -2.35 1 96.38 29 ALA B CA 1
ATOM 2919 C C . ALA B 1 29 ? -7.469 -12.461 -3.283 1 96.38 29 ALA B C 1
ATOM 2921 O O . ALA B 1 29 ? -7.242 -12.445 -4.496 1 96.38 29 ALA B O 1
ATOM 2922 N N . PRO B 1 30 ? -8.195 -13.367 -2.697 1 97 30 PRO B N 1
ATOM 2923 C CA . PRO B 1 30 ? -8.656 -13.383 -1.307 1 97 30 PRO B CA 1
ATOM 2924 C C . PRO B 1 30 ? -7.785 -14.266 -0.408 1 97 30 PRO B C 1
ATOM 2926 O O . PRO B 1 30 ? -8.164 -14.555 0.728 1 97 30 PRO B O 1
ATOM 2929 N N . ASN B 1 31 ? -6.66 -14.719 -0.915 1 97.94 31 ASN B N 1
ATOM 2930 C CA . ASN B 1 31 ? -5.75 -15.508 -0.09 1 97.94 31 ASN B CA 1
ATOM 2931 C C . ASN B 1 31 ? -5.262 -14.719 1.118 1 97.94 31 ASN B C 1
ATOM 2933 O O . ASN B 1 31 ? -4.895 -13.547 0.993 1 97.94 31 ASN B O 1
ATOM 2937 N N . ARG B 1 32 ? -5.301 -15.312 2.27 1 96.69 32 ARG B N 1
ATOM 2938 C CA . ARG B 1 32 ? -4.738 -14.742 3.488 1 96.69 32 ARG B CA 1
ATOM 2939 C C . ARG B 1 32 ? -3.85 -15.758 4.203 1 96.69 32 ARG B C 1
ATOM 2941 O O . ARG B 1 32 ? -4.32 -16.812 4.613 1 96.69 32 ARG B O 1
ATOM 2948 N N . TRP B 1 33 ? -2.645 -15.43 4.281 1 97.75 33 TRP B N 1
ATOM 2949 C CA . TRP B 1 33 ? -1.693 -16.266 5.008 1 97.75 33 TRP B CA 1
ATOM 2950 C C . TRP B 1 33 ? -1.436 -15.711 6.402 1 97.75 33 TRP B C 1
ATOM 2952 O O . TRP B 1 33 ? -1.148 -14.516 6.562 1 97.75 33 TRP B O 1
ATOM 2962 N N . ASN B 1 34 ? -1.617 -16.5 7.371 1 96.44 34 ASN B N 1
ATOM 2963 C CA . ASN B 1 34 ? -1.268 -16.156 8.742 1 96.44 34 ASN B CA 1
ATOM 2964 C C . ASN B 1 34 ? 0.096 -16.719 9.133 1 96.44 34 ASN B C 1
ATOM 2966 O O . ASN B 1 34 ? 0.234 -17.922 9.359 1 96.44 34 ASN B O 1
ATOM 2970 N N . PRO B 1 35 ? 1.094 -15.883 9.297 1 95.94 35 PRO B N 1
ATOM 2971 C CA . PRO B 1 35 ? 2.447 -16.375 9.57 1 95.94 35 PRO B CA 1
ATOM 2972 C C . PRO B 1 35 ? 2.562 -17.047 10.938 1 95.94 35 PRO B C 1
ATOM 2974 O O . PRO B 1 35 ? 3.297 -18.031 11.086 1 95.94 35 PRO B O 1
ATOM 2977 N N . SER B 1 36 ? 1.883 -16.562 11.945 1 95.06 36 SER B N 1
ATOM 2978 C CA . SER B 1 36 ? 2.02 -17.062 13.305 1 95.06 36 SER B CA 1
ATOM 2979 C C . SER B 1 36 ? 1.485 -18.484 13.422 1 95.06 36 SER B C 1
ATOM 2981 O O . SER B 1 36 ? 2.117 -19.344 14.039 1 95.06 36 SER B O 1
ATOM 2983 N N . SER B 1 37 ? 0.397 -18.75 12.766 1 95.62 37 SER B N 1
ATOM 2984 C CA . SER B 1 37 ? -0.233 -20.047 12.883 1 95.62 37 SER B CA 1
ATOM 2985 C C . SER B 1 37 ? 0.073 -20.922 11.672 1 95.62 37 SER B C 1
ATOM 2987 O O . SER B 1 37 ? -0.308 -22.094 11.625 1 95.62 37 SER B O 1
ATOM 2989 N N . LYS B 1 38 ? 0.772 -20.344 10.648 1 96.06 38 LYS B N 1
ATOM 2990 C CA . LYS B 1 38 ? 1.047 -21.031 9.391 1 96.06 38 LYS B CA 1
ATOM 2991 C C . LYS B 1 38 ? -0.23 -21.609 8.797 1 96.06 38 LYS B C 1
ATOM 2993 O O . LYS B 1 38 ? -0.32 -22.828 8.562 1 96.06 38 LYS B O 1
ATOM 2998 N N . THR B 1 39 ? -1.133 -20.703 8.562 1 97.81 39 THR B N 1
ATOM 2999 C CA . THR B 1 39 ? -2.465 -21.078 8.102 1 97.81 39 THR B CA 1
ATOM 3000 C C . THR B 1 39 ? -2.865 -20.266 6.879 1 97.81 39 THR B C 1
ATOM 3002 O O . THR B 1 39 ? -2.682 -19.047 6.855 1 97.81 39 THR B O 1
ATOM 3005 N N . LEU B 1 40 ? -3.322 -20.984 5.875 1 98.25 40 LEU B N 1
ATOM 3006 C CA . LEU B 1 40 ? -3.922 -20.312 4.727 1 98.25 40 LEU B CA 1
ATOM 3007 C C . LEU B 1 40 ? -5.438 -20.203 4.887 1 98.25 40 LEU B C 1
ATOM 3009 O O . LEU B 1 40 ? -6.105 -21.219 5.129 1 98.25 40 LEU B O 1
ATOM 3013 N N . VAL B 1 41 ? -5.953 -19.031 4.781 1 97.56 41 VAL B N 1
ATOM 3014 C CA . VAL B 1 41 ? -7.391 -18.797 4.879 1 97.56 41 VAL B CA 1
ATOM 3015 C C . VAL B 1 41 ? -7.91 -18.219 3.566 1 97.56 41 VAL B C 1
ATOM 3017 O O . VAL B 1 41 ? -7.324 -17.281 3.021 1 97.56 41 VAL B O 1
ATOM 3020 N N . ARG B 1 42 ? -8.953 -18.719 3.057 1 96.75 42 ARG B N 1
ATOM 3021 C CA . ARG B 1 42 ? -9.586 -18.141 1.876 1 96.75 42 ARG B CA 1
ATOM 3022 C C . ARG B 1 42 ? -10.977 -18.734 1.66 1 96.75 42 ARG B C 1
ATOM 3024 O O . ARG B 1 42 ? -11.289 -19.812 2.166 1 96.75 42 ARG B O 1
ATOM 3031 N N . PRO B 1 43 ? -11.812 -18 0.959 1 96.56 43 PRO B N 1
ATOM 3032 C CA . PRO B 1 43 ? -13.078 -18.578 0.524 1 96.56 43 PRO B CA 1
ATOM 3033 C C . PRO B 1 43 ? -12.93 -19.5 -0.681 1 96.56 43 PRO B C 1
ATOM 3035 O O . PRO B 1 43 ? -12.117 -19.234 -1.57 1 96.56 43 PRO B O 1
ATOM 3038 N N . LEU B 1 44 ? -13.625 -20.594 -0.641 1 97.31 44 LEU B N 1
ATOM 3039 C CA . LEU B 1 44 ? -13.742 -21.516 -1.765 1 97.31 44 LEU B CA 1
ATOM 3040 C C . LEU B 1 44 ? -15.18 -21.594 -2.254 1 97.31 44 LEU B C 1
ATOM 3042 O O . LEU B 1 44 ? -16.109 -21.25 -1.524 1 97.31 44 LEU B O 1
ATOM 3046 N N . ARG B 1 45 ? -15.266 -21.969 -3.447 1 96.19 45 ARG B N 1
ATOM 3047 C CA . ARG B 1 45 ? -16.594 -22 -4.047 1 96.19 45 ARG B CA 1
ATOM 3048 C C . ARG B 1 45 ? -17.141 -23.438 -4.094 1 96.19 45 ARG B C 1
ATOM 3050 O O . ARG B 1 45 ? -16.438 -24.359 -4.512 1 96.19 45 ARG B O 1
ATOM 3057 N N . LEU B 1 46 ? -18.422 -23.594 -3.697 1 95.31 46 LEU B N 1
ATOM 3058 C CA . LEU B 1 46 ? -19.109 -24.891 -3.701 1 95.31 46 LEU B CA 1
ATOM 3059 C C . LEU B 1 46 ? -19.859 -25.094 -5.012 1 95.31 46 LEU B C 1
ATOM 3061 O O . LEU B 1 46 ? -19.969 -24.172 -5.82 1 95.31 46 LEU B O 1
ATOM 3065 N N . PRO B 1 47 ? -20.344 -26.281 -5.191 1 94.38 47 PRO B N 1
ATOM 3066 C CA . PRO B 1 47 ? -21.047 -26.578 -6.438 1 94.38 47 PRO B CA 1
ATOM 3067 C C . PRO B 1 47 ? -22.297 -25.703 -6.617 1 94.38 47 PRO B C 1
ATOM 3069 O O . PRO B 1 47 ? -22.672 -25.391 -7.75 1 94.38 47 PRO B O 1
ATOM 3072 N N . ASP B 1 48 ? -22.953 -25.266 -5.551 1 92.06 48 ASP B N 1
ATOM 3073 C CA . ASP B 1 48 ? -24.141 -24.406 -5.648 1 92.06 48 ASP B CA 1
ATOM 3074 C C . ASP B 1 48 ? -23.75 -22.938 -5.812 1 92.06 48 ASP B C 1
ATOM 3076 O O . ASP B 1 48 ? -24.594 -22.047 -5.715 1 92.06 48 ASP B O 1
ATOM 3080 N N . GLN B 1 49 ? -22.484 -22.656 -5.953 1 90.5 49 GLN B N 1
ATOM 3081 C CA . GLN B 1 49 ? -21.906 -21.359 -6.262 1 90.5 49 GLN B CA 1
ATOM 3082 C C . GLN B 1 49 ? -21.781 -20.5 -5.004 1 90.5 49 GLN B C 1
ATOM 3084 O O . GLN B 1 49 ? -21.266 -19.375 -5.059 1 90.5 49 GLN B O 1
ATOM 3089 N N . LYS B 1 50 ? -22.109 -21.141 -3.928 1 91.06 50 LYS B N 1
ATOM 3090 C CA . LYS B 1 50 ? -21.875 -20.422 -2.672 1 91.06 50 LYS B CA 1
ATOM 3091 C C . LYS B 1 50 ? -20.422 -20.516 -2.242 1 91.06 50 LYS B C 1
ATOM 3093 O O . LYS B 1 50 ? -19.719 -21.469 -2.611 1 91.06 50 LYS B O 1
ATOM 3098 N N . SER B 1 51 ? -20.031 -19.516 -1.511 1 93.25 51 SER B N 1
ATOM 3099 C CA . SER B 1 51 ? -18.672 -19.5 -1.016 1 93.25 51 SER B CA 1
ATOM 3100 C C . SER B 1 51 ? -18.594 -19.906 0.451 1 93.25 51 SER B C 1
ATOM 3102 O O . SER B 1 51 ? -19.5 -19.594 1.233 1 93.25 51 SER B O 1
ATOM 3104 N N . VAL B 1 52 ? -17.625 -20.641 0.8 1 93.44 52 VAL B N 1
ATOM 3105 C CA . VAL B 1 52 ? -17.359 -21 2.188 1 93.44 52 VAL B CA 1
ATOM 3106 C C . VAL B 1 52 ? -15.906 -20.703 2.533 1 93.44 52 VAL B C 1
ATOM 3108 O O . VAL B 1 52 ? -15 -21.031 1.762 1 93.44 52 VAL B O 1
ATOM 3111 N N . THR B 1 53 ? -15.688 -20.047 3.654 1 95 53 THR B N 1
ATOM 3112 C CA . THR B 1 53 ? -14.328 -19.734 4.074 1 95 53 THR B CA 1
ATOM 3113 C C . THR B 1 53 ? -13.68 -20.953 4.727 1 95 53 THR B C 1
ATOM 3115 O O . THR B 1 53 ? -14.305 -21.641 5.539 1 95 53 THR B O 1
ATOM 3118 N N . VAL B 1 54 ? -12.469 -21.266 4.371 1 96.94 54 VAL B N 1
ATOM 3119 C CA . VAL B 1 54 ? -11.766 -22.391 4.969 1 96.94 54 VAL B CA 1
ATOM 3120 C C . VAL B 1 54 ? -10.438 -21.922 5.562 1 96.94 54 VAL B C 1
ATOM 3122 O O . VAL B 1 54 ? -9.891 -20.906 5.129 1 96.94 54 VAL B O 1
ATOM 3125 N N . SER B 1 55 ? -9.961 -22.562 6.555 1 97.81 55 SER B N 1
ATOM 3126 C CA . SER B 1 55 ? -8.609 -22.469 7.094 1 97.81 55 SER B CA 1
ATOM 3127 C C . SER B 1 55 ? -7.832 -23.766 6.879 1 97.81 55 SER B C 1
ATOM 3129 O O . SER B 1 55 ? -8.297 -24.844 7.254 1 97.81 55 SER B O 1
ATOM 3131 N N . ILE B 1 56 ? -6.707 -23.703 6.277 1 98.19 56 ILE B N 1
ATOM 3132 C CA . ILE B 1 56 ? -5.898 -24.859 5.938 1 98.19 56 ILE B CA 1
ATOM 3133 C C . ILE B 1 56 ? -4.598 -24.844 6.738 1 98.19 56 ILE B C 1
ATOM 3135 O O . ILE B 1 56 ? -3.826 -23.875 6.648 1 98.19 56 ILE B O 1
ATOM 3139 N N . ASN B 1 57 ? -4.301 -25.734 7.48 1 97.31 57 ASN B N 1
ATOM 3140 C CA . ASN B 1 57 ? -3.053 -25.875 8.227 1 97.31 57 ASN B CA 1
ATOM 3141 C C . ASN B 1 57 ? -2.561 -27.312 8.242 1 97.31 57 ASN B C 1
ATOM 3143 O O . ASN B 1 57 ? -3.291 -28.234 7.859 1 97.31 57 ASN B O 1
ATOM 3147 N N . LEU B 1 58 ? -1.328 -27.5 8.461 1 95.25 58 LEU B N 1
ATOM 3148 C CA . LEU B 1 58 ? -0.719 -28.828 8.516 1 95.25 58 LEU B CA 1
ATOM 3149 C C . LEU B 1 58 ? -0.81 -29.406 9.93 1 95.25 58 LEU B C 1
ATOM 3151 O O . LEU B 1 58 ? -0.462 -28.734 10.898 1 95.25 58 LEU B O 1
ATOM 3155 N N . LEU B 1 59 ? -1.321 -30.609 9.961 1 88.75 59 LEU B N 1
ATOM 3156 C CA . LEU B 1 59 ? -1.471 -31.344 11.219 1 88.75 59 LEU B CA 1
ATOM 3157 C C . LEU B 1 59 ? -0.523 -32.531 11.266 1 88.75 59 LEU B C 1
ATOM 3159 O O . LEU B 1 59 ? -0.482 -33.344 10.336 1 88.75 59 LEU B O 1
ATOM 3163 N N . TYR B 1 60 ? 0.21 -32.75 12.281 1 85.44 60 TYR B N 1
ATOM 3164 C CA . TYR B 1 60 ? 1.094 -33.844 12.578 1 85.44 60 TYR B CA 1
ATOM 3165 C C . TYR B 1 60 ? 2.031 -34.125 11.406 1 85.44 60 TYR B C 1
ATOM 3167 O O . TYR B 1 60 ? 2.342 -35.281 11.117 1 85.44 60 TYR B O 1
ATOM 3175 N N . ALA B 1 61 ? 2.293 -33.281 10.609 1 83.62 61 ALA B N 1
ATOM 3176 C CA . ALA B 1 61 ? 3.266 -33.312 9.516 1 83.62 61 ALA B CA 1
ATOM 3177 C C . ALA B 1 61 ? 2.803 -34.219 8.398 1 83.62 61 ALA B C 1
ATOM 3179 O O . ALA B 1 61 ? 3.484 -34.375 7.383 1 83.62 61 ALA B O 1
ATOM 3180 N N . THR B 1 62 ? 1.542 -34.75 8.547 1 90.12 62 THR B N 1
ATOM 3181 C CA . THR B 1 62 ? 1.177 -35.688 7.492 1 90.12 62 THR B CA 1
ATOM 3182 C C . THR B 1 62 ? -0.26 -35.438 7.035 1 90.12 62 THR B C 1
ATOM 3184 O O . THR B 1 62 ? -0.746 -36.125 6.129 1 90.12 62 THR B O 1
ATOM 3187 N N . PHE B 1 63 ? -0.928 -34.531 7.676 1 94.5 63 PHE B N 1
ATOM 3188 C CA . PHE B 1 63 ? -2.297 -34.25 7.262 1 94.5 63 PHE B CA 1
ATOM 3189 C C . PHE B 1 63 ? -2.533 -32.75 7.141 1 94.5 63 PHE B C 1
ATOM 3191 O O . PHE B 1 63 ? -2.098 -31.984 8 1 94.5 63 PHE B O 1
ATOM 3198 N N . LEU B 1 64 ? -3.18 -32.406 6.055 1 96.38 64 LEU B N 1
ATOM 3199 C CA . LEU B 1 64 ? -3.754 -31.078 5.969 1 96.38 64 LEU B CA 1
ATOM 3200 C C . LEU B 1 64 ? -5.133 -31.031 6.621 1 96.38 64 LEU B C 1
ATOM 3202 O O . LEU B 1 64 ? -5.996 -31.859 6.316 1 96.38 64 LEU B O 1
ATOM 3206 N N . ASP B 1 65 ? -5.262 -30.188 7.555 1 97.19 65 ASP B N 1
ATOM 3207 C CA . ASP B 1 65 ? -6.555 -29.953 8.195 1 97.19 65 ASP B CA 1
ATOM 3208 C C . ASP B 1 65 ? -7.262 -28.75 7.574 1 97.19 65 ASP B C 1
ATOM 3210 O O . ASP B 1 65 ? -6.809 -27.609 7.719 1 97.19 65 ASP B O 1
ATOM 3214 N N . ILE B 1 66 ? -8.359 -29 6.914 1 97.62 66 ILE B N 1
ATOM 3215 C CA . ILE B 1 66 ? -9.18 -27.953 6.305 1 97.62 66 ILE B CA 1
ATOM 3216 C C . ILE B 1 66 ? -10.414 -27.703 7.168 1 97.62 66 ILE B C 1
ATOM 3218 O O . ILE B 1 66 ? -11.375 -28.469 7.129 1 97.62 66 ILE B O 1
ATOM 3222 N N . THR B 1 67 ? -10.336 -26.609 7.906 1 96.19 67 THR B N 1
ATOM 3223 C CA . THR B 1 67 ? -11.484 -26.203 8.719 1 96.19 67 THR B CA 1
ATOM 3224 C C . THR B 1 67 ? -12.461 -25.375 7.902 1 96.19 67 THR B C 1
ATOM 3226 O O . THR B 1 67 ? -12.078 -24.344 7.332 1 96.19 67 THR B O 1
ATOM 3229 N N . VAL B 1 68 ? -13.664 -25.859 7.809 1 95 68 VAL B N 1
ATOM 3230 C CA . VAL B 1 68 ? -14.711 -25.141 7.086 1 95 68 VAL B CA 1
ATOM 3231 C C . VAL B 1 68 ? -15.516 -24.281 8.062 1 95 68 VAL B C 1
ATOM 3233 O O . VAL B 1 68 ? -16.172 -24.812 8.969 1 95 68 VAL B O 1
ATOM 3236 N N . HIS B 1 69 ? -15.492 -22.984 7.785 1 92.31 69 HIS B N 1
ATOM 3237 C CA . HIS B 1 69 ? -16.109 -22.062 8.734 1 92.31 69 HIS B CA 1
ATOM 3238 C C . HIS B 1 69 ? -17.578 -21.844 8.398 1 92.31 69 HIS B C 1
ATOM 3240 O O . HIS B 1 69 ? -17.969 -21.891 7.23 1 92.31 69 HIS B O 1
ATOM 3246 N N . ASP B 1 70 ? -18.359 -21.516 9.461 1 82.38 70 ASP B N 1
ATOM 3247 C CA . ASP B 1 70 ? -19.75 -21.109 9.383 1 82.38 70 ASP B CA 1
ATOM 3248 C C . ASP B 1 70 ? -20.578 -22.094 8.547 1 82.38 70 ASP B C 1
ATOM 3250 O O . ASP B 1 70 ? -21.391 -21.688 7.727 1 82.38 70 ASP B O 1
ATOM 3254 N N . TYR B 1 71 ? -20.219 -23.328 8.672 1 79.25 71 TYR B N 1
ATOM 3255 C CA . TYR B 1 71 ? -20.984 -24.375 7.996 1 79.25 71 TYR B CA 1
ATOM 3256 C C . TYR B 1 71 ? -21.922 -25.078 8.969 1 79.25 71 TYR B C 1
ATOM 3258 O O . TYR B 1 71 ? -21.469 -25.75 9.891 1 79.25 71 TYR B O 1
ATOM 3266 N N . VAL B 1 72 ? -23.188 -24.75 8.961 1 71.56 72 VAL B N 1
ATOM 3267 C CA . VAL B 1 72 ? -24.188 -25.156 9.945 1 71.56 72 VAL B CA 1
ATOM 3268 C C . VAL B 1 72 ? -24.469 -26.656 9.789 1 71.56 72 VAL B C 1
ATOM 3270 O O . VAL B 1 72 ? -24.562 -27.375 10.781 1 71.56 72 VAL B O 1
ATOM 3273 N N . HIS B 1 73 ? -24.641 -27.141 8.594 1 77.56 73 HIS B N 1
ATOM 3274 C CA . HIS B 1 73 ? -24.984 -28.531 8.383 1 77.56 73 HIS B CA 1
ATOM 3275 C C . HIS B 1 73 ? -23.734 -29.375 8.07 1 77.56 73 HIS B C 1
ATOM 3277 O O . HIS B 1 73 ? -22.641 -28.828 7.965 1 77.56 73 HIS B O 1
ATOM 3283 N N . GLU B 1 74 ? -23.891 -30.656 8.227 1 83.94 74 GLU B N 1
ATOM 3284 C CA . GLU B 1 74 ? -22.812 -31.562 7.824 1 83.94 74 GLU B CA 1
ATOM 3285 C C . GLU B 1 74 ? -22.391 -31.297 6.383 1 83.94 74 GLU B C 1
ATOM 3287 O O . GLU B 1 74 ? -23.234 -31.031 5.52 1 83.94 74 GLU B O 1
ATOM 3292 N N . ILE B 1 75 ? -21.141 -31.375 6.234 1 89.81 75 ILE B N 1
ATOM 3293 C CA . ILE B 1 75 ? -20.625 -31.141 4.895 1 89.81 75 ILE B CA 1
ATOM 3294 C C . ILE B 1 75 ? -21.078 -32.25 3.959 1 89.81 75 ILE B C 1
ATOM 3296 O O . ILE B 1 75 ? -20.781 -33.438 4.199 1 89.81 75 ILE B O 1
ATOM 3300 N N . SER B 1 76 ? -21.781 -31.953 2.941 1 92.31 76 SER B N 1
ATOM 3301 C CA . SER B 1 76 ? -22.219 -32.969 1.975 1 92.31 76 SER B CA 1
ATOM 3302 C C . SER B 1 76 ? -21.047 -33.562 1.236 1 92.31 76 SER B C 1
ATOM 3304 O O . SER B 1 76 ? -19.969 -32.969 1.145 1 92.31 76 SER B O 1
ATOM 3306 N N . PRO B 1 77 ? -21.203 -34.812 0.76 1 93.94 77 PRO B N 1
ATOM 3307 C CA . PRO B 1 77 ? -20.125 -35.438 -0.014 1 93.94 77 PRO B CA 1
ATOM 3308 C C . PRO B 1 77 ? -19.688 -34.594 -1.208 1 93.94 77 PRO B C 1
ATOM 3310 O O . PRO B 1 77 ? -18.5 -34.5 -1.518 1 93.94 77 PRO B O 1
ATOM 3313 N N . SER B 1 78 ? -20.625 -34 -1.844 1 95.31 78 SER B N 1
ATOM 3314 C CA . SER B 1 78 ? -20.312 -33.156 -2.992 1 95.31 78 SER B CA 1
ATOM 3315 C C . SER B 1 78 ? -19.484 -31.938 -2.58 1 95.31 78 SER B C 1
ATOM 3317 O O . SER B 1 78 ? -18.531 -31.562 -3.273 1 95.31 78 SER B O 1
ATOM 3319 N N . ASP B 1 79 ? -19.844 -31.312 -1.472 1 95.5 79 ASP B N 1
ATOM 3320 C CA . ASP B 1 79 ? -19.094 -30.172 -0.963 1 95.5 79 ASP B CA 1
ATOM 3321 C C . ASP B 1 79 ? -17.703 -30.594 -0.522 1 95.5 79 ASP B C 1
ATOM 3323 O O . ASP B 1 79 ? -16.719 -29.875 -0.762 1 95.5 79 ASP B O 1
ATOM 3327 N N . HIS B 1 80 ? -17.656 -31.734 0.139 1 95.88 80 HIS B N 1
ATOM 3328 C CA . HIS B 1 80 ? -16.375 -32.312 0.558 1 95.88 80 HIS B CA 1
ATOM 3329 C C . HIS B 1 80 ? -15.43 -32.469 -0.63 1 95.88 80 HIS B C 1
ATOM 3331 O O . HIS B 1 80 ? -14.258 -32.062 -0.565 1 95.88 80 HIS B O 1
ATOM 3337 N N . GLU B 1 81 ? -15.945 -33.031 -1.656 1 96.94 81 GLU B N 1
ATOM 3338 C CA . GLU B 1 81 ? -15.148 -33.281 -2.857 1 96.94 81 GLU B CA 1
ATOM 3339 C C . GLU B 1 81 ? -14.703 -31.969 -3.498 1 96.94 81 GLU B C 1
ATOM 3341 O O . GLU B 1 81 ? -13.547 -31.828 -3.9 1 96.94 81 GLU B O 1
ATOM 3346 N N . ALA B 1 82 ? -15.602 -31.031 -3.607 1 97.31 82 ALA B N 1
ATOM 3347 C CA . ALA B 1 82 ? -15.297 -29.734 -4.223 1 97.31 82 ALA B CA 1
ATOM 3348 C C . ALA B 1 82 ? -14.188 -29.016 -3.465 1 97.31 82 ALA B C 1
ATOM 3350 O O . ALA B 1 82 ? -13.25 -28.5 -4.074 1 97.31 82 ALA B O 1
ATOM 3351 N N . ILE B 1 83 ? -14.281 -29 -2.148 1 97.81 83 ILE B N 1
ATOM 3352 C CA . ILE B 1 83 ? -13.289 -28.344 -1.31 1 97.81 83 ILE B CA 1
ATOM 3353 C C . ILE B 1 83 ? -11.953 -29.062 -1.425 1 97.81 83 ILE B C 1
ATOM 3355 O O . ILE B 1 83 ? -10.914 -28.422 -1.638 1 97.81 83 ILE B O 1
ATOM 3359 N N . SER B 1 84 ? -11.992 -30.391 -1.349 1 97.69 84 SER B N 1
ATOM 3360 C CA . SER B 1 84 ? -10.773 -31.188 -1.434 1 97.69 84 SER B CA 1
ATOM 3361 C C . SER B 1 84 ? -10.078 -30.984 -2.773 1 97.69 84 SER B C 1
ATOM 3363 O O . SER B 1 84 ? -8.852 -30.859 -2.828 1 97.69 84 SER B O 1
ATOM 3365 N N . ASP B 1 85 ? -10.859 -30.953 -3.814 1 97.5 85 ASP B N 1
ATOM 3366 C CA . ASP B 1 85 ? -10.297 -30.781 -5.152 1 97.5 85 ASP B CA 1
ATOM 3367 C C . ASP B 1 85 ? -9.625 -29.422 -5.305 1 97.5 85 ASP B C 1
ATOM 3369 O O . ASP B 1 85 ? -8.547 -29.312 -5.887 1 97.5 85 ASP B O 1
ATOM 3373 N N . GLN B 1 86 ? -10.273 -28.406 -4.84 1 98.44 86 GLN B N 1
ATOM 3374 C CA . GLN B 1 86 ? -9.727 -27.047 -4.922 1 98.44 86 GLN B CA 1
ATOM 3375 C C . GLN B 1 86 ? -8.43 -26.938 -4.133 1 98.44 86 GLN B C 1
ATOM 3377 O O . GLN B 1 86 ? -7.449 -26.375 -4.617 1 98.44 86 GLN B O 1
ATOM 3382 N N . VAL B 1 87 ? -8.375 -27.484 -2.951 1 98.62 87 VAL B N 1
ATOM 3383 C CA . VAL B 1 87 ? -7.184 -27.438 -2.115 1 98.62 87 VAL B CA 1
ATOM 3384 C C . VAL B 1 87 ? -6.059 -28.234 -2.775 1 98.62 87 VAL B C 1
ATOM 3386 O O . VAL B 1 87 ? -4.914 -27.781 -2.82 1 98.62 87 VAL B O 1
ATOM 3389 N N . THR B 1 88 ? -6.422 -29.406 -3.273 1 97.88 88 THR B N 1
ATOM 3390 C CA . THR B 1 88 ? -5.449 -30.25 -3.967 1 97.88 88 THR B CA 1
ATOM 3391 C C . THR B 1 88 ? -4.844 -29.5 -5.156 1 97.88 88 THR B C 1
ATOM 3393 O O . THR B 1 88 ? -3.637 -29.578 -5.391 1 97.88 88 THR B O 1
ATOM 3396 N N . ARG B 1 89 ? -5.668 -28.812 -5.867 1 97.25 89 ARG B N 1
ATOM 3397 C CA . ARG B 1 89 ? -5.191 -28.016 -6.996 1 97.25 89 ARG B CA 1
ATOM 3398 C C . ARG B 1 89 ? -4.246 -26.922 -6.531 1 97.25 89 ARG B C 1
ATOM 3400 O O . ARG B 1 89 ? -3.139 -26.781 -7.055 1 97.25 89 ARG B O 1
ATOM 3407 N N . MET B 1 90 ? -4.652 -26.172 -5.539 1 98.62 90 MET B N 1
ATOM 3408 C CA . MET B 1 90 ? -3.912 -25 -5.074 1 98.62 90 MET B CA 1
ATOM 3409 C C . MET B 1 90 ? -2.523 -25.391 -4.578 1 98.62 90 MET B C 1
ATOM 3411 O O . MET B 1 90 ? -1.541 -24.703 -4.855 1 98.62 90 MET B O 1
ATOM 3415 N N . LEU B 1 91 ? -2.459 -26.562 -3.936 1 98.31 91 LEU B N 1
ATOM 3416 C CA . LEU B 1 91 ? -1.232 -26.969 -3.25 1 98.31 91 LEU B CA 1
ATOM 3417 C C . LEU B 1 91 ? -0.49 -28.031 -4.035 1 98.31 91 LEU B C 1
ATOM 3419 O O . LEU B 1 91 ? 0.545 -28.531 -3.588 1 98.31 91 LEU B O 1
ATOM 3423 N N . ARG B 1 92 ? -1.05 -28.422 -5.156 1 97.19 92 ARG B N 1
ATOM 3424 C CA . ARG B 1 92 ? -0.432 -29.391 -6.055 1 97.19 92 ARG B CA 1
ATOM 3425 C C . ARG B 1 92 ? -0.13 -30.688 -5.332 1 97.19 92 ARG B C 1
ATOM 3427 O O . ARG B 1 92 ? 1.022 -31.125 -5.277 1 97.19 92 ARG B O 1
ATOM 3434 N N . LEU B 1 93 ? -1.205 -31.375 -4.93 1 97 93 LEU B N 1
ATOM 3435 C CA . LEU B 1 93 ? -1.054 -32.531 -4.055 1 97 93 LEU B CA 1
ATOM 3436 C C . LEU B 1 93 ? -1.223 -33.844 -4.836 1 97 93 LEU B C 1
ATOM 3438 O O . LEU B 1 93 ? -1.133 -34.906 -4.262 1 97 93 LEU B O 1
ATOM 3442 N N . SER B 1 94 ? -1.374 -33.812 -6.137 1 94.69 94 SER B N 1
ATOM 3443 C CA . SER B 1 94 ? -1.559 -35.031 -6.914 1 94.69 94 SER B CA 1
ATOM 3444 C C . SER B 1 94 ? -0.275 -35.875 -6.969 1 94.69 94 SER B C 1
ATOM 3446 O O . SER B 1 94 ? 0.813 -35.344 -6.719 1 94.69 94 SER B O 1
ATOM 3448 N N . SER B 1 95 ? -0.431 -37.062 -7.293 1 93.94 95 SER B N 1
ATOM 3449 C CA . SER B 1 95 ? 0.723 -37.969 -7.43 1 93.94 95 SER B CA 1
ATOM 3450 C C . SER B 1 95 ? 1.649 -37.5 -8.547 1 93.94 95 SER B C 1
ATOM 3452 O O . SER B 1 95 ? 2.871 -37.625 -8.438 1 93.94 95 SER B O 1
ATOM 3454 N N . GLU B 1 96 ? 1.055 -37 -9.57 1 92.5 96 GLU B N 1
ATOM 3455 C CA . GLU B 1 96 ? 1.85 -36.469 -10.672 1 92.5 96 GLU B CA 1
ATOM 3456 C C . GLU B 1 96 ? 2.709 -35.312 -10.219 1 92.5 96 GLU B C 1
ATOM 3458 O O . GLU B 1 96 ? 3.883 -35.219 -10.578 1 92.5 96 GLU B O 1
ATOM 3463 N N . GLU B 1 97 ? 2.121 -34.469 -9.406 1 94 97 GLU B N 1
ATOM 3464 C CA . GLU B 1 97 ? 2.852 -33.312 -8.883 1 94 97 GLU B CA 1
ATOM 3465 C C . GLU B 1 97 ? 3.975 -33.75 -7.953 1 94 97 GLU B C 1
ATOM 3467 O O . GLU B 1 97 ? 5.062 -33.188 -7.961 1 94 97 GLU B O 1
ATOM 3472 N N . GLU B 1 98 ? 3.732 -34.719 -7.176 1 94 98 GLU B N 1
ATOM 3473 C CA . GLU B 1 98 ? 4.766 -35.25 -6.293 1 94 98 GLU B CA 1
ATOM 3474 C C . GLU B 1 98 ? 5.965 -35.781 -7.09 1 94 98 GLU B C 1
ATOM 3476 O O . GLU B 1 98 ? 7.113 -35.562 -6.691 1 94 98 GLU B O 1
ATOM 3481 N N . GLU B 1 99 ? 5.68 -36.406 -8.141 1 94.44 99 GLU B N 1
ATOM 3482 C CA . GLU B 1 99 ? 6.746 -36.906 -9 1 94.44 99 GLU B CA 1
ATOM 3483 C C . GLU B 1 99 ? 7.539 -35.781 -9.625 1 94.44 99 GLU B C 1
ATOM 3485 O O . GLU B 1 99 ? 8.766 -35.844 -9.742 1 94.44 99 GLU B O 1
ATOM 3490 N N . HIS B 1 100 ? 6.848 -34.75 -10.039 1 94.69 100 HIS B N 1
ATOM 3491 C CA . HIS B 1 100 ? 7.512 -33.562 -10.586 1 94.69 100 HIS B CA 1
ATOM 3492 C C . HIS B 1 100 ? 8.461 -32.938 -9.562 1 94.69 100 HIS B C 1
ATOM 3494 O O . HIS B 1 100 ? 9.578 -32.562 -9.906 1 94.69 100 HIS B O 1
ATOM 3500 N N . VAL B 1 101 ? 8 -32.875 -8.336 1 95.94 101 VAL B N 1
ATOM 3501 C CA . VAL B 1 101 ? 8.805 -32.281 -7.262 1 95.94 101 VAL B CA 1
ATOM 3502 C C . VAL B 1 101 ? 10.078 -33.094 -7.074 1 95.94 101 VAL B C 1
ATOM 3504 O O . VAL B 1 101 ? 11.18 -32.531 -7.02 1 95.94 101 VAL B O 1
ATOM 3507 N N . LYS B 1 102 ? 9.938 -34.406 -7.043 1 95.44 102 LYS B N 1
ATOM 3508 C CA . LYS B 1 102 ? 11.086 -35.281 -6.859 1 95.44 102 LYS B CA 1
ATOM 3509 C C . LYS B 1 102 ? 12.078 -35.156 -8.008 1 95.44 102 LYS B C 1
ATOM 3511 O O . LYS B 1 102 ? 13.281 -35.062 -7.785 1 95.44 102 LYS B O 1
ATOM 3516 N N . ARG B 1 103 ? 11.555 -35.125 -9.172 1 96.75 103 ARG B N 1
ATOM 3517 C CA . ARG B 1 103 ? 12.406 -35.031 -10.352 1 96.75 103 ARG B CA 1
ATOM 3518 C C . ARG B 1 103 ? 13.164 -33.688 -10.352 1 96.75 103 ARG B C 1
ATOM 3520 O O . ARG B 1 103 ? 14.359 -33.656 -10.625 1 96.75 103 ARG B O 1
ATOM 3527 N N . PHE B 1 104 ? 12.461 -32.656 -10.07 1 97.56 104 PHE B N 1
ATOM 3528 C CA . PHE B 1 104 ? 13.102 -31.344 -10.055 1 97.56 104 PHE B CA 1
ATOM 3529 C C . PHE B 1 104 ? 14.164 -31.266 -8.969 1 97.56 104 PHE B C 1
ATOM 3531 O O . PHE B 1 104 ? 15.266 -30.766 -9.211 1 97.56 104 PHE B O 1
ATOM 3538 N N . GLN B 1 105 ? 13.867 -31.734 -7.801 1 96.5 105 GLN B N 1
ATOM 3539 C CA . GLN B 1 105 ? 14.805 -31.688 -6.684 1 96.5 105 GLN B CA 1
ATOM 3540 C C . GLN B 1 105 ? 16.031 -32.531 -6.965 1 96.5 105 GLN B C 1
ATOM 3542 O O . GLN B 1 105 ? 17.125 -32.219 -6.492 1 96.5 105 GLN B O 1
ATOM 3547 N N . SER B 1 106 ? 15.859 -33.562 -7.734 1 96.25 106 SER B N 1
ATOM 3548 C CA . SER B 1 106 ? 17 -34.375 -8.125 1 96.25 106 SER B CA 1
ATOM 3549 C C . SER B 1 106 ? 17.891 -33.656 -9.117 1 96.25 106 SER B C 1
ATOM 3551 O O . SER B 1 106 ? 19.109 -33.875 -9.172 1 96.25 106 SER B O 1
ATOM 3553 N N . LEU B 1 107 ? 17.312 -32.781 -9.852 1 95.69 107 LEU B N 1
ATOM 3554 C CA . LEU B 1 107 ? 18.031 -32.031 -10.891 1 95.69 107 LEU B CA 1
ATOM 3555 C C . LEU B 1 107 ? 18.703 -30.812 -10.305 1 95.69 107 LEU B C 1
ATOM 3557 O O . LEU B 1 107 ? 19.672 -30.297 -10.875 1 95.69 107 LEU B O 1
ATOM 3561 N N . HIS B 1 108 ? 18.203 -30.312 -9.242 1 95.62 108 HIS B N 1
ATOM 3562 C CA . HIS B 1 108 ? 18.641 -29.047 -8.672 1 95.62 108 HIS B CA 1
ATOM 3563 C C . HIS B 1 108 ? 18.906 -29.172 -7.176 1 95.62 108 HIS B C 1
ATOM 3565 O O . HIS B 1 108 ? 17.984 -29.062 -6.363 1 95.62 108 HIS B O 1
ATOM 3571 N N . SER B 1 109 ? 20.078 -29.188 -6.777 1 93.94 109 SER B N 1
ATOM 3572 C CA . SER B 1 109 ? 20.469 -29.484 -5.402 1 93.94 109 SER B CA 1
ATOM 3573 C C . SER B 1 109 ? 19.906 -28.438 -4.438 1 93.94 109 SER B C 1
ATOM 3575 O O . SER B 1 109 ? 19.484 -28.766 -3.328 1 93.94 109 SER B O 1
ATOM 3577 N N . ASP B 1 110 ? 19.906 -27.156 -4.852 1 95.12 110 ASP B N 1
ATOM 3578 C CA . ASP B 1 110 ? 19.359 -26.109 -3.996 1 95.12 110 ASP B CA 1
ATOM 3579 C C . ASP B 1 110 ? 17.859 -26.328 -3.75 1 95.12 110 ASP B C 1
ATOM 3581 O O . ASP B 1 110 ? 17.344 -25.969 -2.691 1 95.12 110 ASP B O 1
ATOM 3585 N N . ALA B 1 111 ? 17.188 -26.859 -4.742 1 96.31 111 ALA B N 1
ATOM 3586 C CA . ALA B 1 111 ? 15.758 -27.141 -4.59 1 96.31 111 ALA B CA 1
ATOM 3587 C C . ALA B 1 111 ? 15.523 -28.203 -3.51 1 96.31 111 ALA B C 1
ATOM 3589 O O . ALA B 1 111 ? 14.57 -28.094 -2.736 1 96.31 111 ALA B O 1
ATOM 3590 N N . THR B 1 112 ? 16.406 -29.172 -3.488 1 94.44 112 THR B N 1
ATOM 3591 C CA . THR B 1 112 ? 16.328 -30.219 -2.475 1 94.44 112 THR B CA 1
ATOM 3592 C C . THR B 1 112 ? 16.547 -29.641 -1.079 1 94.44 112 THR B C 1
ATOM 3594 O O . THR B 1 112 ? 15.75 -29.891 -0.167 1 94.44 112 THR B O 1
ATOM 3597 N N . LYS B 1 113 ? 17.5 -28.875 -0.977 1 94.12 113 LYS B N 1
ATOM 3598 C CA . LYS B 1 113 ? 17.875 -28.297 0.311 1 94.12 113 LYS B CA 1
ATOM 3599 C C . LYS B 1 113 ? 16.766 -27.391 0.847 1 94.12 113 LYS B C 1
ATOM 3601 O O . LYS B 1 113 ? 16.5 -27.375 2.051 1 94.12 113 LYS B O 1
ATOM 3606 N N . ARG B 1 114 ? 16.062 -26.734 -0.019 1 94.25 114 ARG B N 1
ATOM 3607 C CA . ARG B 1 114 ? 15.078 -25.75 0.382 1 94.25 114 ARG B CA 1
ATOM 3608 C C . ARG B 1 114 ? 13.672 -26.344 0.366 1 94.25 114 ARG B C 1
ATOM 3610 O O . ARG B 1 114 ? 12.711 -25.672 0.771 1 94.25 114 ARG B O 1
ATOM 3617 N N . GLY B 1 115 ? 13.648 -27.578 -0.066 1 93.62 115 GLY B N 1
ATOM 3618 C CA . GLY B 1 115 ? 12.336 -28.188 -0.199 1 93.62 115 GLY B CA 1
ATOM 3619 C C . GLY B 1 115 ? 11.461 -27.484 -1.224 1 93.62 115 GLY B C 1
ATOM 3620 O O . GLY B 1 115 ? 10.242 -27.375 -1.034 1 93.62 115 GLY B O 1
ATOM 3621 N N . PHE B 1 116 ? 12.094 -26.953 -2.227 1 96.56 116 PHE B N 1
ATOM 3622 C CA . PHE B 1 116 ? 11.398 -26.188 -3.25 1 96.56 116 PHE B CA 1
ATOM 3623 C C . PHE B 1 116 ? 11.008 -27.078 -4.426 1 96.56 116 PHE B C 1
ATOM 3625 O O . PHE B 1 116 ? 11.805 -27.906 -4.875 1 96.56 116 PHE B O 1
ATOM 3632 N N . GLY B 1 117 ? 9.734 -26.938 -4.898 1 96.31 117 GLY B N 1
ATOM 3633 C CA . GLY B 1 117 ? 9.336 -27.719 -6.059 1 96.31 117 GLY B CA 1
ATOM 3634 C C . GLY B 1 117 ? 7.879 -27.547 -6.43 1 96.31 117 GLY B C 1
ATOM 3635 O O . GLY B 1 117 ? 7.426 -28.062 -7.453 1 96.31 117 GLY B O 1
ATOM 3636 N N . ARG B 1 118 ? 7.164 -26.797 -5.629 1 96.19 118 ARG B N 1
ATOM 3637 C CA . ARG B 1 118 ? 5.762 -26.484 -5.887 1 96.19 118 ARG B CA 1
ATOM 3638 C C . ARG B 1 118 ? 5.555 -24.984 -6.031 1 96.19 118 ARG B C 1
ATOM 3640 O O . ARG B 1 118 ? 6.199 -24.203 -5.332 1 96.19 118 ARG B O 1
ATOM 3647 N N . LEU B 1 119 ? 4.691 -24.625 -6.941 1 97.75 119 LEU B N 1
ATOM 3648 C CA . LEU B 1 119 ? 4.254 -23.234 -7.055 1 97.75 119 LEU B CA 1
ATOM 3649 C C . LEU B 1 119 ? 2.754 -23.125 -6.793 1 97.75 119 LEU B C 1
ATOM 3651 O O . LEU B 1 119 ? 1.949 -23.766 -7.465 1 97.75 119 LEU B O 1
ATOM 3655 N N . PHE B 1 120 ? 2.439 -22.328 -5.816 1 98.5 120 PHE B N 1
ATOM 3656 C CA . PHE B 1 120 ? 1.058 -22.078 -5.41 1 98.5 120 PHE B CA 1
ATOM 3657 C C . PHE B 1 120 ? 0.225 -21.594 -6.59 1 98.5 120 PHE B C 1
ATOM 3659 O O . PHE B 1 120 ? 0.724 -20.859 -7.445 1 98.5 120 PHE B O 1
ATOM 3666 N N . ARG B 1 121 ? -0.994 -22.047 -6.711 1 98 121 ARG B N 1
ATOM 3667 C CA . ARG B 1 121 ? -1.928 -21.516 -7.699 1 98 121 ARG B CA 1
ATOM 3668 C C . ARG B 1 121 ? -3.322 -21.344 -7.105 1 98 121 ARG B C 1
ATOM 3670 O O . ARG B 1 121 ? -3.531 -21.609 -5.918 1 98 121 ARG B O 1
ATOM 3677 N N . ASN B 1 122 ? -4.246 -20.812 -7.867 1 98.44 122 ASN B N 1
ATOM 3678 C CA . ASN B 1 122 ? -5.594 -20.531 -7.387 1 98.44 122 ASN B CA 1
ATOM 3679 C C . ASN B 1 122 ? -6.535 -21.703 -7.625 1 98.44 122 ASN B C 1
ATOM 3681 O O . ASN B 1 122 ? -6.16 -22.672 -8.281 1 98.44 122 ASN B O 1
ATOM 3685 N N . PRO B 1 123 ? -7.746 -21.672 -7.031 1 98.19 123 PRO B N 1
ATOM 3686 C CA . PRO B 1 123 ? -8.648 -22.828 -7.133 1 98.19 123 PRO B CA 1
ATOM 3687 C C . PRO B 1 123 ? -9.125 -23.078 -8.562 1 98.19 123 PRO B C 1
ATOM 3689 O O . PRO B 1 123 ? -9.531 -24.203 -8.883 1 98.19 123 PRO B O 1
ATOM 3692 N N . THR B 1 124 ? -9.086 -22.047 -9.422 1 97.5 124 THR B N 1
ATOM 3693 C CA . THR B 1 124 ? -9.586 -22.203 -10.781 1 97.5 124 THR B CA 1
ATOM 3694 C C . THR B 1 124 ? -8.617 -21.609 -11.789 1 97.5 124 THR B C 1
ATOM 3696 O O . THR B 1 124 ? -7.887 -20.656 -11.469 1 97.5 124 THR B O 1
ATOM 3699 N N . LEU B 1 125 ? -8.68 -22.188 -12.969 1 97.44 125 LEU B N 1
ATOM 3700 C CA . LEU B 1 125 ? -7.875 -21.641 -14.062 1 97.44 125 LEU B CA 1
ATOM 3701 C C . LEU B 1 125 ? -8.305 -20.219 -14.383 1 97.44 125 LEU B C 1
ATOM 3703 O O . LEU B 1 125 ? -7.465 -19.375 -14.719 1 97.44 125 LEU B O 1
ATOM 3707 N N . PHE B 1 126 ? -9.578 -19.922 -14.281 1 98.06 126 PHE B N 1
ATOM 3708 C CA . PHE B 1 126 ? -10.07 -18.578 -14.523 1 98.06 126 PHE B CA 1
ATOM 3709 C C . PHE B 1 126 ? -9.375 -17.562 -13.609 1 98.06 126 PHE B C 1
ATOM 3711 O O . PHE B 1 126 ? -8.859 -16.547 -14.07 1 98.06 126 PHE B O 1
ATOM 3718 N N . GLU B 1 127 ? -9.344 -17.859 -12.305 1 98.44 127 GLU B N 1
ATOM 3719 C CA . GLU B 1 127 ? -8.688 -16.984 -11.336 1 98.44 127 GLU B CA 1
ATOM 3720 C C . GLU B 1 127 ? -7.199 -16.844 -11.641 1 98.44 127 GLU B C 1
ATOM 3722 O O . GLU B 1 127 ? -6.629 -15.766 -11.523 1 98.44 127 GLU B O 1
ATOM 3727 N N . ASP B 1 128 ? -6.574 -17.938 -12.062 1 98.44 128 ASP B N 1
ATOM 3728 C CA . ASP B 1 128 ? -5.164 -17.891 -12.422 1 98.44 128 ASP B CA 1
ATOM 3729 C C . ASP B 1 128 ? -4.922 -16.938 -13.586 1 98.44 128 ASP B C 1
ATOM 3731 O O . ASP B 1 128 ? -3.986 -16.141 -13.555 1 98.44 128 ASP B O 1
ATOM 3735 N N . ILE B 1 129 ? -5.762 -17.047 -14.578 1 98.31 129 ILE B N 1
ATOM 3736 C CA . ILE B 1 129 ? -5.594 -16.219 -15.766 1 98.31 129 ILE B CA 1
ATOM 3737 C C . ILE B 1 129 ? -5.844 -14.75 -15.414 1 98.31 129 ILE B C 1
ATOM 3739 O O . ILE B 1 129 ? -5.051 -13.875 -15.773 1 98.31 129 ILE B O 1
ATOM 3743 N N . VAL B 1 130 ? -6.895 -14.477 -14.688 1 98.5 130 VAL B N 1
ATOM 3744 C CA . VAL B 1 130 ? -7.227 -13.102 -14.336 1 98.5 130 VAL B CA 1
ATOM 3745 C C . VAL B 1 130 ? -6.113 -12.5 -13.477 1 98.5 130 VAL B C 1
ATOM 3747 O O . VAL B 1 130 ? -5.676 -11.375 -13.719 1 98.5 130 VAL B O 1
ATOM 3750 N N . LYS B 1 131 ? -5.629 -13.211 -12.508 1 98.62 131 LYS B N 1
ATOM 3751 C CA . LYS B 1 131 ? -4.551 -12.703 -11.664 1 98.62 131 LYS B CA 1
ATOM 3752 C C . LYS B 1 131 ? -3.281 -12.477 -12.477 1 98.62 131 LYS B C 1
ATOM 3754 O O . LYS B 1 131 ? -2.514 -11.555 -12.188 1 98.62 131 LYS B O 1
ATOM 3759 N N . SER B 1 132 ? -3.057 -13.312 -13.5 1 98.5 132 SER B N 1
ATOM 3760 C CA . SER B 1 132 ? -1.928 -13.086 -14.398 1 98.5 132 SER B CA 1
ATOM 3761 C C . SER B 1 132 ? -2.094 -11.797 -15.195 1 98.5 132 SER B C 1
ATOM 3763 O O . SER B 1 132 ? -1.121 -11.078 -15.43 1 98.5 132 SER B O 1
ATOM 3765 N N . ILE B 1 133 ? -3.342 -11.5 -15.586 1 98.38 133 ILE B N 1
ATOM 3766 C CA . ILE B 1 133 ? -3.643 -10.258 -16.281 1 98.38 133 ILE B CA 1
ATOM 3767 C C . ILE B 1 133 ? -3.361 -9.07 -15.367 1 98.38 133 ILE B C 1
ATOM 3769 O O . ILE B 1 133 ? -2.805 -8.055 -15.797 1 98.38 133 ILE B O 1
ATOM 3773 N N . LEU B 1 134 ? -3.658 -9.211 -14.086 1 98.19 134 LEU B N 1
ATOM 3774 C CA . LEU B 1 134 ? -3.498 -8.133 -13.125 1 98.19 134 LEU B CA 1
ATOM 3775 C C . LEU B 1 134 ? -2.021 -7.824 -12.891 1 98.19 134 LEU B C 1
ATOM 3777 O O . LEU B 1 134 ? -1.679 -6.754 -12.383 1 98.19 134 LEU B O 1
ATOM 3781 N N . LEU B 1 135 ? -1.145 -8.734 -13.227 1 97.38 135 LEU B N 1
ATOM 3782 C CA . LEU B 1 135 ? 0.29 -8.555 -13.047 1 97.38 135 LEU B CA 1
ATOM 3783 C C . LEU B 1 135 ? 0.871 -7.664 -14.141 1 97.38 135 LEU B C 1
ATOM 3785 O O . LEU B 1 135 ? 1.991 -7.164 -14.008 1 97.38 135 LEU B O 1
ATOM 3789 N N . CYS B 1 136 ? 0.134 -7.371 -15.172 1 96.69 136 CYS B N 1
ATOM 3790 C CA . CYS B 1 136 ? 0.68 -6.727 -16.359 1 96.69 136 CYS B CA 1
ATOM 3791 C C . CYS B 1 136 ? 0.667 -5.211 -16.219 1 96.69 136 CYS B C 1
ATOM 3793 O O . CYS B 1 136 ? -0.351 -4.629 -15.836 1 96.69 136 CYS B O 1
ATOM 3795 N N . GLY B 1 137 ? 1.781 -4.605 -16.484 1 92.44 137 GLY B N 1
ATOM 3796 C CA . GLY B 1 137 ? 1.847 -3.174 -16.75 1 92.44 137 GLY B CA 1
ATOM 3797 C C . GLY B 1 137 ? 1.709 -2.336 -15.484 1 92.44 137 GLY B C 1
ATOM 3798 O O . GLY B 1 137 ? 1.156 -1.235 -15.523 1 92.44 137 GLY B O 1
ATOM 3799 N N . CYS B 1 138 ? 2.088 -2.805 -14.328 1 91.62 138 CYS B N 1
ATOM 3800 C CA . CYS B 1 138 ? 1.976 -2.043 -13.086 1 91.62 138 CYS B CA 1
ATOM 3801 C C . CYS B 1 138 ? 2.906 -2.604 -12.023 1 91.62 138 CYS B C 1
ATOM 3803 O O . CYS B 1 138 ? 3.578 -3.611 -12.242 1 91.62 138 CYS B O 1
ATOM 3805 N N . ARG B 1 139 ? 2.998 -1.874 -10.914 1 90.06 139 ARG B N 1
ATOM 3806 C CA . ARG B 1 139 ? 3.773 -2.346 -9.773 1 90.06 139 ARG B CA 1
ATOM 3807 C C . ARG B 1 139 ? 2.996 -3.387 -8.969 1 90.06 139 ARG B C 1
ATOM 3809 O O . ARG B 1 139 ? 1.765 -3.422 -9.023 1 90.06 139 ARG B O 1
ATOM 3816 N N . PHE B 1 140 ? 3.746 -4.164 -8.227 1 94.44 140 PHE B N 1
ATOM 3817 C CA . PHE B 1 140 ? 3.146 -5.273 -7.492 1 94.44 140 PHE B CA 1
ATOM 3818 C C . PHE B 1 140 ? 2.115 -4.766 -6.492 1 94.44 140 PHE B C 1
ATOM 3820 O O . PHE B 1 140 ? 1.067 -5.387 -6.301 1 94.44 140 PHE B O 1
ATOM 3827 N N . LYS B 1 141 ? 2.344 -3.627 -5.848 1 91.06 141 LYS B N 1
ATOM 3828 C CA . LYS B 1 141 ? 1.389 -3.072 -4.895 1 91.06 141 LYS B CA 1
ATOM 3829 C C . LYS B 1 141 ? 0.049 -2.783 -5.562 1 91.06 141 LYS B C 1
ATOM 3831 O O . LYS B 1 141 ? -1.008 -2.949 -4.949 1 91.06 141 LYS B O 1
ATOM 3836 N N . ASP B 1 142 ? 0.092 -2.336 -6.809 1 92.75 142 ASP B N 1
ATOM 3837 C CA . ASP B 1 142 ? -1.136 -2.072 -7.555 1 92.75 142 ASP B CA 1
ATOM 3838 C C . ASP B 1 142 ? -1.868 -3.371 -7.883 1 92.75 142 ASP B C 1
ATOM 3840 O O . ASP B 1 142 ? -3.098 -3.432 -7.805 1 92.75 142 ASP B O 1
ATOM 3844 N N . THR B 1 143 ? -1.086 -4.391 -8.203 1 96.62 143 THR B N 1
ATOM 3845 C CA . THR B 1 143 ? -1.659 -5.711 -8.453 1 96.62 143 THR B CA 1
ATOM 3846 C C . THR B 1 143 ? -2.424 -6.203 -7.227 1 96.62 143 THR B C 1
ATOM 3848 O O . THR B 1 143 ? -3.551 -6.691 -7.344 1 96.62 143 THR B O 1
ATOM 3851 N N . LEU B 1 144 ? -1.783 -6.035 -6.094 1 95.75 144 LEU B N 1
ATOM 3852 C CA . LEU B 1 144 ? -2.408 -6.465 -4.848 1 95.75 144 LEU B CA 1
ATOM 3853 C C . LEU B 1 144 ? -3.717 -5.723 -4.609 1 95.75 144 LEU B C 1
ATOM 3855 O O . LEU B 1 144 ? -4.723 -6.328 -4.23 1 95.75 144 LEU B O 1
ATOM 3859 N N . GLU B 1 145 ? -3.736 -4.48 -4.875 1 92.12 145 GLU B N 1
ATOM 3860 C CA . GLU B 1 145 ? -4.926 -3.656 -4.68 1 92.12 145 GLU B CA 1
ATOM 3861 C C . GLU B 1 145 ? -6.031 -4.047 -5.656 1 92.12 145 GLU B C 1
ATOM 3863 O O . GLU B 1 145 ? -7.203 -4.133 -5.277 1 92.12 145 GLU B O 1
ATOM 3868 N N . MET B 1 146 ? -5.672 -4.246 -6.883 1 95.25 146 MET B N 1
ATOM 3869 C CA . MET B 1 146 ? -6.66 -4.641 -7.887 1 95.25 146 MET B CA 1
ATOM 3870 C C . MET B 1 146 ? -7.32 -5.961 -7.512 1 95.25 146 MET B C 1
ATOM 3872 O O . MET B 1 146 ? -8.539 -6.109 -7.641 1 95.25 146 MET B O 1
ATOM 3876 N N . ALA B 1 147 ? -6.5 -6.914 -7.055 1 96.81 147 ALA B N 1
ATOM 3877 C CA . ALA B 1 147 ? -7.051 -8.195 -6.625 1 96.81 147 ALA B CA 1
ATOM 3878 C C . ALA B 1 147 ? -8.016 -8.016 -5.461 1 96.81 147 ALA B C 1
ATOM 3880 O O . ALA B 1 147 ? -9.094 -8.617 -5.441 1 96.81 147 ALA B O 1
ATOM 3881 N N . GLU B 1 148 ? -7.652 -7.203 -4.566 1 93.94 148 GLU B N 1
ATOM 3882 C CA . GLU B 1 148 ? -8.516 -6.914 -3.422 1 93.94 148 GLU B CA 1
ATOM 3883 C C . GLU B 1 148 ? -9.828 -6.273 -3.865 1 93.94 148 GLU B C 1
ATOM 3885 O O . GLU B 1 148 ? -10.898 -6.672 -3.408 1 93.94 148 GLU B O 1
ATOM 3890 N N . ASN B 1 149 ? -9.75 -5.305 -4.742 1 92.62 149 ASN B N 1
ATOM 3891 C CA . ASN B 1 149 ? -10.922 -4.59 -5.223 1 92.62 149 ASN B CA 1
ATOM 3892 C C . ASN B 1 149 ? -11.891 -5.523 -5.945 1 92.62 149 ASN B C 1
ATOM 3894 O O . ASN B 1 149 ? -13.109 -5.371 -5.828 1 92.62 149 ASN B O 1
ATOM 3898 N N . LEU B 1 150 ? -11.375 -6.441 -6.668 1 95.12 150 LEU B N 1
ATOM 3899 C CA . LEU B 1 150 ? -12.219 -7.414 -7.348 1 95.12 150 LEU B CA 1
ATOM 3900 C C . LEU B 1 150 ? -12.977 -8.266 -6.34 1 95.12 150 LEU B C 1
ATOM 3902 O O . LEU B 1 150 ? -14.141 -8.609 -6.562 1 95.12 150 LEU B O 1
ATOM 3906 N N . CYS B 1 151 ? -12.328 -8.586 -5.25 1 94.62 151 CYS B N 1
ATOM 3907 C CA . CYS B 1 151 ? -12.961 -9.414 -4.23 1 94.62 151 CYS B CA 1
ATOM 3908 C C . CYS B 1 151 ? -14.016 -8.625 -3.455 1 94.62 151 CYS B C 1
ATOM 3910 O O . CYS B 1 151 ? -14.977 -9.203 -2.947 1 94.62 151 CYS B O 1
ATOM 3912 N N . ILE B 1 152 ? -13.805 -7.352 -3.365 1 89.25 152 ILE B N 1
ATOM 3913 C CA . ILE B 1 152 ? -14.758 -6.484 -2.691 1 89.25 152 ILE B CA 1
ATOM 3914 C C . ILE B 1 152 ? -16.031 -6.363 -3.535 1 89.25 152 ILE B C 1
ATOM 3916 O O . ILE B 1 152 ? -17.141 -6.293 -2.996 1 89.25 152 ILE B O 1
ATOM 3920 N N . LEU B 1 153 ? -15.875 -6.352 -4.781 1 84.94 153 LEU B N 1
ATOM 3921 C CA . LEU B 1 153 ? -17 -6.246 -5.715 1 84.94 153 LEU B CA 1
ATOM 3922 C C . LEU B 1 153 ? -18.016 -7.344 -5.465 1 84.94 153 LEU B C 1
ATOM 3924 O O . LEU B 1 153 ? -19.219 -7.133 -5.656 1 84.94 153 LEU B O 1
ATOM 3928 N N . THR B 1 154 ? -17.562 -8.477 -5.078 1 77.81 154 THR B N 1
ATOM 3929 C CA . THR B 1 154 ? -18.438 -9.633 -4.957 1 77.81 154 THR B CA 1
ATOM 3930 C C . THR B 1 154 ? -18.984 -9.75 -3.535 1 77.81 154 THR B C 1
ATOM 3932 O O . THR B 1 154 ? -19.734 -10.68 -3.23 1 77.81 154 THR B O 1
ATOM 3935 N N . LYS B 1 155 ? -18.469 -8.836 -2.725 1 75.62 155 LYS B N 1
ATOM 3936 C CA . LYS B 1 155 ? -19.016 -8.867 -1.368 1 75.62 155 LYS B CA 1
ATOM 3937 C C . LYS B 1 155 ? -20.5 -8.555 -1.359 1 75.62 155 LYS B C 1
ATOM 3939 O O . LYS B 1 155 ? -20.953 -7.621 -2.033 1 75.62 155 LYS B O 1
ATOM 3944 N N . ARG B 1 156 ? -21.359 -9.594 -1.338 1 55.12 156 ARG B N 1
ATOM 3945 C CA . ARG B 1 156 ? -22.797 -9.414 -1.166 1 55.12 156 ARG B CA 1
ATOM 3946 C C . ARG B 1 156 ? -23.094 -8.375 -0.085 1 55.12 156 ARG B C 1
ATOM 3948 O O . ARG B 1 156 ? -22.406 -8.328 0.938 1 55.12 156 ARG B O 1
ATOM 3955 N N . PRO B 1 157 ? -23.688 -7.195 -0.512 1 48.19 157 PRO B N 1
ATOM 3956 C CA . PRO B 1 157 ? -24.109 -6.262 0.531 1 48.19 157 PRO B CA 1
ATOM 3957 C C . PRO B 1 157 ? -24.594 -6.973 1.795 1 48.19 157 PRO B C 1
ATOM 3959 O O . PRO B 1 157 ? -25.391 -7.918 1.716 1 48.19 157 PRO B O 1
ATOM 3962 N N . LEU B 1 158 ? -23.797 -7.387 2.707 1 40.25 158 LEU B N 1
ATOM 3963 C CA . LEU B 1 158 ? -24.438 -7.945 3.898 1 40.25 158 LEU B CA 1
ATOM 3964 C C . LEU B 1 158 ? -25.625 -7.102 4.324 1 40.25 158 LEU B C 1
ATOM 3966 O O . LEU B 1 158 ? -25.562 -5.867 4.328 1 40.25 158 LEU B O 1
ATOM 3970 N N . SER B 1 159 ? -26.797 -7.656 4.027 1 39.12 159 SER B N 1
ATOM 3971 C CA . SER B 1 159 ? -28.031 -7.105 4.547 1 39.12 159 SER B CA 1
ATOM 3972 C C . SER B 1 159 ? -27.828 -6.484 5.926 1 39.12 159 SER B C 1
ATOM 3974 O O . SER B 1 159 ? -28.766 -5.91 6.496 1 39.12 159 SER B O 1
ATOM 3976 N N . VAL B 1 160 ? -27.047 -7.035 6.668 1 34.16 160 VAL B N 1
ATOM 3977 C CA . VAL B 1 160 ? -27.156 -6.613 8.062 1 34.16 160 VAL B CA 1
ATOM 3978 C C . VAL B 1 160 ? -26.453 -5.27 8.25 1 34.16 160 VAL B C 1
ATOM 3980 O O . VAL B 1 160 ? -25.328 -5.074 7.789 1 34.16 160 VAL B O 1
ATOM 3983 N N . LYS B 1 161 ? -27.297 -4.461 8.633 1 36.94 161 LYS B N 1
ATOM 3984 C CA . LYS B 1 161 ? -26.938 -3.119 9.078 1 36.94 161 LYS B CA 1
ATOM 3985 C C . LYS B 1 161 ? -25.594 -3.121 9.789 1 36.94 161 LYS B C 1
ATOM 3987 O O . LYS B 1 161 ? -25.406 -3.842 10.773 1 36.94 161 LYS B O 1
ATOM 3992 N N . ARG B 1 162 ? -24.578 -2.709 9.219 1 38.22 162 ARG B N 1
ATOM 3993 C CA . ARG B 1 162 ? -23.297 -2.387 9.859 1 38.22 162 ARG B CA 1
ATOM 3994 C C . ARG B 1 162 ? -23.516 -1.799 11.25 1 38.22 162 ARG B C 1
ATOM 3996 O O . ARG B 1 162 ? -24.312 -0.865 11.414 1 38.22 162 ARG B O 1
ATOM 4003 N N . LYS B 1 163 ? -23.359 -2.662 12.258 1 37.53 163 LYS B N 1
ATOM 4004 C CA . LYS B 1 163 ? -23.344 -1.951 13.531 1 37.53 163 LYS B CA 1
ATOM 4005 C C . LYS B 1 163 ? -22.281 -0.857 13.531 1 37.53 163 LYS B C 1
ATOM 4007 O O . LYS B 1 163 ? -21.172 -1.061 13.031 1 37.53 163 LYS B O 1
ATOM 4012 N N . ARG B 1 164 ? -22.453 0.333 13.953 1 35.84 164 ARG B N 1
ATOM 4013 C CA . ARG B 1 164 ? -21.703 1.548 14.219 1 35.84 164 ARG B CA 1
ATOM 4014 C C . ARG B 1 164 ? -20.469 1.248 15.07 1 35.84 164 ARG B C 1
ATOM 4016 O O . ARG B 1 164 ? -20.562 0.54 16.078 1 35.84 164 ARG B O 1
ATOM 4023 N N . GLY B 1 165 ? -19 1.381 14.594 1 36.62 165 GLY B N 1
ATOM 4024 C CA . GLY B 1 165 ? -17.781 1.361 15.391 1 36.62 165 GLY B CA 1
ATOM 4025 C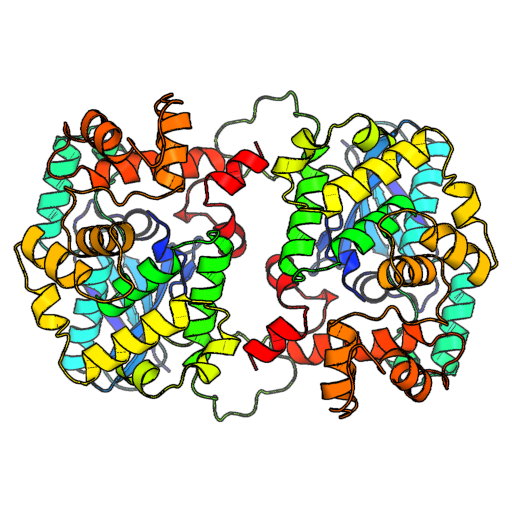 C . GLY B 1 165 ? -16.844 0.235 15.008 1 36.62 165 GLY B C 1
ATOM 4026 O O . GLY B 1 165 ? -15.766 0.096 15.594 1 36.62 165 GLY B O 1
ATOM 4027 N N . LYS B 1 166 ? -17.438 -1.021 14.75 1 40.5 166 LYS B N 1
ATOM 4028 C CA . LYS B 1 166 ? -16.438 -2.062 14.562 1 40.5 166 LYS B CA 1
ATOM 4029 C C . LYS B 1 166 ? -15.711 -1.894 13.234 1 40.5 166 LYS B C 1
ATOM 4031 O O . LYS B 1 166 ? -16.281 -1.376 12.273 1 40.5 166 LYS B O 1
ATOM 4036 N N . LYS B 1 167 ? -14.508 -2.061 13.312 1 41.47 167 LYS B N 1
ATOM 4037 C CA . LYS B 1 167 ? -13.594 -2.029 12.18 1 41.47 167 LYS B CA 1
ATOM 4038 C C . LYS B 1 167 ? -14.211 -2.695 10.953 1 41.47 167 LYS B C 1
ATOM 4040 O O . LYS B 1 167 ? -14.773 -3.789 11.047 1 41.47 167 LYS B O 1
ATOM 4045 N N . PRO B 1 168 ? -14.594 -2.01 9.945 1 42.03 168 PRO B N 1
ATOM 4046 C CA . PRO B 1 168 ? -15.016 -2.828 8.805 1 42.03 168 PRO B CA 1
ATOM 4047 C C . PRO B 1 168 ? -14.172 -4.094 8.648 1 42.03 168 PRO B C 1
ATOM 4049 O O . PRO B 1 168 ? -12.969 -4.012 8.391 1 42.03 168 PRO B O 1
ATOM 4052 N N . GLU B 1 169 ? -14.109 -4.926 9.539 1 43.59 169 GLU B N 1
ATOM 4053 C CA . GLU B 1 169 ? -13.523 -6.152 9 1 43.59 169 GLU B CA 1
ATOM 4054 C C . GLU B 1 169 ? -13.859 -6.324 7.523 1 43.59 169 GLU B C 1
ATOM 4056 O O . GLU B 1 169 ? -15.023 -6.504 7.16 1 43.59 169 GLU B O 1
ATOM 4061 N N . SER B 1 170 ? -13.391 -5.352 6.805 1 49.47 170 SER B N 1
ATOM 4062 C CA . SER B 1 170 ? -13.586 -5.449 5.363 1 49.47 170 SER B CA 1
ATOM 4063 C C . SER B 1 170 ? -13.688 -6.902 4.914 1 49.47 170 SER B C 1
ATOM 4065 O O . SER B 1 170 ? -12.688 -7.621 4.883 1 49.47 170 SER B O 1
ATOM 4067 N N . SER B 1 171 ? -14.625 -7.52 5.348 1 62.5 171 SER B N 1
ATOM 4068 C CA . SER B 1 171 ? -14.82 -8.898 4.906 1 62.5 171 SER B CA 1
ATOM 4069 C C . SER B 1 171 ? -14.695 -9.016 3.389 1 62.5 171 SER B C 1
ATOM 4071 O O . SER B 1 171 ? -15.414 -8.344 2.648 1 62.5 171 SER B O 1
ATOM 4073 N N . LEU B 1 172 ? -13.438 -9.289 2.91 1 80.69 172 LEU B N 1
ATOM 4074 C CA . LEU B 1 172 ? -13.203 -9.617 1.508 1 80.69 172 LEU B CA 1
ATOM 4075 C C . LEU B 1 172 ? -14.109 -10.758 1.055 1 80.69 172 LEU B C 1
ATOM 4077 O O . LEU B 1 172 ? -14.367 -11.688 1.814 1 80.69 172 LEU B O 1
ATOM 4081 N N . GLY B 1 173 ? -14.859 -10.445 0.002 1 89.62 173 GLY B N 1
ATOM 4082 C CA . GLY B 1 173 ? -15.562 -11.555 -0.624 1 89.62 173 GLY B CA 1
ATOM 4083 C C . GLY B 1 173 ? -14.633 -12.523 -1.338 1 89.62 173 GLY B C 1
ATOM 4084 O O . GLY B 1 173 ? -13.422 -12.523 -1.098 1 89.62 173 GLY B O 1
ATOM 4085 N N . ASN B 1 174 ? -15.258 -13.516 -1.988 1 95.62 174 ASN B N 1
ATOM 4086 C CA . ASN B 1 174 ? -14.516 -14.445 -2.832 1 95.62 174 ASN B CA 1
ATOM 4087 C C . ASN B 1 174 ? -14.055 -13.781 -4.125 1 95.62 174 ASN B C 1
ATOM 4089 O O . ASN B 1 174 ? -14.492 -12.68 -4.453 1 95.62 174 ASN B O 1
ATOM 4093 N N . PHE B 1 175 ? -13.062 -14.414 -4.75 1 97.5 175 PHE B N 1
ATOM 4094 C CA . PHE B 1 175 ? -12.703 -13.945 -6.086 1 97.5 175 PHE B CA 1
ATOM 4095 C C . PHE B 1 175 ? -13.875 -14.109 -7.047 1 97.5 175 PHE B C 1
ATOM 4097 O O . PHE B 1 175 ? -14.539 -15.148 -7.055 1 97.5 175 PHE B O 1
ATOM 4104 N N . PRO B 1 176 ? -14.156 -13.133 -7.852 1 96.69 176 PRO B N 1
ATOM 4105 C CA . PRO B 1 176 ? -15.344 -13.227 -8.703 1 96.69 176 PRO B CA 1
ATOM 4106 C C . PRO B 1 176 ? -15.258 -14.375 -9.703 1 96.69 176 PRO B C 1
ATOM 4108 O O . PRO B 1 176 ? -14.18 -14.641 -10.258 1 96.69 176 PRO B O 1
ATOM 4111 N N . SER B 1 177 ? -16.344 -15.07 -9.883 1 96.38 177 SER B N 1
ATOM 4112 C CA . SER B 1 177 ? -16.469 -16.094 -10.914 1 96.38 177 SER B CA 1
ATOM 4113 C C . SER B 1 177 ? -16.719 -15.477 -12.289 1 96.38 177 SER B C 1
ATOM 4115 O O . SER B 1 177 ? -17.062 -14.297 -12.391 1 96.38 177 SER B O 1
ATOM 4117 N N . PRO B 1 178 ? -16.516 -16.312 -13.328 1 96.81 178 PRO B N 1
ATOM 4118 C CA . PRO B 1 178 ? -16.891 -15.812 -14.648 1 96.81 178 PRO B CA 1
ATOM 4119 C C . PRO B 1 178 ? -18.344 -15.352 -14.719 1 96.81 178 PRO B C 1
ATOM 4121 O O . PRO B 1 178 ? -18.656 -14.32 -15.328 1 96.81 178 PRO B O 1
ATOM 4124 N N . GLN B 1 179 ? -19.219 -16.031 -14.094 1 95.62 179 GLN B N 1
ATOM 4125 C CA . GLN B 1 179 ? -20.641 -15.695 -14.102 1 95.62 179 GLN B CA 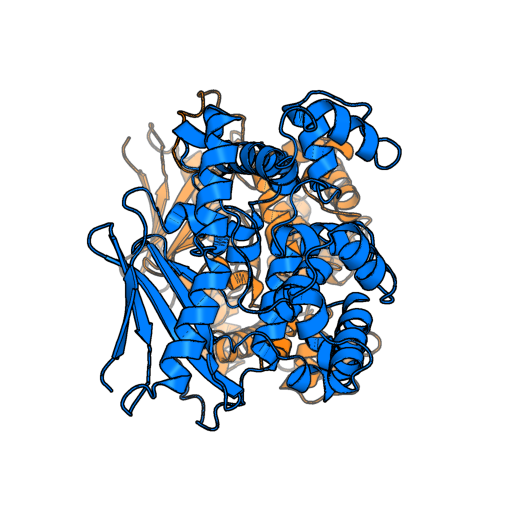1
ATOM 4126 C C . GLN B 1 179 ? -20.906 -14.344 -13.445 1 95.62 179 GLN B C 1
ATOM 4128 O O . GLN B 1 179 ? -21.656 -13.531 -13.969 1 95.62 179 GLN B O 1
ATOM 4133 N N . GLU B 1 180 ? -20.266 -14.133 -12.359 1 94.94 180 GLU B N 1
ATOM 4134 C CA . GLU B 1 180 ? -20.438 -12.875 -11.641 1 94.94 180 GLU B CA 1
ATOM 4135 C C . GLU B 1 180 ? -19.891 -11.703 -12.445 1 94.94 180 GLU B C 1
ATOM 4137 O O . GLU B 1 180 ? -20.516 -10.641 -12.516 1 94.94 180 GLU B O 1
ATOM 4142 N N . LEU B 1 181 ? -18.781 -11.867 -13.078 1 96.31 181 LEU B N 1
ATOM 4143 C CA . LEU B 1 181 ? -18.141 -10.797 -13.844 1 96.31 181 LEU B CA 1
ATOM 4144 C C . LEU B 1 181 ? -18.891 -10.523 -15.133 1 96.31 181 LEU B C 1
ATOM 4146 O O . LEU B 1 181 ? -19.016 -9.375 -15.555 1 96.31 181 LEU B O 1
ATOM 4150 N N . ALA B 1 182 ? -19.422 -11.57 -15.742 1 95.69 182 ALA B N 1
ATOM 4151 C CA . ALA B 1 182 ? -20.078 -11.445 -17.047 1 95.69 182 ALA B CA 1
ATOM 4152 C C . ALA B 1 182 ? -21.359 -10.625 -16.938 1 95.69 182 ALA B C 1
ATOM 4154 O O . ALA B 1 182 ? -21.844 -10.094 -17.938 1 95.69 182 ALA B O 1
ATOM 4155 N N . ARG B 1 183 ? -21.875 -10.523 -15.766 1 93.88 183 ARG B N 1
ATOM 4156 C CA . ARG B 1 183 ? -23.109 -9.773 -15.547 1 93.88 183 ARG B CA 1
ATOM 4157 C C . ARG B 1 183 ? -22.812 -8.281 -15.406 1 93.88 183 ARG B C 1
ATOM 4159 O O . ARG B 1 183 ? -23.734 -7.465 -15.453 1 93.88 183 ARG B O 1
ATOM 4166 N N . LEU B 1 184 ? -21.609 -7.984 -15.281 1 93.75 184 LEU B N 1
ATOM 4167 C CA . LEU B 1 184 ? -21.219 -6.598 -15.023 1 93.75 184 LEU B CA 1
ATOM 4168 C C . LEU B 1 184 ? -20.922 -5.871 -16.328 1 93.75 184 LEU B C 1
ATOM 4170 O O . LEU B 1 184 ? -20.797 -6.5 -17.391 1 93.75 184 LEU B O 1
ATOM 4174 N N . GLU B 1 185 ? -20.938 -4.535 -16.219 1 94.25 185 GLU B N 1
ATOM 4175 C CA . GLU B 1 185 ? -20.469 -3.643 -17.281 1 94.25 185 GLU B CA 1
ATOM 4176 C C . GLU B 1 185 ? -19.141 -2.994 -16.906 1 94.25 185 GLU B C 1
ATOM 4178 O O . GLU B 1 185 ? -18.734 -3.043 -15.75 1 94.25 185 GLU B O 1
ATOM 4183 N N . LEU B 1 186 ? -18.531 -2.488 -17.891 1 93.44 186 LEU B N 1
ATOM 4184 C CA . LEU B 1 186 ? -17.219 -1.887 -17.672 1 93.44 186 LEU B CA 1
ATOM 4185 C C . LEU B 1 186 ? -17.297 -0.81 -16.594 1 93.44 186 LEU B C 1
ATOM 4187 O O . LEU B 1 186 ? -16.375 -0.689 -15.766 1 93.44 186 LEU B O 1
ATOM 4191 N N . LYS B 1 187 ? -18.344 -0.016 -16.609 1 91.56 187 LYS B N 1
ATOM 4192 C CA . LYS B 1 187 ? -18.516 1.062 -15.633 1 91.56 187 LYS B CA 1
ATOM 4193 C C . LYS B 1 187 ? -18.531 0.52 -14.211 1 91.56 187 LYS B C 1
ATOM 4195 O O . LYS B 1 187 ? -18.062 1.188 -13.281 1 91.56 187 LYS B O 1
ATOM 4200 N N . ASP B 1 188 ? -18.984 -0.749 -14.031 1 88.88 188 ASP B N 1
ATOM 4201 C CA . ASP B 1 188 ? -19.047 -1.388 -12.727 1 88.88 188 ASP B CA 1
ATOM 4202 C C . ASP B 1 188 ? -17.656 -1.709 -12.195 1 88.88 188 ASP B C 1
ATOM 4204 O O . ASP B 1 188 ? -17.469 -1.861 -10.984 1 88.88 188 ASP B O 1
ATOM 4208 N N . LEU B 1 189 ? -16.719 -1.778 -13.109 1 91.88 189 LEU B N 1
ATOM 4209 C CA . LEU B 1 189 ? -15.359 -2.152 -12.727 1 91.88 189 LEU B CA 1
ATOM 4210 C C . LEU B 1 189 ? -14.508 -0.915 -12.461 1 91.88 189 LEU B C 1
ATOM 4212 O O . LEU B 1 189 ? -13.367 -1.027 -12.008 1 91.88 189 LEU B O 1
ATOM 4216 N N . ASP B 1 190 ? -15.086 0.262 -12.656 1 86.88 190 ASP B N 1
ATOM 4217 C CA . ASP B 1 190 ? -14.336 1.498 -12.453 1 86.88 190 ASP B CA 1
ATOM 4218 C C . ASP B 1 190 ? -13.797 1.59 -11.031 1 86.88 190 ASP B C 1
ATOM 4220 O O . ASP B 1 190 ? -12.68 2.047 -10.805 1 86.88 190 ASP B O 1
ATOM 4224 N N . LYS B 1 191 ? -14.594 1.141 -10.141 1 83.94 191 LYS B N 1
ATOM 4225 C CA . LYS B 1 191 ? -14.219 1.215 -8.727 1 83.94 191 LYS B CA 1
ATOM 4226 C C . LYS B 1 191 ? -13.031 0.299 -8.43 1 83.94 191 LYS B C 1
ATOM 4228 O O . LYS B 1 191 ? -12.375 0.442 -7.398 1 83.94 191 LYS B O 1
ATOM 4233 N N . CYS B 1 192 ? -12.758 -0.603 -9.312 1 89.81 192 CYS B N 1
ATOM 4234 C CA . CYS B 1 192 ? -11.672 -1.554 -9.094 1 89.81 192 CYS B CA 1
ATOM 4235 C C . CYS B 1 192 ? -10.352 -1 -9.609 1 89.81 192 CYS B C 1
ATOM 4237 O O . CYS B 1 192 ? -9.281 -1.541 -9.305 1 89.81 192 CYS B O 1
ATOM 4239 N N . CYS B 1 193 ? -10.359 0.068 -10.391 1 89 193 CYS B N 1
ATOM 4240 C CA . CYS B 1 193 ? -9.164 0.723 -10.906 1 89 193 CYS B CA 1
ATOM 4241 C C . CYS B 1 193 ? -8.305 -0.257 -11.695 1 89 193 CYS B C 1
ATOM 4243 O O . CYS B 1 193 ? -7.094 -0.345 -11.469 1 89 193 CYS B O 1
ATOM 4245 N N . LEU B 1 194 ? -8.906 -0.951 -12.594 1 95.19 194 LEU B N 1
ATOM 4246 C CA . LEU B 1 194 ? -8.219 -2.004 -13.328 1 95.19 194 LEU B CA 1
ATOM 4247 C C . LEU B 1 194 ? -7.531 -1.44 -14.57 1 95.19 194 LEU B C 1
ATOM 4249 O O . LEU B 1 194 ? -6.711 -2.119 -15.188 1 95.19 194 LEU B O 1
ATOM 4253 N N . GLY B 1 195 ? -7.832 -0.2 -14.961 1 93 195 GLY B N 1
ATOM 4254 C CA . GLY B 1 195 ? -7.34 0.309 -16.234 1 93 195 GLY B CA 1
ATOM 4255 C C . GLY B 1 195 ? -7.812 -0.502 -17.422 1 93 195 GLY B C 1
ATOM 4256 O O . GLY B 1 195 ? -8.977 -0.898 -17.484 1 93 195 GLY B O 1
ATOM 4257 N N . TYR B 1 196 ? -6.918 -0.665 -18.344 1 94.31 196 TYR B N 1
ATOM 4258 C CA . TYR B 1 196 ? -7.254 -1.369 -19.578 1 94.31 196 TYR B CA 1
ATOM 4259 C C . TYR B 1 196 ? -7.594 -2.828 -19.297 1 94.31 196 TYR B C 1
ATOM 4261 O O . TYR B 1 196 ? -8.266 -3.48 -20.094 1 94.31 196 TYR B O 1
ATOM 4269 N N . ARG B 1 197 ? -7.129 -3.389 -18.188 1 96.94 197 ARG B N 1
ATOM 4270 C CA . ARG B 1 197 ? -7.324 -4.793 -17.844 1 96.94 197 ARG B CA 1
ATOM 4271 C C . ARG B 1 197 ? -8.805 -5.113 -17.656 1 96.94 197 ARG B C 1
ATOM 4273 O O . ARG B 1 197 ? -9.219 -6.262 -17.812 1 96.94 197 ARG B O 1
ATOM 4280 N N . GLY B 1 198 ? -9.555 -4.074 -17.219 1 96.5 198 GLY B N 1
ATOM 4281 C CA . GLY B 1 198 ? -10.984 -4.266 -17 1 96.5 198 GLY B CA 1
ATOM 4282 C C . GLY B 1 198 ? -11.703 -4.82 -18.203 1 96.5 198 GLY B C 1
ATOM 4283 O O . GLY B 1 198 ? -12.5 -5.758 -18.094 1 96.5 198 GLY B O 1
ATOM 4284 N N . GLU B 1 199 ? -11.406 -4.234 -19.344 1 96.25 199 GLU B N 1
ATOM 4285 C CA . GLU B 1 199 ? -12.023 -4.699 -20.578 1 96.25 199 GLU B CA 1
ATOM 4286 C C . GLU B 1 199 ? -11.633 -6.141 -20.891 1 96.25 199 GLU B C 1
ATOM 4288 O O . GLU B 1 199 ? -12.477 -6.941 -21.297 1 96.25 199 GLU B O 1
ATOM 4293 N N . THR B 1 200 ? -10.391 -6.445 -20.734 1 96.75 200 THR B N 1
ATOM 4294 C CA . THR B 1 200 ? -9.875 -7.785 -21 1 96.75 200 THR B CA 1
ATOM 4295 C C . THR B 1 200 ? -10.555 -8.812 -20.094 1 96.75 200 THR B C 1
ATOM 4297 O O . THR B 1 200 ? -10.984 -9.867 -20.547 1 96.75 200 THR B O 1
ATOM 4300 N N . ILE B 1 201 ? -10.672 -8.516 -18.844 1 97.75 201 ILE B N 1
ATOM 4301 C CA . ILE B 1 201 ? -11.227 -9.422 -17.844 1 97.75 201 ILE B CA 1
ATOM 4302 C C . ILE B 1 201 ? -12.711 -9.641 -18.109 1 97.75 201 ILE B C 1
ATOM 4304 O O . ILE B 1 201 ? -13.195 -10.773 -18.062 1 97.75 201 ILE B O 1
ATOM 4308 N N . LEU B 1 202 ? -13.414 -8.602 -18.422 1 96.81 202 LEU B N 1
ATOM 4309 C CA . LEU B 1 202 ? -14.836 -8.703 -18.734 1 96.81 202 LEU B CA 1
ATOM 4310 C C . LEU B 1 202 ? -15.07 -9.547 -19.984 1 96.81 202 LEU B C 1
ATOM 4312 O O . LEU B 1 202 ? -15.953 -10.406 -20 1 96.81 202 LEU B O 1
ATOM 4316 N N . LYS B 1 203 ? -14.336 -9.25 -20.984 1 96.19 203 LYS B N 1
ATOM 4317 C CA . LYS B 1 203 ? -14.453 -10.031 -22.219 1 96.19 203 LYS B CA 1
ATOM 4318 C C . LYS B 1 203 ? -14.18 -11.508 -21.969 1 96.19 203 LYS B C 1
ATOM 4320 O O . LYS B 1 203 ? -14.891 -12.375 -22.469 1 96.19 203 LYS B O 1
ATOM 4325 N N . LEU B 1 204 ? -13.141 -11.797 -21.25 1 97.44 204 LEU B N 1
ATOM 4326 C CA . LEU B 1 204 ? -12.812 -13.172 -20.891 1 97.44 204 LEU B CA 1
ATOM 4327 C C . LEU B 1 204 ? -13.984 -13.852 -20.188 1 97.44 204 LEU B C 1
ATOM 4329 O O . LEU B 1 204 ? -14.359 -14.969 -20.531 1 97.44 204 LEU B O 1
ATOM 4333 N N . ALA B 1 205 ? -14.562 -13.172 -19.188 1 97.56 205 ALA B N 1
ATOM 4334 C CA . ALA B 1 205 ? -15.695 -13.719 -18.438 1 97.56 205 ALA B CA 1
ATOM 4335 C C . ALA B 1 205 ? -16.875 -14.008 -19.359 1 97.56 205 ALA B C 1
ATOM 4337 O O . ALA B 1 205 ? -17.484 -15.078 -19.281 1 97.56 205 ALA B O 1
ATOM 4338 N N . LYS B 1 206 ? -17.172 -13.078 -20.203 1 97 206 LYS B N 1
ATOM 4339 C CA . LYS B 1 206 ? -18.281 -13.234 -21.125 1 97 206 LYS B CA 1
ATOM 4340 C C . LYS B 1 206 ? -18.031 -14.367 -22.109 1 97 206 LYS B C 1
ATOM 4342 O O . LYS B 1 206 ? -18.938 -15.156 -22.406 1 97 206 LYS B O 1
ATOM 4347 N N . ASP B 1 207 ? -16.797 -14.43 -22.641 1 96.94 207 ASP B N 1
ATOM 4348 C CA . ASP B 1 207 ? -16.438 -15.492 -23.578 1 96.94 207 ASP B CA 1
ATOM 4349 C C . ASP B 1 207 ? -16.547 -16.859 -22.906 1 96.94 207 ASP B C 1
ATOM 4351 O O . ASP B 1 207 ? -16.922 -17.844 -23.562 1 96.94 207 ASP B O 1
ATOM 4355 N N . VAL B 1 208 ? -16.219 -16.969 -21.672 1 97.06 208 VAL B N 1
ATOM 4356 C CA . VAL B 1 208 ? -16.344 -18.219 -20.938 1 97.06 208 VAL B CA 1
ATOM 4357 C C . VAL B 1 208 ? -17.828 -18.562 -20.766 1 97.06 208 VAL B C 1
ATOM 4359 O O . VAL B 1 208 ? -18.234 -19.703 -21.016 1 97.06 208 VAL B O 1
ATOM 4362 N N . MET B 1 209 ? -18.625 -17.609 -20.422 1 96.62 209 MET B N 1
ATOM 4363 C CA . MET B 1 209 ? -20.047 -17.828 -20.141 1 96.62 209 MET B CA 1
ATOM 4364 C C . MET B 1 209 ? -20.812 -18.172 -21.406 1 96.62 209 MET B C 1
ATOM 4366 O O . MET B 1 209 ? -21.766 -18.953 -21.375 1 96.62 209 MET B O 1
ATOM 4370 N N . ASN B 1 210 ? -20.422 -17.656 -22.5 1 96.06 210 ASN B N 1
ATOM 4371 C CA . ASN B 1 210 ? -21.125 -17.922 -23.75 1 96.06 210 ASN B CA 1
ATOM 4372 C C . ASN B 1 210 ? -20.594 -19.156 -24.453 1 96.06 210 ASN B C 1
ATOM 4374 O O . ASN B 1 210 ? -21.062 -19.516 -25.531 1 96.06 210 ASN B O 1
ATOM 4378 N N . GLY B 1 211 ? -19.484 -19.75 -23.953 1 94.62 211 GLY B N 1
ATOM 4379 C CA . GLY B 1 211 ? -19 -21.016 -24.453 1 94.62 211 GLY B CA 1
ATOM 4380 C C . GLY B 1 211 ? -17.891 -20.875 -25.484 1 94.62 211 GLY B C 1
ATOM 4381 O O . GLY B 1 211 ? -17.359 -21.875 -25.969 1 94.62 211 GLY B O 1
ATOM 4382 N N . LYS B 1 212 ? -17.609 -19.641 -25.828 1 95 212 LYS B N 1
ATOM 4383 C CA . LYS B 1 212 ? -16.5 -19.422 -26.75 1 95 212 LYS B CA 1
ATOM 4384 C C . LYS B 1 212 ? -15.195 -19.953 -26.172 1 95 212 LYS B C 1
ATOM 4386 O O . LYS B 1 212 ? -14.352 -20.484 -26.906 1 95 212 LYS B O 1
ATOM 4391 N N . ILE B 1 213 ? -15.023 -19.797 -24.938 1 94.88 213 ILE B N 1
ATOM 4392 C CA . ILE B 1 213 ? -13.883 -20.344 -24.219 1 94.88 213 ILE B CA 1
ATOM 4393 C C . ILE B 1 213 ? -14.375 -21.375 -23.203 1 94.88 213 ILE B C 1
ATOM 4395 O O . ILE B 1 213 ? -15.195 -21.062 -22.328 1 94.88 213 ILE B O 1
ATOM 4399 N N . ASN B 1 214 ? -13.906 -22.531 -23.344 1 94.56 214 ASN B N 1
ATOM 4400 C CA . ASN B 1 214 ? -14.211 -23.594 -22.391 1 94.56 214 ASN B CA 1
ATOM 4401 C C . ASN B 1 214 ? -13.031 -23.875 -21.453 1 94.56 214 ASN B C 1
ATOM 4403 O O . ASN B 1 214 ? -12.062 -24.516 -21.859 1 94.56 214 ASN B O 1
ATOM 4407 N N . LEU B 1 215 ? -13.148 -23.484 -20.25 1 92.94 215 LEU B N 1
ATOM 4408 C CA . LEU B 1 215 ? -12.055 -23.578 -19.281 1 92.94 215 LEU B CA 1
ATOM 4409 C C . LEU B 1 215 ? -11.734 -25.031 -18.953 1 92.94 215 LEU B C 1
ATOM 4411 O O . LEU B 1 215 ? -10.57 -25.375 -18.719 1 92.94 215 LEU B O 1
ATOM 4415 N N . LEU B 1 216 ? -12.734 -25.859 -18.875 1 90.38 216 LEU B N 1
ATOM 4416 C CA . LEU B 1 216 ? -12.516 -27.266 -18.594 1 90.38 216 LEU B CA 1
ATOM 4417 C C . LEU B 1 216 ? -11.688 -27.922 -19.688 1 90.38 216 LEU B C 1
ATOM 4419 O O . LEU B 1 216 ? -10.805 -28.734 -19.406 1 90.38 216 LEU B O 1
ATOM 4423 N N . ASP B 1 217 ? -11.992 -27.547 -20.891 1 91.94 217 ASP B N 1
ATOM 4424 C CA . ASP B 1 217 ? -11.203 -28.047 -22.016 1 91.94 217 ASP B CA 1
ATOM 4425 C C . ASP B 1 217 ? -9.75 -27.594 -21.906 1 91.94 217 ASP B C 1
ATOM 4427 O O . ASP B 1 217 ? -8.836 -28.391 -22.172 1 91.94 217 ASP B O 1
ATOM 4431 N N . LEU B 1 218 ? -9.586 -26.391 -21.547 1 92.94 218 LEU B N 1
ATOM 4432 C CA . LEU B 1 218 ? -8.242 -25.844 -21.406 1 92.94 218 LEU B CA 1
ATOM 4433 C C . LEU B 1 218 ? -7.488 -26.562 -20.281 1 92.94 218 LEU B C 1
ATOM 4435 O O . LEU B 1 218 ? -6.316 -26.922 -20.438 1 92.94 218 LEU B O 1
ATOM 4439 N N . GLU B 1 219 ? -8.109 -26.828 -19.188 1 91.88 219 GLU B N 1
ATOM 4440 C CA . GLU B 1 219 ? -7.48 -27.453 -18.016 1 91.88 219 GLU B CA 1
ATOM 4441 C C . GLU B 1 219 ? -7.109 -28.906 -18.312 1 91.88 219 GLU B C 1
ATOM 4443 O O . GLU B 1 219 ? -6.172 -29.438 -17.719 1 91.88 219 GLU B O 1
ATOM 4448 N N . ASN B 1 220 ? -7.789 -29.531 -19.266 1 89.62 220 ASN B N 1
ATOM 4449 C CA . ASN B 1 220 ? -7.582 -30.938 -19.578 1 89.62 220 ASN B CA 1
ATOM 4450 C C . ASN B 1 220 ? -6.559 -31.125 -20.703 1 89.62 220 ASN B C 1
ATOM 4452 O O . ASN B 1 220 ? -6.203 -32.25 -21.047 1 89.62 220 ASN B O 1
ATOM 4456 N N . LEU B 1 221 ? -6.129 -30.062 -21.234 1 87.94 221 LEU B N 1
ATOM 4457 C CA . LEU B 1 221 ? -5.137 -30.156 -22.297 1 87.94 221 LEU B CA 1
ATOM 4458 C C . LEU B 1 221 ? -3.791 -30.609 -21.75 1 87.94 221 LEU B C 1
ATOM 4460 O O . LEU B 1 221 ? -3.281 -30.016 -20.781 1 87.94 221 LEU B O 1
ATOM 4464 N N . SER B 1 222 ? -3.242 -31.625 -22.297 1 88.69 222 SER B N 1
ATOM 4465 C CA . SER B 1 222 ? -1.949 -32.156 -21.875 1 88.69 222 SER B CA 1
ATOM 4466 C C . SER B 1 222 ? -0.815 -31.594 -22.719 1 88.69 222 SER B C 1
ATOM 4468 O O . SER B 1 222 ? 0.36 -31.797 -22.406 1 88.69 222 SER B O 1
ATOM 4470 N N . ASP B 1 223 ? -1.195 -30.891 -23.75 1 94.56 223 ASP B N 1
ATOM 4471 C CA . ASP B 1 223 ? -0.209 -30.328 -24.672 1 94.56 223 ASP B CA 1
ATOM 4472 C C . ASP B 1 223 ? 0.01 -28.844 -24.391 1 94.56 223 ASP B C 1
ATOM 4474 O O . ASP B 1 223 ? -0.869 -28.016 -24.641 1 94.56 223 ASP B O 1
ATOM 4478 N N . ALA B 1 224 ? 1.185 -28.531 -23.984 1 96 224 ALA B N 1
ATOM 4479 C CA . ALA B 1 224 ? 1.526 -27.172 -23.578 1 96 224 ALA B CA 1
ATOM 4480 C C . ALA B 1 224 ? 1.406 -26.219 -24.75 1 96 224 ALA B C 1
ATOM 4482 O O . ALA B 1 224 ? 0.919 -25.094 -24.609 1 96 224 ALA B O 1
ATOM 4483 N N . ASP B 1 225 ? 1.856 -26.578 -25.891 1 96.44 225 ASP B N 1
ATOM 4484 C CA . ASP B 1 225 ? 1.824 -25.719 -27.078 1 96.44 225 ASP B CA 1
ATOM 4485 C C . ASP B 1 225 ? 0.387 -25.406 -27.484 1 96.44 225 ASP B C 1
ATOM 4487 O O . ASP B 1 225 ? 0.076 -24.281 -27.875 1 96.44 225 ASP B O 1
ATOM 4491 N N . LYS B 1 226 ? -0.411 -26.422 -27.438 1 96.25 226 LYS B N 1
ATOM 4492 C CA . LYS B 1 226 ? -1.819 -26.203 -27.766 1 96.25 226 LYS B CA 1
ATOM 4493 C C . LYS B 1 226 ? -2.477 -25.25 -26.781 1 96.25 226 LYS B C 1
ATOM 4495 O O . LYS B 1 226 ? -3.221 -24.344 -27.188 1 96.25 226 LYS B O 1
ATOM 4500 N N . LEU B 1 227 ? -2.172 -25.453 -25.5 1 96.5 227 LEU B N 1
ATOM 4501 C CA . LEU B 1 227 ? -2.719 -24.562 -24.484 1 96.5 227 LEU B CA 1
ATOM 4502 C C . LEU B 1 227 ? -2.242 -23.125 -24.703 1 96.5 227 LEU B C 1
ATOM 4504 O O . LEU B 1 227 ? -3.045 -22.188 -24.688 1 96.5 227 LEU B O 1
ATOM 4508 N N . TYR B 1 228 ? -0.955 -22.953 -24.984 1 97.5 228 TYR B N 1
ATOM 4509 C CA . TYR B 1 228 ? -0.364 -21.641 -25.234 1 97.5 228 TYR B CA 1
ATOM 4510 C C . TYR B 1 228 ? -1.066 -20.938 -26.391 1 97.5 228 TYR B C 1
ATOM 4512 O O . TYR B 1 228 ? -1.479 -19.781 -26.266 1 97.5 228 TYR B O 1
ATOM 4520 N N . ASN B 1 229 ? -1.258 -21.641 -27.406 1 96.69 229 ASN B N 1
ATOM 4521 C CA . ASN B 1 229 ? -1.862 -21.078 -28.609 1 96.69 229 ASN B CA 1
ATOM 4522 C C . ASN B 1 229 ? -3.318 -20.688 -28.375 1 96.69 229 ASN B C 1
ATOM 4524 O O . ASN B 1 229 ? -3.773 -19.641 -28.844 1 96.69 229 ASN B O 1
ATOM 4528 N N . LYS B 1 230 ? -4.008 -21.516 -27.719 1 95.31 230 LYS B N 1
ATOM 4529 C CA . LYS B 1 230 ? -5.406 -21.219 -27.406 1 95.31 230 LYS B CA 1
ATOM 4530 C C . LYS B 1 230 ? -5.52 -19.969 -26.547 1 95.31 230 LYS B C 1
ATOM 4532 O O . LYS B 1 230 ? -6.395 -19.125 -26.781 1 95.31 230 LYS B O 1
ATOM 4537 N N . LEU B 1 231 ? -4.645 -19.875 -25.562 1 96 231 LEU B N 1
ATOM 4538 C CA . LEU B 1 231 ? -4.656 -18.703 -24.688 1 96 231 LEU B CA 1
ATOM 4539 C C . LEU B 1 231 ? -4.258 -17.438 -25.453 1 96 231 LEU B C 1
ATOM 4541 O O . LEU B 1 231 ? -4.898 -16.391 -25.312 1 96 231 LEU B O 1
ATOM 4545 N N . LYS B 1 232 ? -3.279 -17.531 -26.312 1 95.88 232 LYS B N 1
ATOM 4546 C CA . LYS B 1 232 ? -2.77 -16.406 -27.094 1 95.88 232 LYS B CA 1
ATOM 4547 C C . LYS B 1 232 ? -3.828 -15.875 -28.047 1 95.88 232 LYS B C 1
ATOM 4549 O O . LYS B 1 232 ? -3.783 -14.711 -28.453 1 95.88 232 LYS B O 1
ATOM 4554 N N . ASN B 1 233 ? -4.75 -16.719 -28.359 1 93.69 233 ASN B N 1
ATOM 4555 C CA . ASN B 1 233 ? -5.801 -16.328 -29.281 1 93.69 233 ASN B CA 1
ATOM 4556 C C . ASN B 1 233 ? -6.883 -15.5 -28.609 1 93.69 233 ASN B C 1
ATOM 4558 O O . ASN B 1 233 ? -7.734 -14.914 -29.266 1 93.69 233 ASN B O 1
ATOM 4562 N N . ILE B 1 234 ? -6.816 -15.539 -27.328 1 92.5 234 ILE B N 1
ATOM 4563 C CA . ILE B 1 234 ? -7.746 -14.695 -26.594 1 92.5 234 ILE B CA 1
ATOM 4564 C C . ILE B 1 234 ? -7.23 -13.25 -26.578 1 92.5 234 ILE B C 1
ATOM 4566 O O . ILE B 1 234 ? -6.094 -13 -26.172 1 92.5 234 ILE B O 1
ATOM 4570 N N . LYS B 1 235 ? -8.07 -12.32 -27 1 91.31 235 LYS B N 1
ATOM 4571 C CA . LYS B 1 235 ? -7.68 -10.914 -27.062 1 91.31 235 LYS B CA 1
ATOM 4572 C C . LYS B 1 235 ? -7.273 -10.398 -25.688 1 91.31 235 LYS B C 1
ATOM 4574 O O . LYS B 1 235 ? -7.988 -10.609 -24.703 1 91.31 235 LYS B O 1
ATOM 4579 N N . GLY B 1 236 ? -6.137 -9.719 -25.609 1 93.62 236 GLY B N 1
ATOM 4580 C CA . GLY B 1 236 ? -5.652 -9.141 -24.375 1 93.62 236 GLY B CA 1
ATOM 4581 C C . GLY B 1 236 ? -4.691 -10.047 -23.625 1 93.62 236 GLY B C 1
ATOM 4582 O O . GLY B 1 236 ? -4.078 -9.633 -22.641 1 93.62 236 GLY B O 1
ATOM 4583 N N . ILE B 1 237 ? -4.578 -11.273 -24.078 1 96.44 237 ILE B N 1
ATOM 4584 C CA . ILE B 1 237 ? -3.654 -12.211 -23.453 1 96.44 237 ILE B CA 1
ATOM 4585 C C . ILE B 1 237 ? -2.357 -12.266 -24.25 1 96.44 237 ILE B C 1
ATOM 4587 O O . ILE B 1 237 ? -2.348 -12.742 -25.391 1 96.44 237 ILE B O 1
ATOM 4591 N N . GLY B 1 238 ? -1.296 -11.766 -23.703 1 96.88 238 GLY B N 1
ATOM 4592 C CA . GLY B 1 238 ? 0.025 -11.82 -24.312 1 96.88 238 GLY B CA 1
ATOM 4593 C C . GLY B 1 238 ? 0.85 -13 -23.828 1 96.88 238 GLY B C 1
ATOM 4594 O O . GLY B 1 238 ? 0.342 -13.875 -23.109 1 96.88 238 GLY B O 1
ATOM 4595 N N . ASP B 1 239 ? 2.115 -12.961 -24.234 1 97.25 239 ASP B N 1
ATOM 4596 C CA . ASP B 1 239 ? 3.021 -14.07 -23.938 1 97.25 239 ASP B CA 1
ATOM 4597 C C . ASP B 1 239 ? 3.17 -14.266 -22.422 1 97.25 239 ASP B C 1
ATOM 4599 O O . ASP B 1 239 ? 3.146 -15.398 -21.938 1 97.25 239 ASP B O 1
ATOM 4603 N N . PHE B 1 240 ? 3.305 -13.227 -21.734 1 97.88 240 PHE B N 1
ATOM 4604 C CA . PHE B 1 240 ? 3.529 -13.312 -20.297 1 97.88 240 PHE B CA 1
ATOM 4605 C C . PHE B 1 240 ? 2.365 -14.016 -19.609 1 97.88 240 PHE B C 1
ATOM 4607 O O . PHE B 1 240 ? 2.57 -14.953 -18.828 1 97.88 240 PHE B O 1
ATOM 4614 N N . VAL B 1 241 ? 1.135 -13.586 -19.859 1 98.38 241 VAL B N 1
ATOM 4615 C CA . VAL B 1 241 ? -0.058 -14.148 -19.234 1 98.38 241 VAL B CA 1
ATOM 4616 C C . VAL B 1 241 ? -0.219 -15.609 -19.656 1 98.38 241 VAL B C 1
ATOM 4618 O O . VAL B 1 241 ? -0.515 -16.469 -18.812 1 98.38 241 VAL B O 1
ATOM 4621 N N . ALA B 1 242 ? 0.004 -15.906 -20.938 1 98.19 242 ALA B N 1
ATOM 4622 C CA . ALA B 1 242 ? -0.115 -17.281 -21.422 1 98.19 242 ALA B CA 1
ATOM 4623 C C . ALA B 1 242 ? 0.889 -18.203 -20.75 1 98.19 242 ALA B C 1
ATOM 4625 O O . ALA B 1 242 ? 0.533 -19.297 -20.297 1 98.19 242 ALA B O 1
ATOM 4626 N N . ASN B 1 243 ? 2.107 -17.734 -20.672 1 98.19 243 ASN B N 1
ATOM 4627 C CA . ASN B 1 243 ? 3.145 -18.547 -20.047 1 98.19 243 ASN B CA 1
ATOM 4628 C C . ASN B 1 243 ? 2.914 -18.703 -18.547 1 98.19 243 ASN B C 1
ATOM 4630 O O . ASN B 1 243 ? 3.232 -19.75 -17.969 1 98.19 243 ASN B O 1
ATOM 4634 N N . ASN B 1 244 ? 2.406 -17.672 -17.922 1 98 244 ASN B N 1
ATOM 4635 C CA . ASN B 1 244 ? 2.043 -17.812 -16.516 1 98 244 ASN B CA 1
ATOM 4636 C C . ASN B 1 244 ? 0.939 -18.844 -16.312 1 98 244 ASN B C 1
ATOM 4638 O O . ASN B 1 244 ? 0.97 -19.609 -15.359 1 98 244 ASN B O 1
ATOM 4642 N N . ALA B 1 245 ? 0.005 -18.812 -17.188 1 97.31 245 ALA B N 1
ATOM 4643 C CA . ALA B 1 245 ? -1.061 -19.812 -17.141 1 97.31 245 ALA B CA 1
ATOM 4644 C C . ALA B 1 245 ? -0.503 -21.219 -17.344 1 97.31 245 ALA B C 1
ATOM 4646 O O . ALA B 1 245 ? -0.937 -22.172 -16.688 1 97.31 245 ALA B O 1
ATOM 4647 N N . LEU B 1 246 ? 0.4 -21.391 -18.266 1 97.69 246 LEU B N 1
ATOM 4648 C CA . LEU B 1 246 ? 1.06 -22.672 -18.453 1 97.69 246 LEU B CA 1
ATOM 4649 C C . LEU B 1 246 ? 1.714 -23.156 -17.172 1 97.69 246 LEU B C 1
ATOM 4651 O O . LEU B 1 246 ? 1.554 -24.312 -16.781 1 97.69 246 LEU B O 1
ATOM 4655 N N . MET B 1 247 ? 2.395 -22.25 -16.531 1 97.62 247 MET B N 1
ATOM 4656 C CA . MET B 1 247 ? 3.012 -22.578 -15.25 1 97.62 247 MET B CA 1
ATOM 4657 C C . MET B 1 247 ? 1.967 -23.062 -14.242 1 97.62 247 MET B C 1
ATOM 4659 O O . MET B 1 247 ? 2.168 -24.062 -13.57 1 97.62 247 MET B O 1
ATOM 4663 N N . CYS B 1 248 ? 0.834 -22.359 -14.195 1 97.19 248 CYS B N 1
ATOM 4664 C CA . CYS B 1 248 ? -0.237 -22.734 -13.281 1 97.19 248 CYS B CA 1
ATOM 4665 C C . CYS B 1 248 ? -0.794 -24.109 -13.625 1 97.19 248 CYS B C 1
ATOM 4667 O O . CYS B 1 248 ? -1.286 -24.828 -12.75 1 97.19 248 CYS B O 1
ATOM 4669 N N . MET B 1 249 ? -0.643 -24.5 -14.891 1 96.38 249 MET B N 1
ATOM 4670 C CA . MET B 1 249 ? -1.168 -25.797 -15.336 1 96.38 249 MET B CA 1
ATOM 4671 C C . MET B 1 249 ? -0.108 -26.891 -15.219 1 96.38 249 MET B C 1
ATOM 4673 O O . MET B 1 249 ? -0.349 -28.031 -15.602 1 96.38 249 MET B O 1
ATOM 4677 N N . GLY B 1 250 ? 1.05 -26.547 -14.766 1 95.31 250 GLY B N 1
ATOM 4678 C CA . GLY B 1 250 ? 2.072 -27.531 -14.492 1 95.31 250 GLY B CA 1
ATOM 4679 C C . GLY B 1 250 ? 3.096 -27.656 -15.602 1 95.31 250 GLY B C 1
ATOM 4680 O O . GLY B 1 250 ? 3.926 -28.578 -15.594 1 95.31 250 GLY B O 1
ATOM 4681 N N . PHE B 1 251 ? 2.982 -26.812 -16.625 1 96.94 251 PHE B N 1
ATOM 4682 C CA . PHE B 1 251 ? 4 -26.734 -17.672 1 96.94 251 PHE B CA 1
ATOM 4683 C C . PHE B 1 251 ? 5.074 -25.719 -17.312 1 96.94 251 PHE B C 1
ATOM 4685 O O . PHE B 1 251 ? 4.805 -24.531 -17.234 1 96.94 251 PHE B O 1
ATOM 4692 N N . TYR B 1 252 ? 6.324 -26.188 -17.141 1 97.62 252 TYR B N 1
ATOM 4693 C CA . TYR B 1 252 ? 7.348 -25.328 -16.562 1 97.62 252 TYR B CA 1
ATOM 4694 C C . TYR B 1 252 ? 8.461 -25.031 -17.562 1 97.62 252 TYR B C 1
ATOM 4696 O O . TYR B 1 252 ? 9.477 -24.438 -17.219 1 97.62 252 TYR B O 1
ATOM 4704 N N . HIS B 1 253 ? 8.328 -25.406 -18.797 1 97.06 253 HIS B N 1
ATOM 4705 C CA . HIS B 1 253 ? 9.43 -25.344 -19.75 1 97.06 253 HIS B CA 1
ATOM 4706 C C . HIS B 1 253 ? 9.578 -23.938 -20.312 1 97.06 253 HIS B C 1
ATOM 4708 O O . HIS B 1 253 ? 10.602 -23.609 -20.938 1 97.06 253 HIS B O 1
ATOM 4714 N N . LYS B 1 254 ? 8.57 -23.078 -20.125 1 96.94 254 LYS B N 1
ATOM 4715 C CA . LYS B 1 254 ? 8.641 -21.688 -20.594 1 96.94 254 LYS B CA 1
ATOM 4716 C C . LYS B 1 254 ? 8.508 -20.703 -19.438 1 96.94 254 LYS B C 1
ATOM 4718 O O . LYS B 1 254 ? 7.43 -20.578 -18.859 1 96.94 254 LYS B O 1
ATOM 4723 N N . VAL B 1 255 ? 9.531 -19.969 -19.172 1 98.06 255 VAL B N 1
ATOM 4724 C CA . VAL B 1 255 ? 9.531 -18.969 -18.094 1 98.06 255 VAL B CA 1
ATOM 4725 C C . VAL B 1 255 ? 8.719 -17.75 -18.531 1 98.06 255 VAL B C 1
ATOM 4727 O O . VAL B 1 255 ? 8.969 -17.172 -19.594 1 98.06 255 VAL B O 1
ATOM 4730 N N . PRO B 1 256 ? 7.676 -17.375 -17.781 1 97.81 256 PRO B N 1
ATOM 4731 C CA . PRO B 1 256 ? 7.023 -16.109 -18.078 1 97.81 256 PRO B CA 1
ATOM 4732 C C . PRO B 1 256 ? 7.965 -14.914 -17.922 1 97.81 256 PRO B C 1
ATOM 4734 O O . PRO B 1 256 ? 8.539 -14.711 -16.844 1 97.81 256 PRO B O 1
ATOM 4737 N N . VAL B 1 257 ? 8.086 -14.125 -18.922 1 97.38 257 VAL B N 1
ATOM 4738 C CA . VAL B 1 257 ? 9.078 -13.055 -18.922 1 97.38 257 VAL B CA 1
ATOM 4739 C C . VAL B 1 257 ? 8.383 -11.711 -18.75 1 97.38 257 VAL B C 1
ATOM 4741 O O . VAL B 1 257 ? 7.426 -11.398 -19.469 1 97.38 257 VAL B O 1
ATOM 4744 N N . ASP B 1 258 ? 8.82 -10.938 -17.812 1 95.25 258 ASP B N 1
ATOM 4745 C CA . ASP B 1 258 ? 8.383 -9.562 -17.594 1 95.25 258 ASP B CA 1
ATOM 4746 C C . ASP B 1 258 ? 9.531 -8.695 -17.078 1 95.25 258 ASP B C 1
ATOM 4748 O O . ASP B 1 258 ? 10.695 -9.062 -17.219 1 95.25 258 ASP B O 1
ATOM 4752 N N . SER B 1 259 ? 9.266 -7.484 -16.609 1 94.62 259 SER B N 1
ATOM 4753 C CA . SER B 1 259 ? 10.312 -6.566 -16.172 1 94.62 259 SER B CA 1
ATOM 4754 C C . SER B 1 259 ? 11.055 -7.117 -14.961 1 94.62 259 SER B C 1
ATOM 4756 O O . SER B 1 259 ? 12.25 -6.859 -14.789 1 94.62 259 SER B O 1
ATOM 4758 N N . GLU B 1 260 ? 10.383 -7.895 -14.117 1 95 260 GLU B N 1
ATOM 4759 C CA . GLU B 1 260 ? 11.031 -8.508 -12.961 1 95 260 GLU B CA 1
ATOM 4760 C C . GLU B 1 260 ? 12.055 -9.555 -13.391 1 95 260 GLU B C 1
ATOM 4762 O O . GLU B 1 260 ? 13.109 -9.688 -12.773 1 95 260 GLU B O 1
ATOM 4767 N N . THR B 1 261 ? 11.711 -10.281 -14.414 1 97.19 261 THR B N 1
ATOM 4768 C CA . THR B 1 261 ? 12.641 -11.25 -14.977 1 97.19 261 THR B CA 1
ATOM 4769 C C . THR B 1 261 ? 13.906 -10.562 -15.469 1 97.19 261 THR B C 1
ATOM 4771 O O . THR B 1 261 ? 15.016 -10.992 -15.148 1 97.19 261 THR B O 1
ATOM 4774 N N . ILE B 1 262 ? 13.734 -9.523 -16.234 1 96.69 262 ILE B N 1
ATOM 4775 C CA . ILE B 1 262 ? 14.859 -8.781 -16.781 1 96.69 262 ILE B CA 1
ATOM 4776 C C . ILE B 1 262 ? 15.727 -8.234 -15.656 1 96.69 262 ILE B C 1
ATOM 4778 O O . ILE B 1 262 ? 16.953 -8.383 -15.68 1 96.69 262 ILE B O 1
ATOM 4782 N N . ARG B 1 263 ? 15.086 -7.641 -14.688 1 95 263 ARG B N 1
ATOM 4783 C CA . ARG B 1 263 ? 15.812 -7.109 -13.531 1 95 263 ARG B CA 1
ATOM 4784 C C . ARG B 1 263 ? 16.625 -8.203 -12.844 1 95 263 ARG B C 1
ATOM 4786 O O . ARG B 1 263 ? 17.797 -8.008 -12.523 1 95 263 ARG B O 1
ATOM 4793 N N . HIS B 1 264 ? 15.945 -9.312 -12.625 1 95.81 264 HIS B N 1
ATOM 4794 C CA . HIS B 1 264 ? 16.578 -10.43 -11.945 1 95.81 264 HIS B CA 1
ATOM 4795 C C . HIS B 1 264 ? 17.812 -10.922 -12.703 1 95.81 264 HIS B C 1
ATOM 4797 O O . HIS B 1 264 ? 18.875 -11.148 -12.109 1 95.81 264 HIS B O 1
ATOM 4803 N N . ILE B 1 265 ? 17.703 -11.102 -13.977 1 97.12 265 ILE B N 1
ATOM 4804 C CA . ILE B 1 265 ? 18.781 -11.578 -14.828 1 97.12 265 ILE B CA 1
ATOM 4805 C C . ILE B 1 265 ? 19.953 -10.586 -14.781 1 97.12 265 ILE B C 1
ATOM 4807 O O . ILE B 1 265 ? 21.109 -10.977 -14.641 1 97.12 265 ILE B O 1
ATOM 4811 N N . LYS B 1 266 ? 19.672 -9.305 -14.852 1 95.62 266 LYS B N 1
ATOM 4812 C CA . LYS B 1 266 ? 20.703 -8.273 -14.805 1 95.62 266 LYS B CA 1
ATOM 4813 C C . LYS B 1 266 ? 21.422 -8.281 -13.469 1 95.62 266 LYS B C 1
ATOM 4815 O O . LYS B 1 266 ? 22.656 -8.203 -13.422 1 95.62 266 LYS B O 1
ATOM 4820 N N . GLN B 1 267 ? 20.75 -8.438 -12.414 1 92.56 267 GLN B N 1
ATOM 4821 C CA . GLN B 1 267 ? 21.312 -8.266 -11.078 1 92.56 267 GLN B CA 1
ATOM 4822 C C . GLN B 1 267 ? 21.984 -9.555 -10.594 1 92.56 267 GLN B C 1
ATOM 4824 O O . GLN B 1 267 ? 23.125 -9.523 -10.117 1 92.56 267 GLN B O 1
ATOM 4829 N N . VAL B 1 268 ? 21.297 -10.625 -10.766 1 93.25 268 VAL B N 1
ATOM 4830 C CA . VAL B 1 268 ? 21.75 -11.875 -10.164 1 93.25 268 VAL B CA 1
ATOM 4831 C C . VAL B 1 268 ? 22.688 -12.594 -11.133 1 93.25 268 VAL B C 1
ATOM 4833 O O . VAL B 1 268 ? 23.703 -13.172 -10.711 1 93.25 268 VAL B O 1
ATOM 4836 N N . HIS B 1 269 ? 22.438 -12.547 -12.398 1 96.38 269 HIS B N 1
ATOM 4837 C CA . HIS B 1 269 ? 23.266 -13.234 -13.375 1 96.38 269 HIS B CA 1
ATOM 4838 C C . HIS B 1 269 ? 24.25 -12.273 -14.039 1 96.38 269 HIS B C 1
ATOM 4840 O O . HIS B 1 269 ? 24.984 -12.656 -14.945 1 96.38 269 HIS B O 1
ATOM 4846 N N . GLN B 1 270 ? 24.172 -11.016 -13.703 1 95.75 270 GLN B N 1
ATOM 4847 C CA . GLN B 1 270 ? 25.109 -9.977 -14.133 1 95.75 270 GLN B CA 1
ATOM 4848 C C . GLN B 1 270 ? 25.125 -9.859 -15.656 1 95.75 270 GLN B C 1
ATOM 4850 O O . GLN B 1 270 ? 26.188 -9.773 -16.266 1 95.75 270 GLN B O 1
ATOM 4855 N N . ARG B 1 271 ? 24 -10.047 -16.234 1 96.38 271 ARG B N 1
ATOM 4856 C CA . ARG B 1 271 ? 23.828 -9.844 -17.672 1 96.38 271 ARG B CA 1
ATOM 4857 C C . ARG B 1 271 ? 23.203 -8.484 -17.969 1 96.38 271 ARG B C 1
ATOM 4859 O O . ARG B 1 271 ? 22.016 -8.406 -18.328 1 96.38 271 ARG B O 1
ATOM 4866 N N . GLN B 1 272 ? 23.953 -7.48 -18.016 1 95.38 272 GLN B N 1
ATOM 4867 C CA . GLN B 1 272 ? 23.5 -6.098 -18.125 1 95.38 272 GLN B CA 1
ATOM 4868 C C . GLN B 1 272 ? 22.906 -5.816 -19.5 1 95.38 272 GLN B C 1
ATOM 4870 O O . GLN B 1 272 ? 22.109 -4.883 -19.672 1 95.38 272 GLN B O 1
ATOM 4875 N N . GLU B 1 273 ? 23.25 -6.625 -20.406 1 96 273 GLU B N 1
ATOM 4876 C CA . GLU B 1 273 ? 22.75 -6.438 -21.766 1 96 273 GLU B CA 1
ATOM 4877 C C . GLU B 1 273 ? 21.312 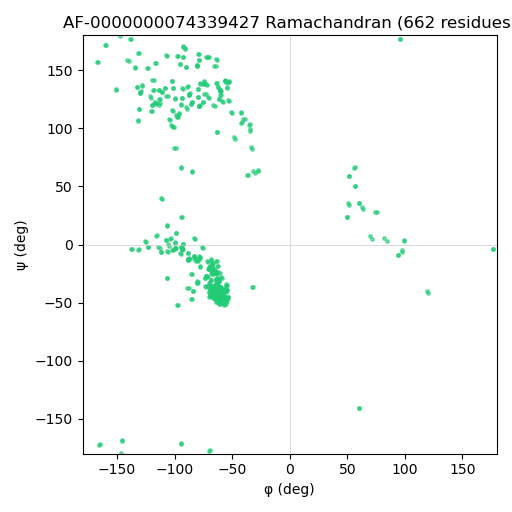-6.938 -21.906 1 96 273 GLU B C 1
ATOM 4879 O O . GLU B 1 273 ? 20.672 -6.691 -22.922 1 96 273 GLU B O 1
ATOM 4884 N N . CYS B 1 274 ? 20.812 -7.621 -20.891 1 97 274 CYS B N 1
ATOM 4885 C CA . CYS B 1 274 ? 19.469 -8.195 -20.938 1 97 274 CYS B CA 1
ATOM 4886 C C . CYS B 1 274 ? 18.422 -7.102 -21.125 1 97 274 CYS B C 1
ATOM 4888 O O . CYS B 1 274 ? 18.453 -6.082 -20.438 1 97 274 CYS B O 1
ATOM 4890 N N . SER B 1 275 ? 17.594 -7.277 -22.062 1 96.69 275 SER B N 1
ATOM 4891 C CA . SER B 1 275 ? 16.516 -6.363 -22.391 1 96.69 275 SER B CA 1
ATOM 4892 C C . SER B 1 275 ? 15.297 -7.117 -22.922 1 96.69 275 SER B C 1
ATOM 4894 O O . SER B 1 275 ? 15.32 -8.344 -23.016 1 96.69 275 SER B O 1
ATOM 4896 N N . LYS B 1 276 ? 14.281 -6.402 -23.234 1 95.12 276 LYS B N 1
ATOM 4897 C CA . LYS B 1 276 ? 13.055 -7.008 -23.766 1 95.12 276 LYS B CA 1
ATOM 4898 C C . LYS B 1 276 ? 13.328 -7.738 -25.078 1 95.12 276 LYS B C 1
ATOM 4900 O O . LYS B 1 276 ? 12.672 -8.727 -25.391 1 95.12 276 LYS B O 1
ATOM 4905 N N . LYS B 1 277 ? 14.344 -7.359 -25.781 1 95.5 277 LYS B N 1
ATOM 4906 C CA . LYS B 1 277 ? 14.641 -7.859 -27.109 1 95.5 277 LYS B CA 1
ATOM 4907 C C . LYS B 1 277 ? 15.32 -9.227 -27.047 1 95.5 277 LYS B C 1
ATOM 4909 O O . LYS B 1 277 ? 15.133 -10.055 -27.938 1 95.5 277 LYS B O 1
ATOM 4914 N N . ASN B 1 278 ? 16.094 -9.445 -26 1 97.44 278 ASN B N 1
ATOM 4915 C CA . ASN B 1 278 ? 16.922 -10.648 -26.016 1 97.44 278 ASN B CA 1
ATOM 4916 C C . ASN B 1 278 ? 16.688 -11.508 -24.781 1 97.44 278 ASN B C 1
ATOM 4918 O O . ASN B 1 278 ? 17.344 -12.531 -24.594 1 97.44 278 ASN B O 1
ATOM 4922 N N . VAL B 1 279 ? 15.766 -11.125 -23.891 1 97.44 279 VAL B N 1
ATOM 4923 C CA . VAL B 1 279 ? 15.555 -11.781 -22.609 1 97.44 279 VAL B CA 1
ATOM 4924 C C . VAL B 1 279 ? 15.164 -13.242 -22.844 1 97.44 279 VAL B C 1
ATOM 4926 O O . VAL B 1 279 ? 15.578 -14.125 -22.078 1 97.44 279 VAL B O 1
ATOM 4929 N N . GLU B 1 280 ? 14.406 -13.57 -23.844 1 96 280 GLU B N 1
ATOM 4930 C CA . GLU B 1 280 ? 13.992 -14.945 -24.094 1 96 280 GLU B CA 1
ATOM 4931 C C . GLU B 1 280 ? 15.195 -15.852 -24.344 1 96 280 GLU B C 1
ATOM 4933 O O . GLU B 1 280 ? 15.273 -16.953 -23.812 1 96 280 GLU B O 1
ATOM 4938 N N . ALA B 1 281 ? 16.078 -15.375 -25.125 1 97.12 281 ALA B N 1
ATOM 4939 C CA . ALA B 1 281 ? 17.281 -16.141 -25.438 1 97.12 281 ALA B CA 1
ATOM 4940 C C . ALA B 1 281 ? 18.156 -16.328 -24.203 1 97.12 281 ALA B C 1
ATOM 4942 O O . ALA B 1 281 ? 18.703 -17.406 -23.984 1 97.12 281 ALA B O 1
ATOM 4943 N N . ILE B 1 282 ? 18.281 -15.305 -23.453 1 98.19 282 ILE B N 1
ATOM 4944 C CA . ILE B 1 282 ? 19.125 -15.344 -22.266 1 98.19 282 ILE B CA 1
ATOM 4945 C C . ILE B 1 282 ? 18.531 -16.281 -21.234 1 98.19 282 ILE B C 1
ATOM 4947 O O . ILE B 1 282 ? 19.25 -17.062 -20.578 1 98.19 282 ILE B O 1
ATOM 4951 N N . VAL B 1 283 ? 17.25 -16.219 -21.078 1 98.12 283 VAL B N 1
ATOM 4952 C CA . VAL B 1 283 ? 16.547 -17.109 -20.156 1 98.12 283 VAL B CA 1
ATOM 4953 C C . VAL B 1 283 ? 16.781 -18.562 -20.547 1 98.12 283 VAL B C 1
ATOM 4955 O O . VAL B 1 283 ? 17.031 -19.406 -19.688 1 98.12 283 VAL B O 1
ATOM 4958 N N . LYS B 1 284 ? 16.734 -18.875 -21.797 1 97.38 284 LYS B N 1
ATOM 4959 C CA . LYS B 1 284 ? 17 -20.234 -22.297 1 97.38 284 LYS B CA 1
ATOM 4960 C C . LYS B 1 284 ? 18.422 -20.672 -21.969 1 97.38 284 LYS B C 1
ATOM 4962 O O . LYS B 1 284 ? 18.656 -21.797 -21.531 1 97.38 284 LYS B O 1
ATOM 4967 N N . GLU B 1 285 ? 19.344 -19.781 -22.141 1 97.62 285 GLU B N 1
ATOM 4968 C CA . GLU B 1 285 ? 20.75 -20.062 -21.859 1 97.62 285 GLU B CA 1
ATOM 4969 C C . GLU B 1 285 ? 20.938 -20.422 -20.391 1 97.62 285 GLU B C 1
ATOM 4971 O O . GLU B 1 285 ? 21.719 -21.328 -20.062 1 97.62 285 GLU B O 1
ATOM 4976 N N . ILE B 1 286 ? 20.219 -19.766 -19.547 1 97.69 286 ILE B N 1
ATOM 4977 C CA . ILE B 1 286 ? 20.422 -19.891 -18.109 1 97.69 286 ILE B CA 1
ATOM 4978 C C . ILE B 1 286 ? 19.656 -21.109 -17.594 1 97.69 286 ILE B C 1
ATOM 4980 O O . ILE B 1 286 ? 20.172 -21.875 -16.781 1 97.69 286 ILE B O 1
ATOM 4984 N N . TYR B 1 287 ? 18.469 -21.328 -18.094 1 98.12 287 TYR B N 1
ATOM 4985 C CA . TYR B 1 287 ? 17.594 -22.219 -17.344 1 98.12 287 TYR B CA 1
ATOM 4986 C C . TYR B 1 287 ? 17.312 -23.5 -18.125 1 98.12 287 TYR B C 1
ATOM 4988 O O . TYR B 1 287 ? 16.75 -24.453 -17.578 1 98.12 287 TYR B O 1
ATOM 4996 N N . ASP B 1 288 ? 17.766 -23.75 -19.344 1 97.81 288 ASP B N 1
ATOM 4997 C CA . ASP B 1 288 ? 17.5 -24.938 -20.125 1 97.81 288 ASP B CA 1
ATOM 4998 C C . ASP B 1 288 ? 18.156 -26.172 -19.5 1 97.81 288 ASP B C 1
ATOM 5000 O O . ASP B 1 288 ? 17.719 -27.297 -19.734 1 97.81 288 ASP B O 1
ATOM 5004 N N . LYS B 1 289 ? 19.172 -25.984 -18.781 1 97.19 289 LYS B N 1
ATOM 5005 C CA . LYS B 1 289 ? 19.844 -27.109 -18.125 1 97.19 289 LYS B CA 1
ATOM 5006 C C . LYS B 1 289 ? 18.922 -27.781 -17.125 1 97.19 289 LYS B C 1
ATOM 5008 O O . LYS B 1 289 ? 19.172 -28.906 -16.688 1 97.19 289 LYS B O 1
ATOM 5013 N N . TYR B 1 290 ? 17.828 -27.125 -16.781 1 97.69 290 TYR B N 1
ATOM 5014 C CA . TYR B 1 290 ? 16.891 -27.688 -15.828 1 97.69 290 TYR B CA 1
ATOM 5015 C C . TYR B 1 290 ? 15.625 -28.172 -16.516 1 97.69 290 TYR B C 1
ATOM 5017 O O . TYR B 1 290 ? 14.594 -28.375 -15.875 1 97.69 290 TYR B O 1
ATOM 5025 N N . ALA B 1 291 ? 15.664 -28.328 -17.797 1 97.19 291 ALA B N 1
ATOM 5026 C CA . ALA B 1 291 ? 14.508 -28.828 -18.547 1 97.19 291 ALA B CA 1
ATOM 5027 C C . ALA B 1 291 ? 14 -30.141 -17.953 1 97.19 291 ALA B C 1
ATOM 5029 O O . ALA B 1 291 ? 14.797 -31.016 -17.594 1 97.19 291 ALA B O 1
ATOM 5030 N N . PRO B 1 292 ? 12.672 -30.281 -17.891 1 97.38 292 PRO B N 1
ATOM 5031 C CA . PRO B 1 292 ? 11.594 -29.406 -18.344 1 97.38 292 PRO B CA 1
ATOM 5032 C C . PRO B 1 292 ? 11.078 -28.469 -17.25 1 97.38 292 PRO B C 1
ATOM 5034 O O . PRO B 1 292 ? 9.898 -28.109 -17.25 1 97.38 292 PRO B O 1
ATOM 5037 N N . PHE B 1 293 ? 11.93 -28.156 -16.188 1 98.31 293 PHE B N 1
ATOM 5038 C CA . PHE B 1 293 ? 11.492 -27.422 -15.008 1 98.31 293 PHE B CA 1
ATOM 5039 C C . PHE B 1 293 ? 12.125 -26.031 -14.977 1 98.31 293 PHE B C 1
ATOM 5041 O O . PHE B 1 293 ? 12.523 -25.547 -13.914 1 98.31 293 PHE B O 1
ATOM 5048 N N . GLN B 1 294 ? 12.242 -25.344 -16.172 1 98.38 294 GLN B N 1
ATOM 5049 C CA . GLN B 1 294 ? 12.906 -24.047 -16.281 1 98.38 294 GLN B CA 1
ATOM 5050 C C . GLN B 1 294 ? 12.242 -23.016 -15.367 1 98.38 294 GLN B C 1
ATOM 5052 O O . GLN B 1 294 ? 12.93 -22.281 -14.656 1 98.38 294 GLN B O 1
ATOM 5057 N N . THR B 1 295 ? 10.945 -22.984 -15.32 1 98.25 295 THR B N 1
ATOM 5058 C CA . THR B 1 295 ? 10.195 -22 -14.547 1 98.25 295 THR B CA 1
ATOM 5059 C C . THR B 1 295 ? 10.406 -22.203 -13.055 1 98.25 295 THR B C 1
ATOM 5061 O O . THR B 1 295 ? 10.531 -21.234 -12.297 1 98.25 295 THR B O 1
ATOM 5064 N N . LEU B 1 296 ? 10.438 -23.438 -12.609 1 98.31 296 LEU B N 1
ATOM 5065 C CA . LEU B 1 296 ? 10.695 -23.734 -11.203 1 98.31 296 LEU B CA 1
ATOM 5066 C C . LEU B 1 296 ? 12.086 -23.25 -10.797 1 98.31 296 LEU B C 1
ATOM 5068 O O . LEU B 1 296 ? 12.258 -22.672 -9.719 1 98.31 296 LEU B O 1
ATOM 5072 N N . ALA B 1 297 ? 13.023 -23.484 -11.688 1 98.25 297 ALA B N 1
ATOM 5073 C CA . ALA B 1 297 ? 14.391 -23.031 -11.406 1 98.25 297 ALA B CA 1
ATOM 5074 C C . ALA B 1 297 ? 14.453 -21.516 -11.289 1 98.25 297 ALA B C 1
ATOM 5076 O O . ALA B 1 297 ? 15.102 -20.984 -10.383 1 98.25 297 ALA B O 1
ATOM 5077 N N . PHE B 1 298 ? 13.828 -20.891 -12.188 1 98.25 298 PHE B N 1
ATOM 5078 C CA . PHE B 1 298 ? 13.758 -19.422 -12.164 1 98.25 298 PHE B CA 1
ATOM 5079 C C . PHE B 1 298 ? 13.148 -18.938 -10.852 1 98.25 298 PHE B C 1
ATOM 5081 O O . PHE B 1 298 ? 13.727 -18.078 -10.188 1 98.25 298 PHE B O 1
ATOM 5088 N N . TRP B 1 299 ? 11.992 -19.469 -10.461 1 97.94 299 TRP B N 1
ATOM 5089 C CA . TRP B 1 299 ? 11.305 -19 -9.258 1 97.94 299 TRP B CA 1
ATOM 5090 C C . TRP B 1 299 ? 12.102 -19.344 -8.008 1 97.94 299 TRP B C 1
ATOM 5092 O O . TRP B 1 299 ? 12.094 -18.594 -7.031 1 97.94 299 TRP B O 1
ATOM 5102 N N . LEU B 1 300 ? 12.773 -20.516 -8.008 1 97.69 300 LEU B N 1
ATOM 5103 C CA . LEU B 1 300 ? 13.656 -20.828 -6.895 1 97.69 300 LEU B CA 1
ATOM 5104 C C . LEU B 1 300 ? 14.664 -19.703 -6.66 1 97.69 300 LEU B C 1
ATOM 5106 O O . LEU B 1 300 ? 14.844 -19.25 -5.527 1 97.69 300 LEU B O 1
ATOM 5110 N N . GLU B 1 301 ? 15.242 -19.219 -7.715 1 96.88 301 GLU B N 1
ATOM 5111 C CA . GLU B 1 301 ? 16.234 -18.156 -7.629 1 96.88 301 GLU B CA 1
ATOM 5112 C C . GLU B 1 301 ? 15.594 -16.828 -7.203 1 96.88 301 GLU B C 1
ATOM 5114 O O . GLU B 1 301 ? 16.141 -16.094 -6.387 1 96.88 301 GLU B O 1
ATOM 5119 N N . LEU B 1 302 ? 14.492 -16.562 -7.777 1 96.88 302 LEU B N 1
ATOM 5120 C CA . LEU B 1 302 ? 13.828 -15.297 -7.504 1 96.88 302 LEU B CA 1
ATOM 5121 C C . LEU B 1 302 ? 13.344 -15.242 -6.059 1 96.88 302 LEU B C 1
ATOM 5123 O O . LEU B 1 302 ? 13.477 -14.211 -5.395 1 96.88 302 LEU B O 1
ATOM 5127 N N . VAL B 1 303 ? 12.812 -16.312 -5.578 1 96.31 303 VAL B N 1
ATOM 5128 C CA . VAL B 1 303 ? 12.359 -16.391 -4.195 1 96.31 303 VAL B CA 1
ATOM 5129 C C . VAL B 1 303 ? 13.555 -16.219 -3.252 1 96.31 303 VAL B C 1
ATOM 5131 O O . VAL B 1 303 ? 13.453 -15.531 -2.234 1 96.31 303 VAL B O 1
ATOM 5134 N N . LYS B 1 304 ? 14.633 -16.891 -3.604 1 95.19 304 LYS B N 1
ATOM 5135 C CA . LYS B 1 304 ? 15.852 -16.719 -2.812 1 95.19 304 LYS B CA 1
ATOM 5136 C C . LYS B 1 304 ? 16.25 -15.25 -2.734 1 95.19 304 LYS B C 1
ATOM 5138 O O . LYS B 1 304 ? 16.578 -14.742 -1.657 1 95.19 304 LYS B O 1
ATOM 5143 N N . TYR B 1 305 ? 16.219 -14.609 -3.859 1 94.19 305 TYR B N 1
ATOM 5144 C CA . TYR B 1 305 ? 16.547 -13.188 -3.908 1 94.19 305 TYR B CA 1
ATOM 5145 C C . TYR B 1 305 ? 15.617 -12.375 -3.008 1 94.19 305 TYR B C 1
ATOM 5147 O O . TYR B 1 305 ? 16.078 -11.539 -2.229 1 94.19 305 TYR B O 1
ATOM 5155 N N . TYR B 1 306 ? 14.32 -12.625 -3.094 1 94.44 306 TYR B N 1
ATOM 5156 C CA . TYR B 1 306 ? 13.359 -11.898 -2.27 1 94.44 306 TYR B CA 1
ATOM 5157 C C . TYR B 1 306 ? 13.625 -12.141 -0.787 1 94.44 306 TYR B C 1
ATOM 5159 O O . TYR B 1 306 ? 13.695 -11.188 -0.003 1 94.44 306 TYR B O 1
ATOM 5167 N N . GLU B 1 307 ? 13.805 -13.344 -0.437 1 93.94 307 GLU B N 1
ATOM 5168 C CA . GLU B 1 307 ? 13.922 -13.703 0.972 1 93.94 307 GLU B CA 1
ATOM 5169 C C . GLU B 1 307 ? 15.219 -13.164 1.574 1 93.94 307 GLU B C 1
ATOM 5171 O O . GLU B 1 307 ? 15.266 -12.836 2.762 1 93.94 307 GLU B O 1
ATOM 5176 N N . GLU B 1 308 ? 16.234 -13.047 0.775 1 92.19 308 GLU B N 1
ATOM 5177 C CA . GLU B 1 308 ? 17.5 -12.461 1.231 1 92.19 308 GLU B CA 1
ATOM 5178 C C . GLU B 1 308 ? 17.328 -10.969 1.532 1 92.19 308 GLU B C 1
ATOM 5180 O O . GLU B 1 308 ? 18.078 -10.406 2.334 1 92.19 308 GLU B O 1
ATOM 5185 N N . ASN B 1 309 ? 16.328 -10.391 0.925 1 89.12 309 ASN B N 1
ATOM 5186 C CA . ASN B 1 309 ? 16.219 -8.945 1.044 1 89.12 309 ASN B CA 1
ATOM 5187 C C . ASN B 1 309 ? 15.07 -8.547 1.973 1 89.12 309 ASN B C 1
ATOM 5189 O O . ASN B 1 309 ? 15.133 -7.508 2.635 1 89.12 309 ASN B O 1
ATOM 5193 N N . VAL B 1 310 ? 14.055 -9.375 2.041 1 90.69 310 VAL B N 1
ATOM 5194 C CA . VAL B 1 310 ? 12.906 -8.93 2.82 1 90.69 310 VAL B CA 1
ATOM 5195 C C . VAL B 1 310 ? 12.602 -9.938 3.924 1 90.69 310 VAL B C 1
ATOM 5197 O O . VAL B 1 310 ? 11.68 -9.742 4.723 1 90.69 310 VAL B O 1
ATOM 5200 N N . GLY B 1 311 ? 13.336 -11.062 4.027 1 91.19 311 GLY B N 1
ATOM 5201 C CA . GLY B 1 311 ? 13.062 -12.133 4.965 1 91.19 311 GLY B CA 1
ATOM 5202 C C . GLY B 1 311 ? 12.242 -13.258 4.363 1 91.19 311 GLY B C 1
ATOM 5203 O O . GLY B 1 311 ? 11.789 -13.156 3.221 1 91.19 311 GLY B O 1
ATOM 5204 N N . LYS B 1 312 ? 12.047 -14.258 5.164 1 95.5 312 LYS B N 1
ATOM 5205 C CA . LYS B 1 312 ? 11.266 -15.398 4.691 1 95.5 312 LYS B CA 1
ATOM 5206 C C . LYS B 1 312 ? 9.852 -14.977 4.309 1 95.5 312 LYS B C 1
ATOM 5208 O O . LYS B 1 312 ? 9.18 -14.273 5.066 1 95.5 312 LYS B O 1
ATOM 5213 N N . LEU B 1 313 ? 9.398 -15.375 3.219 1 96 313 LEU B N 1
ATOM 5214 C CA . LEU B 1 313 ? 8.102 -14.953 2.701 1 96 313 LEU B CA 1
ATOM 5215 C C . LEU B 1 313 ? 6.973 -15.391 3.629 1 96 313 LEU B C 1
ATOM 5217 O O . LEU B 1 313 ? 6.004 -14.656 3.83 1 96 313 LEU B O 1
ATOM 5221 N N . TYR B 1 314 ? 7.09 -16.609 4.262 1 96.81 314 TYR B N 1
A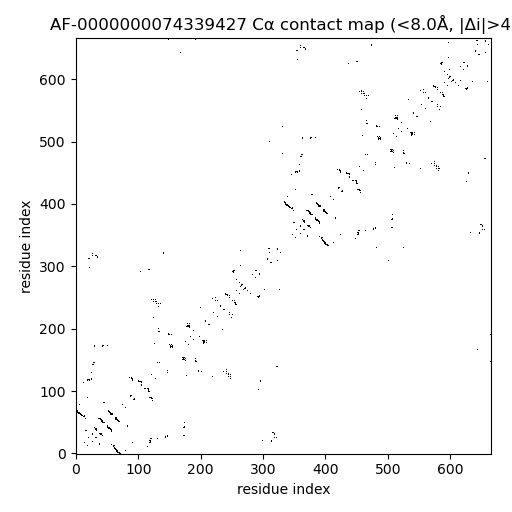TOM 5222 C CA . TYR B 1 314 ? 6.008 -17.125 5.09 1 96.81 314 TYR B CA 1
ATOM 5223 C C . TYR B 1 314 ? 5.957 -16.422 6.438 1 96.81 314 TYR B C 1
ATOM 5225 O O . TYR B 1 314 ? 5.039 -16.641 7.23 1 96.81 314 TYR B O 1
ATOM 5233 N N . LEU B 1 315 ? 6.879 -15.531 6.68 1 96.38 315 LEU B N 1
ATOM 5234 C CA . LEU B 1 315 ? 6.891 -14.758 7.914 1 96.38 315 LEU B CA 1
ATOM 5235 C C . LEU B 1 315 ? 6.445 -13.32 7.656 1 96.38 315 LEU B C 1
ATOM 5237 O O . LEU B 1 315 ? 6.25 -12.547 8.594 1 96.38 315 LEU B O 1
ATOM 5241 N N . LEU B 1 316 ? 6.262 -13 6.414 1 94 316 LEU B N 1
ATOM 5242 C CA . LEU B 1 316 ? 5.934 -11.625 6.047 1 94 316 LEU B CA 1
ATOM 5243 C C . LEU B 1 316 ? 4.488 -11.297 6.41 1 94 316 LEU B C 1
ATOM 5245 O O . LEU B 1 316 ? 3.59 -12.117 6.203 1 94 316 LEU B O 1
ATOM 5249 N N . LYS B 1 317 ? 4.324 -10.117 6.898 1 91.12 317 LYS B N 1
ATOM 5250 C CA . LYS B 1 317 ? 2.973 -9.617 7.145 1 91.12 317 LYS B CA 1
ATOM 5251 C C . LYS B 1 317 ? 2.338 -9.094 5.859 1 91.12 317 LYS B C 1
ATOM 5253 O O . LYS B 1 317 ? 3.043 -8.672 4.941 1 91.12 317 LYS B O 1
ATOM 5258 N N . GLU B 1 318 ? 1.03 -9.141 5.883 1 91.69 318 GLU B N 1
ATOM 5259 C CA . GLU B 1 318 ? 0.293 -8.695 4.703 1 91.69 318 GLU B CA 1
ATOM 5260 C C . GLU B 1 318 ? 0.68 -7.27 4.316 1 91.69 318 GLU B C 1
ATOM 5262 O O . GLU B 1 318 ? 0.809 -6.957 3.131 1 91.69 318 GLU B O 1
ATOM 5267 N N . CYS B 1 319 ? 0.947 -6.449 5.27 1 88.44 319 CYS B N 1
ATOM 5268 C CA . CYS B 1 319 ? 1.263 -5.043 5.039 1 88.44 319 CYS B CA 1
ATOM 5269 C C . CYS B 1 319 ? 2.607 -4.895 4.34 1 88.44 319 CYS B C 1
ATOM 5271 O O . CYS B 1 319 ? 2.914 -3.832 3.793 1 88.44 319 CYS B O 1
ATOM 5273 N N . ASP B 1 320 ? 3.381 -5.93 4.277 1 90.25 320 ASP B N 1
ATOM 5274 C CA . ASP B 1 320 ? 4.727 -5.855 3.715 1 90.25 320 ASP B CA 1
ATOM 5275 C C . ASP B 1 320 ? 4.785 -6.543 2.352 1 90.25 320 ASP B C 1
ATOM 5277 O O . ASP B 1 320 ? 5.832 -6.547 1.699 1 90.25 320 ASP B O 1
ATOM 5281 N N . TYR B 1 321 ? 3.682 -6.996 1.877 1 93.88 321 TYR B N 1
ATOM 5282 C CA . TYR B 1 321 ? 3.664 -7.719 0.611 1 93.88 321 TYR B CA 1
ATOM 5283 C C . TYR B 1 321 ? 4.148 -6.836 -0.531 1 93.88 321 TYR B C 1
ATOM 5285 O O . TYR B 1 321 ? 4.785 -7.316 -1.472 1 93.88 321 TYR B O 1
ATOM 5293 N N . LYS B 1 322 ? 3.865 -5.594 -0.384 1 88.94 322 LYS B N 1
ATOM 5294 C CA . LYS B 1 322 ? 4.227 -4.664 -1.451 1 88.94 322 LYS B CA 1
ATOM 5295 C C . LYS B 1 322 ? 5.738 -4.621 -1.651 1 88.94 322 LYS B C 1
ATOM 5297 O O . LYS B 1 322 ? 6.219 -4.207 -2.711 1 88.94 322 LYS B O 1
ATOM 5302 N N . SER B 1 323 ? 6.496 -5.055 -0.708 1 87.38 323 SER B N 1
ATOM 5303 C CA . SER B 1 323 ? 7.953 -4.973 -0.752 1 87.38 323 SER B CA 1
ATOM 5304 C C . SER B 1 323 ? 8.547 -6.133 -1.544 1 87.38 323 SER B C 1
ATOM 5306 O O . SER B 1 323 ? 9.734 -6.121 -1.872 1 87.38 323 SER B O 1
ATOM 5308 N N . VAL B 1 324 ? 7.703 -7.098 -1.868 1 89.44 324 VAL B N 1
ATOM 5309 C CA . VAL B 1 324 ? 8.188 -8.297 -2.555 1 89.44 324 VAL B CA 1
ATOM 5310 C C . VAL B 1 324 ? 8.234 -8.039 -4.059 1 89.44 324 VAL B C 1
ATOM 5312 O O . VAL B 1 324 ? 7.5 -8.664 -4.824 1 89.44 324 VAL B O 1
ATOM 5315 N N . ALA B 1 325 ? 9.008 -7.156 -4.457 1 87.12 325 ALA B N 1
ATOM 5316 C CA . ALA B 1 325 ? 9.32 -6.742 -5.824 1 87.12 325 ALA B CA 1
ATOM 5317 C C . ALA B 1 325 ? 10.734 -6.188 -5.926 1 87.12 325 ALA B C 1
ATOM 5319 O O . ALA B 1 325 ? 11.156 -5.387 -5.086 1 87.12 325 ALA B O 1
ATOM 5320 N N . GLY B 1 326 ? 11.445 -6.594 -6.883 1 81.69 326 GLY B N 1
ATOM 5321 C CA . GLY B 1 326 ? 12.828 -6.156 -7.039 1 81.69 326 GLY B CA 1
ATOM 5322 C C . GLY B 1 326 ? 12.969 -4.648 -7.102 1 81.69 326 GLY B C 1
ATOM 5323 O O . GLY B 1 326 ? 13.906 -4.086 -6.539 1 81.69 326 GLY B O 1
ATOM 5324 N N . SER B 1 327 ? 12.039 -4.07 -7.777 1 75.56 327 SER B N 1
ATOM 5325 C CA . SER B 1 327 ? 12.102 -2.617 -7.895 1 75.56 327 SER B CA 1
ATOM 5326 C C . SER B 1 327 ? 11.953 -1.945 -6.535 1 75.56 327 SER B C 1
ATOM 5328 O O . SER B 1 327 ? 12.617 -0.947 -6.254 1 75.56 327 SER B O 1
ATOM 5330 N N . PHE B 1 328 ? 11.148 -2.449 -5.688 1 78.06 328 PHE B N 1
ATOM 5331 C CA . PHE B 1 328 ? 10.953 -1.917 -4.348 1 78.06 328 PHE B CA 1
ATOM 5332 C C . PHE B 1 328 ? 12.18 -2.16 -3.479 1 78.06 328 PHE B C 1
ATOM 5334 O O . PHE B 1 328 ? 12.625 -1.264 -2.756 1 78.06 328 PHE B O 1
ATOM 5341 N N . ILE B 1 329 ? 12.719 -3.283 -3.623 1 77.75 329 ILE B N 1
ATOM 5342 C CA . ILE B 1 329 ? 13.891 -3.682 -2.848 1 77.75 329 ILE B CA 1
ATOM 5343 C C . ILE B 1 329 ? 15.086 -2.811 -3.23 1 77.75 329 ILE B C 1
ATOM 5345 O O . ILE B 1 329 ? 15.797 -2.311 -2.359 1 77.75 329 ILE B O 1
ATOM 5349 N N . ASN B 1 330 ? 15.266 -2.617 -4.562 1 76.31 330 ASN B N 1
ATOM 5350 C CA . ASN B 1 330 ? 16.406 -1.856 -5.07 1 76.31 330 ASN B CA 1
ATOM 5351 C C . ASN B 1 330 ? 16.344 -0.4 -4.617 1 76.31 330 ASN B C 1
ATOM 5353 O O . ASN B 1 330 ? 17.391 0.242 -4.449 1 76.31 330 ASN B O 1
ATOM 5357 N N . ARG B 1 331 ? 15.18 0.05 -4.332 1 72.06 331 ARG B N 1
ATOM 5358 C CA . ARG B 1 331 ? 15.008 1.432 -3.893 1 72.06 331 ARG B CA 1
ATOM 5359 C C . ARG B 1 331 ? 15.406 1.592 -2.428 1 72.06 331 ARG B C 1
ATOM 5361 O O . ARG B 1 331 ? 15.719 2.697 -1.981 1 72.06 331 ARG B O 1
ATOM 5368 N N . ARG B 1 332 ? 15.445 0.536 -1.733 1 70.69 332 ARG B N 1
ATOM 5369 C CA . ARG B 1 332 ? 15.633 0.611 -0.288 1 70.69 332 ARG B CA 1
ATOM 5370 C C . ARG B 1 332 ? 16.984 0.056 0.118 1 70.69 332 ARG B C 1
ATOM 5372 O O . ARG B 1 332 ? 17.312 -0.008 1.307 1 70.69 332 ARG B O 1
ATOM 5379 N N . SER B 1 333 ? 17.703 -0.534 -0.891 1 65.94 333 SER B N 1
ATOM 5380 C CA . SER B 1 333 ? 19.062 -1.025 -0.662 1 65.94 333 SER B CA 1
ATOM 5381 C C . SER B 1 333 ? 20.094 0.063 -0.923 1 65.94 333 SER B C 1
ATOM 5383 O O . SER B 1 333 ? 19.875 0.958 -1.74 1 65.94 333 SER B O 1
#

Radius of gyration: 27.59 Å; Cα contacts (8 Å, |Δi|>4): 999; chains: 2; bounding box: 56×76×63 Å